Protein AF-A0A9P5ASQ2-F1 (afdb_monomer)

Radius of gyration: 23.58 Å; Cα contacts (8 Å, |Δi|>4): 360; chains: 1; bounding box: 56×50×66 Å

Mean predicted aligned error: 9.87 Å

Solvent-accessible surface area (backbone atoms only — not comparable to full-atom values): 24008 Å² total; per-residue (Å²): 104,48,95,73,42,54,90,45,64,67,60,20,40,54,44,39,50,54,47,54,52,49,51,50,43,37,47,75,74,65,63,62,86,56,70,67,61,46,53,50,51,52,54,45,58,38,45,36,74,67,48,46,74,79,50,90,49,68,67,60,56,50,52,50,48,52,48,49,37,56,74,73,44,66,76,60,54,98,82,66,78,67,81,77,54,98,63,45,82,70,51,76,78,51,78,86,68,76,76,81,77,80,50,70,66,58,40,52,50,48,49,49,52,49,35,51,47,49,53,44,42,74,57,42,84,92,52,78,78,75,76,92,50,73,60,52,62,52,42,38,54,50,37,65,72,61,58,87,44,90,59,41,59,54,52,40,51,53,36,54,51,41,52,52,47,50,49,47,41,62,64,47,55,58,49,57,82,71,45,86,86,72,51,65,70,61,49,52,53,45,46,64,50,51,50,49,55,54,52,58,50,58,75,66,61,79,77,93,52,99,56,34,46,67,49,50,25,56,51,23,48,46,42,26,66,62,22,51,61,45,73,43,71,91,73,56,80,81,80,61,84,85,64,79,76,89,72,81,81,48,79,62,58,53,47,40,51,48,28,41,52,48,19,54,51,19,35,50,49,26,51,53,31,59,70,69,53,52,42,77,50,64,57,65,55,45,31,71,57,56,48,49,50,54,37,36,55,49,52,52,46,50,52,45,39,79,44,32,62,82,81,27,84,79,39,57,65,57,50,49,51,52,42,53,52,47,50,52,52,33,53,51,51,53,50,25,43,58,55,21,65,73,39,89,76,61,39,48,70,52,76,63,60,81,47,42,51,61,55,48,53,52,48,43,49,52,44,60,46,50,26,48,53,46,65,52,56,76,74,53,84,84,72,83,74,75,89,76,65,79,87,63,77,55,62,53,76,66,56,42,37,57,70,55,32,61,66,59,83,74,91,80,137

Nearest PDB structures (foldseek):
  5wbj-assembly1_A  TM=2.849E-01  e=2.370E+00  Arabidopsis thaliana

pLDDT: mean 80.0, std 19.72, range [24.75, 98.0]

Secondary structure (DSSP, 8-state):
-GGG--S-HHHHHHHHHHHHHHHHIIIIIS----HHHHHHHHHHHHTGGGTGGG---HHHHHHHHHHHHHHTTTT--TT---TTSTTHHHHTTS--PPPPPPPHHHHHHHHHHHHHHHHHHHHSTT-PPPPP-HHHHHHHHHHHHH--SHHHHHHHHHHHHHHHHHHHIIIIIHHHTT-TTSHHHHHHHHHHHHHHHHHHHHHHPPPSSTTHHHHHHHHHHHHHHHHGGGG-GGGSPP--TT--SS-PPPHHHHHHHHHHHHHHHHHHHHHHHHHTS-HHHHTT--HHHHHHHHHHHHHHHHHHHHHHHHH-TTSHHHHHHHHHHHHHHHHHHHHHHHHHHTSSS-----GGGGGHHHHHHHHHHHHHHHHHHHHHHTTS--PPPP---GGG-PPPHHHHHHHTTTS------

Foldseek 3Di:
DLLPPFPDLVVNQVVLVVLVVVLCCCCPVVVDQDLVSLVSLLVCLQAVLSHCQVDDCNLVSLVVSVVSCVVVPLQPDQPPPPCPDPPSVVVVPDDDDRDPDDDL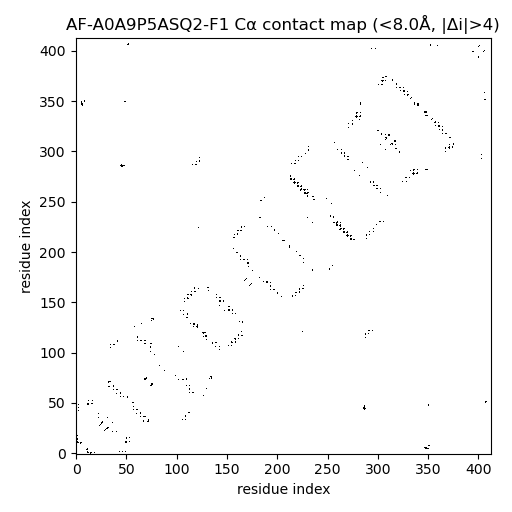SSLLSNLSSQLSQLLCVLQPPPRDHDADDPSNVVSLVCLVVVVPDPCSLVSSLSSLLSVLSNLLCVQAVVVVVPDLDDCQPSNLVSLVVSVVVLVVSVVVDDDDDLCRLVSQLSSLSSQLSSLLCLLQPSQDDDDDPVPPDDDDDDPSNVSSLVSLVSNLVSLVSSLVSVLPHDLVCVLSGTVSSVSSNLRSLVSLLSSLLRPQCSVPVVSVVSLVVSLVSLVSVLVSLVVSQVVQCVDVVRTHRHPLNVCSSVLSVVSSVVSVVSSVVSSVVVVDDDDDDDDDDSVPPPPPPVSVCSSVVSSPDDDDD

Sequence (413 aa):
MVVTCQENIEVQQELAQKYREEIGRRIWTLAEKNLQLLQGIMVFLAWYQTHWVLGHQLSNLMYVAMSLVTELGLDKEPSSGTRTAPGVLTEITKNQEPQPVRTSDERRCYLGVFWLNSLLRICVKDIVPMPPRPSISNSCSVLEVGMESPWDTYLVQLVKIQLVASTISATLYQDLDRNEAQISHTLFMATSHVERQVQDLGATLHQGSRLQAPLTMSFHMLQVYLYKIGIDERLHEPTDPTLINTSDPSPHALRCSYLLVSCLNAVKAVIENFLLLTSPTILSMPYTYWIQMGHCINMFSRLLVTHSTLWDPNLVTGVHDFTSTLERVAVKIEGAMGEGAGMTPPRYLPSMFNQMRQKLIDICKKVGESSKAMAQGYAETPTAPESFDTGNMMMDEQTEALLFGFLGDGNFL

Structure (mmCIF, N/CA/C/O backbone):
data_AF-A0A9P5ASQ2-F1
#
_entry.id   AF-A0A9P5ASQ2-F1
#
loop_
_atom_site.group_PDB
_atom_site.id
_atom_site.type_symbol
_atom_site.label_atom_id
_atom_site.label_alt_id
_atom_site.label_comp_id
_atom_site.label_asym_id
_atom_site.label_entity_id
_atom_site.label_seq_id
_atom_site.pdbx_PDB_ins_code
_atom_site.Cartn_x
_atom_site.Cartn_y
_atom_site.Cartn_z
_atom_site.occupancy
_atom_site.B_iso_or_equiv
_atom_site.auth_seq_id
_atom_site.auth_comp_id
_atom_site.auth_asym_id
_atom_site.auth_atom_id
_atom_site.pdbx_PDB_model_num
ATOM 1 N N . MET A 1 1 ? -7.659 -12.617 18.294 1.00 60.47 1 MET A N 1
ATOM 2 C CA . MET A 1 1 ? -7.694 -14.047 17.918 1.00 60.47 1 MET A CA 1
ATOM 3 C C . MET A 1 1 ? -7.374 -14.270 16.448 1.00 60.47 1 MET A C 1
ATOM 5 O O . MET A 1 1 ? -6.299 -14.796 16.228 1.00 60.47 1 MET A O 1
ATOM 9 N N . VAL A 1 2 ? -8.190 -13.848 15.465 1.00 70.19 2 VAL A N 1
ATOM 10 C CA . VAL A 1 2 ? -7.912 -14.081 14.019 1.00 70.19 2 VAL A CA 1
ATOM 11 C C . VAL A 1 2 ? -6.450 -13.784 13.637 1.00 70.19 2 VAL A C 1
ATOM 13 O O . VAL A 1 2 ? -5.702 -14.681 13.273 1.00 70.19 2 VAL A O 1
ATOM 16 N N . VAL A 1 3 ? -6.021 -12.533 13.832 1.00 74.62 3 VAL A N 1
ATOM 17 C CA . VAL A 1 3 ? -4.671 -12.028 13.509 1.00 74.62 3 VAL A CA 1
ATOM 18 C C . VAL A 1 3 ? -3.541 -12.741 14.270 1.00 74.62 3 VAL A C 1
ATOM 20 O O . VAL A 1 3 ? -2.408 -12.790 13.803 1.00 74.62 3 VAL A O 1
ATOM 23 N N . THR A 1 4 ? -3.838 -13.286 15.451 1.00 76.38 4 THR A N 1
ATOM 24 C CA . THR A 1 4 ? -2.849 -13.860 16.377 1.00 76.38 4 THR A CA 1
ATOM 25 C C . THR A 1 4 ? -2.761 -15.385 16.303 1.00 76.38 4 THR A C 1
ATOM 27 O O . THR A 1 4 ? -1.840 -15.962 16.867 1.00 76.38 4 THR A O 1
ATOM 30 N N . CYS A 1 5 ? -3.706 -16.053 15.639 1.00 80.31 5 CYS A N 1
ATOM 31 C CA . CYS A 1 5 ? -3.673 -17.494 15.415 1.00 80.31 5 CYS A CA 1
ATOM 32 C C . CYS A 1 5 ? -2.851 -17.763 14.149 1.00 80.31 5 CYS A C 1
ATOM 34 O O . CYS A 1 5 ? -3.396 -17.700 13.055 1.00 80.31 5 CYS A O 1
ATOM 36 N N . GLN A 1 6 ? -1.536 -17.962 14.283 1.00 77.94 6 GLN A N 1
ATOM 37 C CA . GLN A 1 6 ? -0.633 -18.207 13.142 1.00 77.94 6 GLN A CA 1
ATOM 38 C C . GLN A 1 6 ? -0.284 -19.693 12.946 1.00 77.94 6 GLN A C 1
ATOM 40 O O . GLN A 1 6 ? 0.027 -20.096 11.833 1.00 77.94 6 GLN A O 1
ATOM 45 N N . GLU A 1 7 ? -0.348 -20.503 14.007 1.00 78.25 7 GLU A N 1
ATOM 46 C CA . GLU A 1 7 ? 0.040 -21.925 13.996 1.00 78.25 7 GLU A CA 1
ATOM 47 C C . GLU A 1 7 ? -0.974 -22.835 13.282 1.00 78.25 7 GLU A C 1
ATOM 49 O O . GLU A 1 7 ? -0.587 -23.830 12.676 1.00 78.25 7 GLU A O 1
ATOM 54 N N . ASN A 1 8 ? -2.270 -22.507 13.341 1.00 85.12 8 ASN A N 1
ATOM 55 C CA . ASN A 1 8 ? -3.334 -23.298 12.725 1.00 85.12 8 ASN A CA 1
ATOM 56 C C . ASN A 1 8 ? -4.115 -22.445 11.712 1.00 85.12 8 ASN A C 1
ATOM 58 O O . ASN A 1 8 ? -4.891 -21.561 12.079 1.00 85.12 8 ASN A O 1
ATOM 62 N N . ILE A 1 9 ? -3.893 -22.731 10.429 1.00 81.38 9 ILE A N 1
ATOM 63 C CA . ILE A 1 9 ? -4.471 -21.995 9.298 1.00 81.38 9 ILE A CA 1
ATOM 64 C C . ILE A 1 9 ? -5.981 -22.247 9.172 1.00 81.38 9 ILE A C 1
ATOM 66 O O . ILE A 1 9 ? -6.722 -21.318 8.863 1.00 81.38 9 ILE A O 1
ATOM 70 N N . GLU A 1 10 ? -6.452 -23.464 9.451 1.00 85.31 10 GLU A N 1
ATOM 71 C CA . GLU A 1 10 ? -7.878 -23.823 9.390 1.00 85.31 10 GLU A CA 1
ATOM 72 C C . GLU A 1 10 ? -8.670 -23.025 10.436 1.00 85.31 10 GLU A C 1
ATOM 74 O O . GLU A 1 10 ? -9.648 -22.355 10.111 1.00 85.31 10 GLU A O 1
ATOM 79 N N . VAL A 1 11 ? -8.171 -22.988 11.676 1.00 89.25 11 VAL A N 1
ATOM 80 C CA . VAL A 1 11 ? -8.742 -22.189 12.770 1.00 89.25 11 VAL A CA 1
ATOM 81 C C . VAL A 1 11 ? -8.605 -20.686 12.495 1.00 89.25 11 VAL A C 1
ATOM 83 O O . VAL A 1 11 ? -9.526 -19.928 12.799 1.00 89.25 11 VAL A O 1
ATOM 86 N N . GLN A 1 12 ? -7.510 -20.221 11.877 1.00 87.81 12 GLN A N 1
ATOM 87 C CA . GLN A 1 12 ? -7.390 -18.823 11.438 1.00 87.81 12 GLN A CA 1
ATOM 88 C C . GLN A 1 12 ? -8.491 -18.453 10.429 1.00 87.81 12 GLN A C 1
ATOM 90 O O . GLN A 1 12 ? -9.113 -17.398 10.573 1.00 87.81 12 GLN A O 1
ATOM 95 N N . GLN A 1 13 ? -8.755 -19.315 9.443 1.00 86.25 13 GLN A N 1
ATOM 96 C CA . GLN A 1 13 ? -9.782 -19.108 8.417 1.00 86.25 13 GLN A CA 1
ATOM 97 C C . GLN A 1 13 ? -11.200 -19.190 8.997 1.00 86.25 13 GLN A C 1
ATOM 99 O O . GLN A 1 13 ? -12.004 -18.294 8.743 1.00 86.25 13 GLN A O 1
ATOM 104 N N . GLU A 1 14 ? -11.494 -20.182 9.841 1.00 90.62 14 GLU A N 1
ATOM 105 C CA . GLU A 1 14 ? -12.784 -20.327 10.529 1.00 90.62 14 GLU A CA 1
ATOM 106 C C . GLU A 1 14 ? -13.094 -19.097 11.403 1.00 90.62 14 GLU A C 1
ATOM 108 O O . GLU A 1 14 ? -14.189 -18.528 11.348 1.00 90.62 14 GLU A O 1
ATOM 113 N N . LEU A 1 15 ? -12.108 -18.629 12.179 1.00 91.88 15 LEU A N 1
ATOM 114 C CA . LEU A 1 15 ? -12.235 -17.414 12.982 1.00 91.88 15 LEU A CA 1
ATOM 115 C C . LEU A 1 15 ? -12.393 -16.163 12.105 1.00 91.88 15 LEU A C 1
ATOM 117 O O . LEU A 1 15 ? -13.137 -15.258 12.482 1.00 91.88 15 LEU A O 1
ATOM 121 N N . ALA A 1 16 ? -11.720 -16.087 10.953 1.00 91.19 16 ALA A N 1
ATOM 122 C CA . ALA A 1 16 ? -11.861 -14.968 10.022 1.00 91.19 16 ALA A CA 1
ATOM 123 C C . ALA A 1 16 ? -13.238 -14.938 9.339 1.00 91.19 16 ALA A C 1
ATOM 125 O O . ALA A 1 16 ? -13.802 -13.855 9.168 1.00 91.19 16 ALA A O 1
ATOM 126 N N . GLN A 1 17 ? -13.804 -16.099 8.996 1.00 92.19 17 GLN A N 1
ATOM 127 C CA . GLN A 1 17 ? -15.167 -16.209 8.480 1.00 92.19 17 GLN A CA 1
ATOM 128 C C . GLN A 1 17 ? -16.174 -15.738 9.533 1.00 92.19 17 GLN A C 1
ATOM 130 O O . GLN A 1 17 ? -16.932 -14.804 9.273 1.00 92.19 17 GLN A O 1
ATOM 135 N N . LYS A 1 18 ? -16.106 -16.286 10.752 1.00 93.81 18 LYS A N 1
ATOM 136 C CA . LYS A 1 18 ? -16.954 -15.866 11.881 1.00 93.81 18 LYS A CA 1
ATOM 137 C C . LYS A 1 18 ? -16.834 -14.368 12.179 1.00 93.81 18 LYS A C 1
ATOM 139 O O . LYS A 1 18 ? -17.812 -13.732 12.564 1.00 93.81 18 LYS A O 1
ATOM 144 N N . TYR A 1 19 ? -15.656 -13.776 11.966 1.00 93.25 19 TYR A N 1
ATOM 145 C CA . TYR A 1 19 ? -15.452 -12.335 12.118 1.00 93.25 19 TYR A CA 1
ATOM 146 C C . TYR A 1 19 ? -16.116 -11.510 11.000 1.00 93.25 19 TYR A C 1
ATOM 148 O O . TYR A 1 19 ? -16.744 -10.496 11.297 1.00 93.25 19 TYR A O 1
ATOM 156 N N . ARG A 1 20 ? -16.053 -11.956 9.734 1.00 91.88 20 ARG A N 1
ATOM 157 C CA . ARG A 1 20 ? -16.803 -11.342 8.615 1.00 91.88 20 ARG A CA 1
ATOM 158 C C . ARG A 1 20 ? -18.316 -11.404 8.852 1.00 91.88 20 ARG A C 1
ATOM 160 O O . ARG A 1 20 ? -19.001 -10.399 8.673 1.00 91.88 20 ARG A O 1
ATOM 167 N N . GLU A 1 21 ? -18.818 -12.559 9.283 1.00 93.81 21 GLU A N 1
ATOM 168 C CA . GLU A 1 21 ? -20.233 -12.780 9.610 1.00 93.81 21 GLU A CA 1
ATOM 169 C C . GLU A 1 21 ? -20.697 -11.855 10.748 1.00 93.81 21 GLU A C 1
ATOM 171 O O . GLU A 1 21 ? -21.724 -11.188 10.624 1.00 93.81 21 GLU A O 1
ATOM 176 N N . GLU A 1 22 ? -19.909 -11.734 11.821 1.00 94.94 22 GLU A N 1
ATOM 177 C CA . GLU A 1 22 ? -20.215 -10.854 12.955 1.00 94.94 22 GLU A CA 1
ATOM 178 C C . GLU A 1 22 ? -20.144 -9.358 12.592 1.00 94.94 22 GLU A C 1
ATOM 180 O O . GLU A 1 22 ? -20.999 -8.596 13.046 1.00 94.94 22 GLU A O 1
ATOM 185 N N . ILE A 1 23 ? -19.206 -8.923 11.734 1.00 94.00 23 ILE A N 1
ATOM 186 C CA . ILE A 1 23 ? -19.211 -7.556 11.171 1.00 94.00 23 ILE A CA 1
ATOM 187 C C . ILE A 1 23 ? -20.521 -7.310 10.411 1.00 94.00 23 ILE A C 1
ATOM 189 O O . ILE A 1 23 ? -21.213 -6.325 10.677 1.00 94.00 23 ILE A O 1
ATOM 193 N N . GLY A 1 24 ? -20.884 -8.213 9.493 1.00 93.88 24 GLY A N 1
ATOM 194 C CA . GLY A 1 24 ? -22.105 -8.094 8.694 1.00 93.88 24 GLY A CA 1
ATOM 195 C C . GLY A 1 24 ? -23.363 -8.026 9.562 1.00 93.88 24 GLY A C 1
ATOM 196 O O . GLY A 1 24 ? -24.208 -7.153 9.362 1.00 93.88 24 GLY A O 1
ATOM 197 N N . ARG A 1 25 ? -23.453 -8.884 10.584 1.00 96.69 25 ARG A N 1
ATOM 198 C CA . ARG A 1 25 ? -24.563 -8.921 11.543 1.00 96.69 25 ARG A CA 1
ATOM 199 C C . ARG A 1 25 ? -24.650 -7.642 12.384 1.00 96.69 25 ARG A C 1
ATOM 201 O O . ARG A 1 25 ? -25.741 -7.099 12.559 1.00 96.69 25 ARG A O 1
ATOM 208 N N . ARG A 1 26 ? -23.524 -7.127 12.892 1.00 96.19 26 ARG A N 1
ATOM 209 C CA . ARG A 1 26 ? -23.496 -5.879 13.678 1.00 96.19 26 ARG A CA 1
ATOM 210 C C . ARG A 1 26 ? -23.939 -4.672 12.863 1.00 96.19 26 ARG A C 1
ATOM 212 O O . ARG A 1 26 ? -24.727 -3.871 13.355 1.00 96.19 26 ARG A O 1
ATOM 219 N N . ILE A 1 27 ? -23.478 -4.564 11.621 1.00 95.12 27 ILE A N 1
ATOM 220 C CA . ILE A 1 27 ? -23.737 -3.391 10.780 1.00 95.12 27 ILE A CA 1
ATOM 221 C C . ILE A 1 27 ? -25.127 -3.447 10.148 1.00 95.12 27 ILE A C 1
ATOM 223 O O . ILE A 1 27 ? -25.884 -2.487 10.268 1.00 95.12 27 ILE A O 1
ATOM 227 N N . TRP A 1 28 ? -25.499 -4.564 9.521 1.00 93.81 28 TRP A N 1
ATOM 228 C CA . TRP A 1 28 ? -26.741 -4.645 8.746 1.00 93.81 28 TRP A CA 1
ATOM 229 C C . TRP A 1 28 ? -27.945 -5.143 9.550 1.00 93.81 28 TRP A C 1
ATOM 231 O O . TRP A 1 28 ? -29.069 -4.765 9.237 1.00 93.81 28 TRP A O 1
ATOM 241 N N . THR A 1 29 ? -27.743 -5.965 10.588 1.00 95.69 29 THR A N 1
ATOM 242 C CA . THR A 1 29 ? -28.847 -6.490 11.419 1.00 95.69 29 THR A CA 1
ATOM 243 C C . THR A 1 29 ? -29.049 -5.698 12.710 1.00 95.69 29 THR A C 1
ATOM 245 O O . THR A 1 29 ? -30.190 -5.505 13.119 1.00 95.69 29 THR A O 1
ATOM 248 N N . LEU A 1 30 ? -27.972 -5.237 13.362 1.00 95.75 30 LEU A N 1
ATOM 249 C CA . LEU A 1 30 ? -28.060 -4.458 14.609 1.00 95.75 30 LEU A CA 1
ATOM 250 C C . LEU A 1 30 ? -27.891 -2.939 14.434 1.00 95.75 30 LEU A C 1
ATOM 252 O O . LEU A 1 30 ? -28.164 -2.204 15.381 1.00 95.75 30 LEU A O 1
ATOM 256 N N . ALA A 1 31 ? -27.441 -2.464 13.266 1.00 93.62 31 ALA A N 1
ATOM 257 C CA . ALA A 1 31 ? -27.090 -1.060 13.024 1.00 93.62 31 ALA A CA 1
ATOM 258 C C . ALA A 1 31 ? -26.101 -0.469 14.059 1.00 93.62 31 ALA A C 1
ATOM 260 O O . ALA A 1 31 ? -26.155 0.723 14.373 1.00 93.62 31 ALA A O 1
ATOM 261 N N . GLU A 1 32 ? -25.190 -1.294 14.593 1.00 94.56 32 GLU A N 1
ATOM 262 C CA . GLU A 1 32 ? -24.178 -0.862 15.561 1.00 94.56 32 GLU A CA 1
ATOM 263 C C . GLU A 1 32 ? -23.239 0.192 14.958 1.00 94.56 32 GLU A C 1
ATOM 265 O O . GLU A 1 32 ? -22.614 -0.017 13.919 1.00 94.56 32 GLU A O 1
ATOM 270 N N . LYS A 1 33 ? -23.099 1.319 15.662 1.00 92.50 33 LYS A N 1
ATOM 271 C CA . LYS A 1 33 ? -22.214 2.436 15.309 1.00 92.50 33 LYS A CA 1
ATOM 272 C C . LYS A 1 33 ? -21.414 2.818 16.551 1.00 92.50 33 LYS A C 1
ATOM 274 O O . LYS A 1 33 ? -21.915 3.513 17.428 1.00 92.50 33 LYS A O 1
ATOM 279 N N . ASN A 1 34 ? -20.194 2.296 16.668 1.00 94.50 34 ASN A N 1
ATOM 280 C CA . ASN A 1 34 ? -19.293 2.554 17.794 1.00 94.50 34 ASN A CA 1
ATOM 281 C C . ASN A 1 34 ? -17.819 2.486 17.355 1.00 94.50 34 ASN A C 1
ATOM 283 O O . ASN A 1 34 ? -17.490 1.902 16.319 1.00 94.50 34 ASN A O 1
ATOM 287 N N . LEU A 1 35 ? -16.930 3.100 18.142 1.00 95.44 35 LEU A N 1
ATOM 288 C CA . LEU A 1 35 ? -15.505 3.207 17.814 1.00 95.44 35 LEU A CA 1
ATOM 289 C C . LEU A 1 35 ? -14.806 1.837 17.808 1.00 95.44 35 LEU A C 1
ATOM 291 O O . LEU A 1 35 ? -13.914 1.606 16.999 1.00 95.44 35 LEU A O 1
ATOM 295 N N . GLN A 1 36 ? -15.240 0.912 18.666 1.00 95.75 36 GLN A N 1
ATOM 296 C CA . GLN A 1 36 ? -14.661 -0.425 18.809 1.00 95.75 36 GLN A CA 1
ATOM 297 C C . GLN A 1 36 ? -14.914 -1.294 17.567 1.00 95.75 36 GLN A C 1
ATOM 299 O O . GLN A 1 36 ? -14.033 -2.041 17.143 1.00 95.75 36 GLN A O 1
ATOM 304 N N . LEU A 1 37 ? -16.086 -1.160 16.939 1.00 96.50 37 LEU A N 1
ATOM 305 C CA . LEU A 1 37 ? -16.416 -1.800 15.665 1.00 96.50 37 LEU A CA 1
ATOM 306 C C . LEU A 1 37 ? -15.553 -1.245 14.524 1.00 96.50 37 LEU A C 1
ATOM 308 O O . LEU A 1 37 ? -15.012 -2.022 13.737 1.00 96.50 37 LEU A O 1
ATOM 312 N N . LEU A 1 38 ? -15.348 0.077 14.477 1.00 97.56 38 LEU A N 1
ATOM 313 C CA . LEU A 1 38 ? -14.438 0.702 13.512 1.00 97.56 38 LEU A CA 1
ATOM 314 C C . LEU A 1 38 ? -12.991 0.214 13.703 1.00 97.56 38 LEU A C 1
ATOM 316 O O . LEU A 1 38 ? -12.368 -0.238 12.745 1.00 97.56 38 LEU A O 1
ATOM 320 N N . GLN A 1 39 ? -12.482 0.223 14.939 1.00 96.19 39 GLN A N 1
ATOM 321 C CA . GLN A 1 39 ? -11.158 -0.307 15.292 1.00 96.19 39 GLN A CA 1
ATOM 322 C C . GLN A 1 39 ? -11.003 -1.781 14.891 1.00 96.19 39 GLN A C 1
ATOM 324 O O . GLN A 1 39 ? -9.977 -2.164 14.329 1.00 96.19 39 GLN A O 1
ATOM 329 N N . GLY A 1 40 ? -12.029 -2.605 15.120 1.00 95.69 40 GLY A N 1
ATOM 330 C CA . GLY A 1 40 ? -12.048 -4.008 14.710 1.00 95.69 40 GLY A CA 1
ATOM 331 C C . GLY A 1 40 ? -11.908 -4.195 13.197 1.00 95.69 40 GLY A C 1
ATOM 332 O O . GLY A 1 40 ? -11.074 -4.977 12.739 1.00 95.69 40 GLY A O 1
ATOM 333 N N . ILE A 1 41 ? -12.657 -3.419 12.410 1.00 95.81 41 ILE A N 1
ATOM 334 C CA . ILE A 1 41 ? -12.604 -3.460 10.940 1.00 95.81 41 ILE A CA 1
ATOM 335 C C . ILE A 1 41 ? -11.268 -2.915 10.417 1.00 95.81 41 ILE A C 1
ATOM 337 O O . ILE A 1 41 ? -10.710 -3.486 9.483 1.00 95.81 41 ILE A O 1
ATOM 341 N N . MET A 1 42 ? -10.695 -1.886 11.049 1.00 96.69 42 MET A N 1
ATOM 342 C CA . MET A 1 42 ? -9.345 -1.399 10.734 1.00 96.69 42 MET A CA 1
ATOM 343 C C . MET A 1 42 ? -8.267 -2.463 10.990 1.00 96.69 42 MET A C 1
ATOM 345 O O . MET A 1 42 ? -7.382 -2.644 10.157 1.00 96.69 42 MET A O 1
ATOM 349 N N . VAL A 1 43 ? -8.347 -3.200 12.104 1.00 94.62 43 VAL A N 1
ATOM 350 C CA . VAL A 1 43 ? -7.439 -4.325 12.403 1.00 94.62 43 VAL A CA 1
ATOM 351 C C . VAL A 1 43 ? -7.625 -5.466 11.398 1.00 94.62 43 VAL A C 1
ATOM 353 O O . VAL A 1 43 ? -6.648 -6.098 11.003 1.00 94.62 43 VAL A O 1
ATOM 356 N N . PHE A 1 44 ? -8.853 -5.712 10.939 1.00 93.81 44 PHE A N 1
ATOM 357 C CA . PHE A 1 44 ? -9.133 -6.714 9.912 1.00 93.81 44 PHE A CA 1
ATOM 358 C C . PHE A 1 44 ? -8.538 -6.308 8.552 1.00 93.81 44 PHE A C 1
ATOM 360 O O . PHE A 1 44 ? -7.753 -7.063 7.985 1.00 93.81 44 PHE A O 1
ATOM 367 N N . LEU A 1 45 ? -8.786 -5.077 8.090 1.00 93.06 45 LEU A N 1
ATOM 368 C CA . LEU A 1 45 ? -8.161 -4.489 6.894 1.00 93.06 45 LEU A CA 1
ATOM 369 C C . LEU A 1 45 ? -6.624 -4.535 6.950 1.00 93.06 45 LEU A C 1
ATOM 371 O O . LEU A 1 45 ? -5.972 -4.914 5.978 1.00 93.06 45 LEU A O 1
ATOM 375 N N . ALA A 1 46 ? -6.034 -4.197 8.099 1.00 92.75 46 ALA A N 1
ATOM 376 C CA . ALA A 1 46 ? -4.586 -4.210 8.293 1.00 92.75 46 ALA A CA 1
ATOM 377 C C . ALA A 1 46 ? -3.963 -5.621 8.242 1.00 92.75 46 ALA A C 1
ATOM 379 O O . ALA A 1 46 ? -2.759 -5.732 8.026 1.00 92.75 46 ALA A O 1
ATOM 380 N N . TRP A 1 47 ? -4.751 -6.693 8.377 1.00 91.62 47 TRP A N 1
ATOM 381 C CA . TRP A 1 47 ? -4.295 -8.086 8.248 1.00 91.62 47 TRP A CA 1
ATOM 382 C C . TRP A 1 47 ? -5.035 -8.872 7.155 1.00 91.62 47 TRP A C 1
ATOM 384 O O . TRP A 1 47 ? -5.177 -10.091 7.244 1.00 91.62 47 TRP A O 1
ATOM 394 N N . TYR A 1 48 ? -5.480 -8.189 6.097 1.00 88.06 48 TYR A N 1
ATOM 395 C CA . TYR A 1 48 ? -6.225 -8.781 4.979 1.00 88.06 48 TYR A CA 1
ATOM 396 C C . TYR A 1 48 ? -5.558 -10.025 4.349 1.00 88.06 48 TYR A C 1
ATOM 398 O O . TYR A 1 48 ? -6.249 -10.960 3.932 1.00 88.06 48 TYR A O 1
ATOM 406 N N . GLN A 1 49 ? -4.220 -10.107 4.372 1.00 83.94 49 GLN A N 1
ATOM 407 C CA . GLN A 1 49 ? -3.467 -11.258 3.861 1.00 83.94 49 GLN A CA 1
ATOM 408 C C . GLN A 1 49 ? -3.776 -12.587 4.572 1.00 83.94 49 GLN A C 1
ATOM 410 O O . GLN A 1 49 ? -3.536 -13.647 4.002 1.00 83.94 49 GLN A O 1
ATOM 415 N N . THR A 1 50 ? -4.326 -12.568 5.792 1.00 83.06 50 THR A N 1
ATOM 416 C CA . THR A 1 50 ? -4.685 -13.803 6.514 1.00 83.06 50 THR A CA 1
ATOM 417 C C . THR A 1 50 ? -5.997 -14.431 6.034 1.00 83.06 50 THR A C 1
ATOM 419 O O . THR A 1 50 ? -6.254 -15.593 6.331 1.00 83.06 50 THR A O 1
ATOM 422 N N . HIS A 1 51 ? -6.845 -13.690 5.306 1.00 80.00 51 HIS A N 1
ATOM 423 C CA . HIS A 1 51 ? -8.245 -14.089 5.094 1.00 80.00 51 HIS A CA 1
ATOM 424 C C . HIS A 1 51 ? -8.899 -13.618 3.782 1.00 80.00 51 HIS A C 1
ATOM 426 O O . HIS A 1 51 ? -10.100 -13.818 3.592 1.00 80.00 51 HIS A O 1
ATOM 432 N N . TRP A 1 52 ? -8.155 -13.019 2.853 1.00 75.38 52 TRP A N 1
ATOM 433 C CA . TRP A 1 52 ? -8.590 -12.803 1.461 1.00 75.38 52 TRP A CA 1
ATOM 434 C C . TRP A 1 52 ? -9.013 -14.084 0.711 1.00 75.38 52 TRP A C 1
ATOM 436 O O . TRP A 1 52 ? -9.839 -13.993 -0.191 1.00 75.38 52 TRP A O 1
ATOM 446 N N . VAL A 1 53 ? -8.544 -15.271 1.136 1.00 69.94 53 VAL A N 1
ATOM 447 C CA . VAL A 1 53 ? -8.972 -16.591 0.616 1.00 69.94 53 VAL A CA 1
ATOM 448 C C . VAL A 1 53 ? -10.480 -16.833 0.770 1.00 69.94 53 VAL A C 1
ATOM 450 O O . VAL A 1 53 ? -11.078 -17.558 -0.013 1.00 69.94 53 VAL A O 1
ATOM 453 N N . LEU A 1 54 ? -11.131 -16.146 1.716 1.00 71.12 54 LEU A N 1
ATOM 454 C CA . LEU A 1 54 ? -12.589 -16.125 1.882 1.00 71.12 54 LEU A CA 1
ATOM 455 C C . LEU A 1 54 ? -13.283 -15.198 0.851 1.00 71.12 54 LEU A C 1
ATOM 457 O O . LEU A 1 54 ? -14.315 -14.593 1.141 1.00 71.12 54 LEU A O 1
ATOM 461 N N . GLY A 1 55 ? -12.685 -15.004 -0.326 1.00 70.50 55 GLY A N 1
ATOM 462 C CA . GLY A 1 55 ? -13.145 -14.099 -1.379 1.00 70.50 55 GLY A CA 1
ATOM 463 C C . GLY A 1 55 ? -12.752 -12.628 -1.180 1.00 70.50 55 GLY A C 1
ATOM 464 O O . GLY A 1 55 ? -12.601 -12.135 -0.051 1.00 70.50 55 GLY A O 1
ATOM 465 N N . HIS A 1 56 ? -12.623 -11.918 -2.307 1.00 75.06 56 HIS A N 1
ATOM 466 C CA . HIS A 1 56 ? -12.191 -10.523 -2.361 1.00 75.06 56 HIS A CA 1
ATOM 467 C C . HIS A 1 56 ? -13.254 -9.580 -1.769 1.00 75.06 56 HIS A C 1
ATOM 469 O O . HIS A 1 56 ? -14.358 -9.476 -2.293 1.00 75.06 56 HIS A O 1
ATOM 475 N N . GLN A 1 57 ? -12.925 -8.892 -0.671 1.00 84.81 57 GLN A N 1
ATOM 476 C CA . GLN A 1 57 ? -13.820 -7.969 0.052 1.00 84.81 57 GLN A CA 1
ATOM 477 C C . GLN A 1 57 ? -13.108 -6.692 0.544 1.00 84.81 57 GLN A C 1
ATOM 479 O O . GLN A 1 57 ? -13.666 -5.943 1.346 1.00 84.81 57 GLN A O 1
ATOM 484 N N . LEU A 1 58 ? -11.883 -6.429 0.074 1.00 85.69 58 LEU A N 1
ATOM 485 C CA . LEU A 1 58 ? -11.031 -5.317 0.515 1.00 85.69 58 LEU A CA 1
ATOM 486 C C . LEU A 1 58 ? -11.733 -3.954 0.406 1.00 85.69 58 LEU A C 1
ATOM 488 O O . LEU A 1 58 ? -11.857 -3.241 1.402 1.00 85.69 58 LEU A O 1
ATOM 492 N N . SER A 1 59 ? -12.243 -3.627 -0.783 1.00 88.19 59 SER A N 1
ATOM 493 C CA . SER A 1 59 ? -12.943 -2.366 -1.054 1.00 88.19 59 SER A CA 1
ATOM 494 C C . SER A 1 59 ? -14.210 -2.228 -0.208 1.00 88.19 59 SER A C 1
ATOM 496 O O . SER A 1 59 ? -14.440 -1.181 0.385 1.00 88.19 59 SER A O 1
ATOM 498 N N . ASN A 1 60 ? -14.986 -3.307 -0.054 1.00 90.69 60 ASN A N 1
ATOM 499 C CA . ASN A 1 60 ? -16.212 -3.308 0.750 1.00 90.69 60 ASN A CA 1
ATOM 500 C C . ASN A 1 60 ? -15.923 -3.044 2.236 1.00 90.69 60 ASN A C 1
ATOM 502 O O . ASN A 1 60 ? -16.583 -2.209 2.850 1.00 90.69 60 ASN A O 1
ATOM 506 N N . LEU A 1 61 ? -14.902 -3.693 2.807 1.00 92.94 61 LEU A N 1
ATOM 507 C CA . LEU A 1 61 ? -14.451 -3.439 4.180 1.00 92.94 61 LEU A CA 1
ATOM 508 C C . LEU A 1 61 ? -13.943 -1.994 4.356 1.00 92.94 61 LEU A C 1
ATOM 510 O O . LEU A 1 61 ? -14.213 -1.368 5.382 1.00 92.94 61 LEU A O 1
ATOM 514 N N . MET A 1 62 ? -13.261 -1.441 3.346 1.00 95.25 62 MET A N 1
ATOM 515 C CA . MET A 1 62 ? -12.788 -0.053 3.343 1.00 95.25 62 MET A CA 1
ATOM 516 C C . MET A 1 62 ? -13.954 0.950 3.302 1.00 95.25 62 MET A C 1
ATOM 518 O O . MET A 1 62 ? -14.005 1.860 4.129 1.00 95.25 62 MET A O 1
ATOM 522 N N . TYR A 1 63 ? -14.929 0.760 2.407 1.00 95.50 63 TYR A N 1
ATOM 523 C CA . TYR A 1 63 ? -16.130 1.601 2.315 1.00 95.50 63 TYR A CA 1
ATOM 524 C C . TYR A 1 63 ? -16.989 1.517 3.582 1.00 95.50 63 TYR A C 1
ATOM 526 O O . TYR A 1 63 ? -17.510 2.531 4.044 1.00 95.50 63 TYR A O 1
ATOM 534 N N . VAL A 1 64 ? -17.076 0.339 4.203 1.00 95.94 64 VAL A N 1
ATOM 535 C CA . VAL A 1 64 ? -17.721 0.167 5.508 1.00 95.94 64 VAL A CA 1
ATOM 536 C C . VAL A 1 64 ? -17.009 0.988 6.591 1.00 95.94 64 VAL A C 1
ATOM 538 O O . VAL A 1 64 ? -17.672 1.740 7.308 1.00 95.94 64 VAL A O 1
ATOM 541 N N . ALA A 1 65 ? -15.676 0.935 6.685 1.00 97.31 65 ALA A N 1
ATOM 542 C CA . ALA A 1 65 ? -14.924 1.753 7.640 1.00 97.31 65 ALA A CA 1
ATOM 543 C C . ALA A 1 65 ? -15.082 3.269 7.382 1.00 97.31 65 ALA A C 1
ATOM 545 O O . ALA A 1 65 ? -15.211 4.045 8.331 1.00 97.31 65 ALA A O 1
ATOM 546 N N . MET A 1 66 ? -15.154 3.694 6.115 1.00 96.81 66 MET A N 1
ATOM 547 C CA . MET A 1 66 ? -15.467 5.081 5.737 1.00 96.81 66 MET A CA 1
ATOM 548 C C . MET A 1 66 ? -16.890 5.485 6.155 1.00 96.81 66 MET A C 1
ATOM 550 O O . MET A 1 66 ? -17.078 6.571 6.701 1.00 96.81 66 MET A O 1
ATOM 554 N N . SER A 1 67 ? -17.885 4.608 5.973 1.00 95.50 67 SER A N 1
ATOM 555 C CA . SER A 1 67 ? -19.260 4.880 6.411 1.00 95.50 67 SER A CA 1
ATOM 556 C C . SER A 1 67 ? -19.350 5.047 7.931 1.00 95.50 67 SER A C 1
ATOM 558 O O . SER A 1 67 ? -19.966 5.998 8.403 1.00 95.50 67 SER A O 1
ATOM 560 N N . LEU A 1 68 ? -18.645 4.209 8.705 1.00 96.31 68 LEU A N 1
ATOM 561 C CA . LEU A 1 68 ? -18.564 4.336 10.161 1.00 96.31 68 LEU A CA 1
ATOM 562 C C . LEU A 1 68 ? -17.878 5.639 10.596 1.00 96.31 68 LEU A C 1
ATOM 564 O O . LEU A 1 68 ? -18.316 6.239 11.572 1.00 96.31 68 LEU A O 1
ATOM 568 N N . VAL A 1 69 ? -16.865 6.123 9.866 1.00 95.56 69 VAL A N 1
ATOM 569 C CA . VAL A 1 69 ? -16.258 7.447 10.105 1.00 95.56 69 VAL A CA 1
ATOM 570 C C . VAL A 1 69 ? -17.284 8.578 9.969 1.00 95.56 69 VAL A C 1
ATOM 572 O O . VAL A 1 69 ? -17.345 9.436 10.849 1.00 95.56 69 VAL A O 1
ATOM 575 N N . THR A 1 70 ? -18.116 8.579 8.924 1.00 92.50 70 THR A N 1
ATOM 576 C CA . THR A 1 70 ? -19.137 9.626 8.712 1.00 92.50 70 THR A CA 1
ATOM 577 C C . THR A 1 70 ? -20.339 9.484 9.656 1.00 92.50 70 THR A C 1
ATOM 579 O O . THR A 1 70 ? -20.839 10.488 10.169 1.00 92.50 70 THR A O 1
ATOM 582 N N . GLU A 1 71 ? -20.771 8.257 9.957 1.00 91.81 71 GLU A N 1
ATOM 583 C CA . GLU A 1 71 ? -21.864 7.956 10.897 1.00 91.81 71 GLU A CA 1
ATOM 584 C C . GLU A 1 71 ? -21.515 8.328 12.346 1.00 91.81 71 GLU A C 1
ATOM 586 O O . GLU A 1 71 ? -22.312 8.966 13.032 1.00 91.81 71 GLU A O 1
ATOM 591 N N . LEU A 1 72 ? -20.289 8.027 12.790 1.00 91.94 72 LEU A N 1
ATOM 592 C CA . LEU A 1 72 ? -19.732 8.530 14.054 1.00 91.94 72 LEU A CA 1
ATOM 593 C C . LEU A 1 72 ? -19.400 10.034 13.992 1.00 91.94 72 LEU A C 1
ATOM 595 O O . LEU A 1 72 ? -19.057 10.642 15.002 1.00 91.94 72 LEU A O 1
ATOM 599 N N . GLY A 1 73 ? -19.489 10.656 12.812 1.00 89.38 73 GLY A N 1
ATOM 600 C CA . GLY A 1 73 ? -19.204 12.070 12.601 1.00 89.38 73 GLY A CA 1
ATOM 601 C C . GLY A 1 73 ? -17.743 12.452 12.821 1.00 89.38 73 GLY A C 1
ATOM 602 O O . GLY A 1 73 ? -17.472 13.608 13.142 1.00 89.38 73 GLY A O 1
ATOM 603 N N . LEU A 1 74 ? -16.797 11.522 12.660 1.00 90.12 74 LEU A N 1
ATOM 604 C CA . LEU A 1 74 ? -15.365 11.758 12.876 1.00 90.12 74 LEU A CA 1
ATOM 605 C C . LEU A 1 74 ? -14.743 12.692 11.822 1.00 90.12 74 LEU A C 1
ATOM 607 O O . LEU A 1 74 ? -13.693 13.275 12.075 1.00 90.12 74 LEU A O 1
ATOM 611 N N . ASP A 1 75 ? -15.421 12.899 10.692 1.00 86.56 75 ASP A N 1
ATOM 612 C CA . ASP A 1 75 ? -14.995 13.771 9.593 1.00 86.56 75 ASP A CA 1
ATOM 613 C C . ASP A 1 75 ? -15.597 15.192 9.618 1.00 86.56 75 ASP A C 1
ATOM 615 O O . ASP A 1 75 ? -15.229 16.039 8.804 1.00 86.56 75 ASP A O 1
ATOM 619 N N . LYS A 1 76 ? -16.515 15.477 10.551 1.00 81.62 76 LYS A N 1
ATOM 620 C CA . LYS A 1 76 ? -17.202 16.777 10.672 1.00 81.62 76 LYS A CA 1
ATOM 621 C C . LYS A 1 76 ? -16.260 17.856 11.225 1.00 81.62 76 LYS A C 1
ATOM 623 O O . LYS A 1 76 ? -15.531 17.603 12.186 1.00 81.62 76 LYS A O 1
ATOM 628 N N . GLU A 1 77 ? -16.287 19.080 10.702 1.00 69.94 77 GLU A N 1
ATOM 629 C CA . GLU A 1 77 ? -15.541 20.181 11.334 1.00 69.94 77 GLU A CA 1
ATOM 630 C C . GLU A 1 77 ? -16.339 20.749 12.523 1.00 69.94 77 GLU A C 1
ATOM 632 O O . GLU A 1 77 ? -17.545 20.968 12.351 1.00 69.94 77 GLU A O 1
ATOM 637 N N . PRO A 1 78 ? -15.713 21.064 13.680 1.00 58.12 78 PRO A N 1
ATOM 638 C CA . PRO A 1 78 ? -16.411 21.576 14.872 1.00 58.12 78 PRO A CA 1
ATOM 639 C C . PRO A 1 78 ? -17.233 22.860 14.662 1.00 58.12 78 PRO A C 1
ATOM 641 O O . PRO A 1 78 ? -18.087 23.196 15.477 1.00 58.12 78 PRO A O 1
ATOM 644 N N . SER A 1 79 ? -16.971 23.587 13.573 1.00 53.84 79 SER A N 1
ATOM 645 C CA . SER A 1 79 ? -17.668 24.811 13.163 1.00 53.84 79 SER A CA 1
ATOM 646 C C . SER A 1 79 ? -18.668 24.614 12.011 1.00 53.84 79 SER A C 1
ATOM 648 O O . SER A 1 79 ? -19.452 25.520 11.732 1.00 53.84 79 SER A O 1
ATOM 650 N N . SER A 1 80 ? -18.688 23.453 11.343 1.00 48.38 80 SER A N 1
ATOM 651 C CA . SER A 1 80 ? -19.515 23.194 10.146 1.00 48.38 80 SER A CA 1
ATOM 652 C C . SER A 1 80 ? -20.959 22.777 10.470 1.00 48.38 80 SER A C 1
ATOM 654 O O . SER A 1 80 ? -21.483 21.795 9.948 1.00 48.38 80 SER A O 1
ATOM 656 N N . GLY A 1 81 ? -21.627 23.547 11.334 1.00 47.94 81 GLY A N 1
ATOM 657 C CA . GLY A 1 81 ? -23.054 23.403 11.648 1.00 47.94 81 GLY A CA 1
ATOM 658 C C . GLY A 1 81 ? -23.962 23.854 10.498 1.00 47.94 81 GLY A C 1
ATOM 659 O O . GLY A 1 81 ? -24.732 24.804 10.645 1.00 47.94 81 GLY A O 1
ATOM 660 N N . THR A 1 82 ? -23.844 23.221 9.330 1.00 45.12 82 THR A N 1
ATOM 661 C CA . THR A 1 82 ? -24.556 23.616 8.109 1.00 45.12 82 THR A CA 1
ATOM 662 C C . THR A 1 82 ? -26.044 23.280 8.218 1.00 45.12 82 THR A C 1
ATOM 664 O O . THR A 1 82 ? -26.471 22.148 8.000 1.00 45.12 82 THR A O 1
ATOM 667 N N . ARG A 1 83 ? -26.846 24.303 8.537 1.00 48.91 83 ARG A N 1
ATOM 668 C CA . ARG A 1 83 ? -28.291 24.258 8.850 1.00 48.91 83 ARG A CA 1
ATOM 669 C C . ARG A 1 83 ? -29.235 23.815 7.708 1.00 48.91 83 ARG A C 1
ATOM 671 O O . ARG A 1 83 ? -30.418 24.140 7.744 1.00 48.91 83 ARG A O 1
ATOM 678 N N . THR A 1 84 ? -28.752 23.103 6.693 1.00 49.47 84 THR A N 1
ATOM 679 C CA . THR A 1 84 ? -29.512 22.751 5.476 1.00 49.47 84 THR A CA 1
ATOM 680 C C . THR A 1 84 ? -29.817 21.257 5.322 1.00 49.47 84 THR A C 1
ATOM 682 O O . THR A 1 84 ? -30.510 20.879 4.380 1.00 49.47 84 THR A O 1
ATOM 685 N N . ALA A 1 85 ? -29.347 20.398 6.233 1.00 51.44 85 ALA A N 1
ATOM 686 C CA . ALA A 1 85 ? -29.668 18.971 6.208 1.00 51.44 85 ALA A CA 1
ATOM 687 C C . ALA A 1 85 ? -31.149 18.701 6.584 1.00 51.44 85 ALA A C 1
ATOM 689 O O . ALA A 1 85 ? -31.649 19.297 7.549 1.00 51.44 85 ALA A O 1
ATOM 690 N N . PRO A 1 86 ? -31.856 17.775 5.900 1.00 42.19 86 PRO A N 1
ATOM 691 C CA . PRO A 1 86 ? -33.196 17.336 6.297 1.00 42.19 86 PRO A CA 1
ATOM 692 C C . PRO A 1 86 ? -33.167 16.658 7.679 1.00 42.19 86 PRO A C 1
ATOM 694 O O . PRO A 1 86 ? -32.791 15.498 7.810 1.00 42.19 86 PRO A O 1
ATOM 697 N N . GLY A 1 87 ? -33.523 17.411 8.723 1.00 50.03 87 GLY A N 1
ATOM 698 C CA . GLY A 1 87 ? -33.417 16.989 10.130 1.00 50.03 87 GLY A CA 1
ATOM 699 C C . GLY A 1 87 ? -33.046 18.119 11.102 1.00 50.03 87 GLY A C 1
ATOM 700 O O . GLY A 1 87 ? -33.330 18.023 12.295 1.00 50.03 87 GLY A O 1
ATOM 701 N N . VAL A 1 88 ? -32.506 19.238 10.600 1.00 50.03 88 VAL A N 1
ATOM 702 C CA . VAL A 1 88 ? -32.091 20.402 11.418 1.00 50.03 88 VAL A CA 1
ATOM 703 C C . VAL A 1 88 ? -33.241 21.000 12.250 1.00 50.03 88 VAL A C 1
ATOM 705 O O . VAL A 1 88 ? -32.994 21.553 13.319 1.00 50.03 88 VAL A O 1
ATOM 708 N N . LEU A 1 89 ? -34.505 20.829 11.836 1.00 48.22 89 LEU A N 1
ATOM 709 C CA . LEU A 1 89 ? -35.685 21.252 12.611 1.00 48.22 89 LEU A CA 1
ATOM 710 C C . LEU A 1 89 ? -35.709 20.686 14.044 1.00 48.22 89 LEU A C 1
ATOM 712 O O . LEU A 1 89 ? -36.166 21.372 14.952 1.00 48.22 89 LEU A O 1
ATOM 716 N N . THR A 1 90 ? -35.178 19.479 14.263 1.00 48.50 90 THR A N 1
ATOM 717 C CA . THR A 1 90 ? -35.062 18.862 15.598 1.00 48.50 90 THR A CA 1
ATOM 718 C C . THR A 1 90 ? -33.825 19.298 16.391 1.00 48.50 90 THR A C 1
ATOM 720 O O . THR A 1 90 ? -33.810 19.149 17.614 1.00 48.50 90 THR A O 1
ATOM 723 N N . GLU A 1 91 ? -32.804 19.871 15.744 1.00 46.22 91 GLU A N 1
ATOM 724 C CA . GLU A 1 91 ? -31.602 20.382 16.424 1.00 46.22 91 GLU A CA 1
ATOM 725 C C . GLU A 1 91 ? -31.789 21.805 16.966 1.00 46.22 91 GLU A C 1
ATOM 727 O O . GLU A 1 91 ? -31.200 22.141 17.988 1.00 46.22 91 GLU A O 1
ATOM 732 N N . ILE A 1 92 ? -32.662 22.619 16.356 1.00 50.06 92 ILE A N 1
ATOM 733 C CA . ILE A 1 92 ? -32.970 23.996 16.804 1.00 50.06 92 ILE A CA 1
ATOM 734 C C . ILE A 1 92 ? -33.468 24.038 18.265 1.00 50.06 92 ILE A C 1
ATOM 736 O O . ILE A 1 92 ? -33.265 25.032 18.958 1.00 50.06 92 ILE A O 1
ATOM 740 N N . THR A 1 93 ? -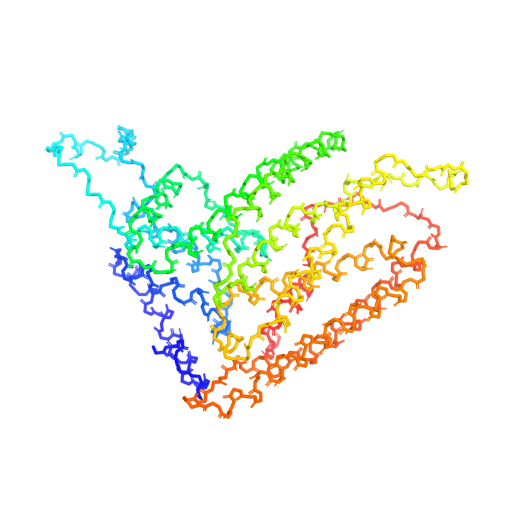34.093 22.959 18.746 1.00 48.03 93 THR A N 1
ATOM 741 C CA . THR A 1 93 ? -34.601 22.809 20.122 1.00 48.03 93 THR A CA 1
ATOM 742 C C . THR A 1 93 ? -33.598 22.255 21.136 1.00 48.03 93 THR A C 1
ATOM 744 O O . THR A 1 93 ? -33.919 22.220 22.324 1.00 48.03 93 THR A O 1
ATOM 747 N N . LYS A 1 94 ? -32.401 21.816 20.72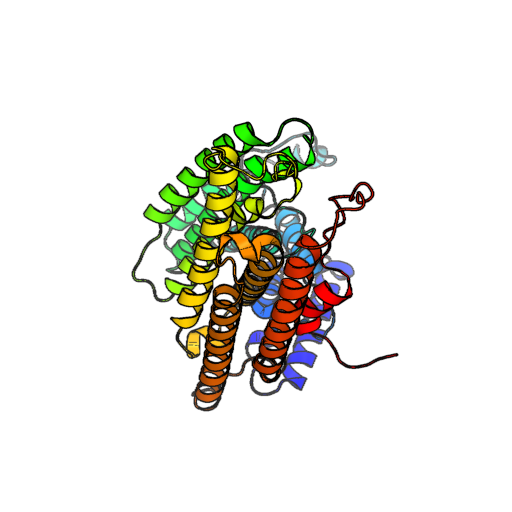4 1.00 47.28 94 LYS A N 1
ATOM 748 C CA . LYS A 1 94 ? -31.344 21.445 21.674 1.00 47.28 94 LYS A CA 1
ATOM 749 C C . LYS A 1 94 ? -30.471 22.662 21.963 1.00 47.28 94 LYS A C 1
ATOM 751 O O . LYS A 1 94 ? -29.937 23.285 21.049 1.00 47.28 94 LYS A O 1
ATOM 756 N N . ASN A 1 95 ? -30.303 22.975 23.248 1.00 43.69 95 ASN A N 1
ATOM 757 C CA . ASN A 1 95 ? -29.305 23.947 23.688 1.00 43.69 95 ASN A CA 1
ATOM 758 C C . ASN A 1 95 ? -27.923 23.551 23.149 1.00 43.69 95 ASN A C 1
ATOM 760 O O . ASN A 1 95 ? -27.614 22.364 23.043 1.00 43.69 95 ASN A O 1
ATOM 764 N N . GLN A 1 96 ? -27.097 24.548 22.829 1.00 48.19 96 GLN A N 1
ATOM 765 C CA . GLN A 1 96 ? -25.749 24.335 22.306 1.00 48.19 96 GLN A CA 1
ATOM 766 C C . GLN A 1 96 ? -24.807 23.827 23.407 1.00 48.19 96 GLN A C 1
ATOM 768 O O . GLN A 1 96 ? -23.998 24.577 23.950 1.00 48.19 96 GLN A O 1
ATOM 773 N N . GLU A 1 97 ? -24.903 22.536 23.724 1.00 45.84 97 GLU A N 1
ATOM 774 C CA . GLU A 1 97 ? -23.795 21.816 24.344 1.00 45.84 97 GLU A CA 1
ATOM 775 C C . GLU A 1 97 ? -22.566 21.965 23.425 1.00 45.84 97 GLU A C 1
ATOM 777 O O . GLU A 1 97 ? -22.694 21.814 22.203 1.00 45.84 97 GLU A O 1
ATOM 782 N N . PRO A 1 98 ? -21.380 22.310 23.960 1.00 52.19 98 PRO A N 1
ATOM 783 C CA . PRO A 1 98 ? -20.175 22.382 23.146 1.00 52.19 98 PRO A CA 1
ATOM 784 C C . PRO A 1 98 ? -19.917 20.999 22.544 1.00 52.19 98 PRO A C 1
ATOM 786 O O . PRO A 1 98 ? -19.931 20.007 23.274 1.00 52.19 98 PRO A O 1
ATOM 789 N N . GLN A 1 99 ? -19.696 20.924 21.224 1.00 55.62 99 GLN A N 1
ATOM 790 C CA . GLN A 1 99 ? -19.448 19.637 20.568 1.00 55.62 99 GLN A CA 1
ATOM 791 C C . GLN A 1 99 ? -18.313 18.899 21.295 1.00 55.62 99 GLN A C 1
ATOM 793 O O . GLN A 1 99 ? -17.271 19.517 21.545 1.00 55.62 99 GLN A O 1
ATOM 798 N N . PRO A 1 100 ? -18.491 17.609 21.644 1.00 60.22 100 PRO A N 1
ATOM 799 C CA . PRO A 1 100 ? -17.492 16.872 22.400 1.00 60.22 100 PRO A CA 1
ATOM 800 C C . PRO A 1 100 ? -16.165 16.887 21.642 1.00 60.22 100 PRO A C 1
ATOM 802 O O . PRO A 1 100 ? -16.087 16.525 20.465 1.00 60.22 100 PRO A O 1
ATOM 805 N N . VAL A 1 101 ? -15.115 17.361 22.312 1.00 73.88 101 VAL A N 1
ATOM 806 C CA . VAL A 1 101 ? -13.781 17.455 21.717 1.00 73.88 101 VAL A CA 1
ATOM 807 C C . VAL A 1 101 ? -13.298 16.040 21.426 1.00 73.88 101 VAL A C 1
ATOM 809 O O . VAL A 1 101 ? -13.118 15.263 22.360 1.00 73.88 101 VAL A O 1
ATOM 812 N N . ARG A 1 102 ? -13.069 15.726 20.141 1.00 83.88 102 ARG A N 1
ATOM 813 C CA . ARG A 1 102 ? -12.596 14.402 19.707 1.00 83.88 102 ARG A CA 1
ATOM 814 C C . ARG A 1 102 ? -11.445 13.916 20.571 1.00 83.88 102 ARG A C 1
ATOM 816 O O . ARG A 1 102 ? -10.399 14.579 20.632 1.00 83.88 102 ARG A O 1
ATOM 823 N N . THR A 1 103 ? -11.647 12.744 21.153 1.00 90.88 103 THR A N 1
ATOM 824 C CA . THR A 1 103 ? -10.633 11.973 21.861 1.00 90.88 103 THR A CA 1
ATOM 825 C C . THR A 1 103 ? -9.488 11.608 20.921 1.00 90.88 103 THR A C 1
ATOM 827 O O . THR A 1 103 ? -9.629 11.568 19.693 1.00 90.88 103 THR A O 1
ATOM 830 N N . SER A 1 104 ? -8.328 11.319 21.495 1.00 92.06 104 SER A N 1
ATOM 831 C CA . SER A 1 104 ? -7.150 10.925 20.728 1.00 92.06 104 SER A CA 1
ATOM 832 C C . SER A 1 104 ? -7.347 9.582 20.012 1.00 92.06 104 SER A C 1
ATOM 834 O O . SER A 1 104 ? -6.851 9.415 18.901 1.00 92.06 104 SER A O 1
ATOM 836 N N . ASP A 1 105 ? -8.168 8.673 20.548 1.00 93.38 105 ASP A N 1
ATOM 837 C CA . ASP A 1 105 ? -8.516 7.412 19.879 1.00 93.38 105 ASP A CA 1
ATOM 838 C C . ASP A 1 105 ? -9.442 7.609 18.672 1.00 93.38 105 ASP A C 1
ATOM 840 O O . ASP A 1 105 ? -9.213 7.003 17.625 1.00 93.38 105 ASP A O 1
ATOM 844 N N . GLU A 1 106 ? -10.429 8.505 18.751 1.00 94.44 106 GLU A N 1
ATOM 845 C CA . GLU A 1 106 ? -11.232 8.901 17.584 1.00 94.44 106 GLU A CA 1
ATOM 846 C C . GLU A 1 106 ? -10.359 9.519 16.485 1.00 94.44 106 GLU A C 1
ATOM 848 O O . GLU A 1 106 ? -10.538 9.213 15.304 1.00 94.44 106 GLU A O 1
ATOM 853 N N . ARG A 1 107 ? -9.368 10.339 16.866 1.00 94.62 107 ARG A N 1
ATOM 854 C CA . ARG A 1 107 ? -8.388 10.921 15.934 1.00 94.62 107 ARG A CA 1
ATOM 855 C C . ARG A 1 107 ? -7.512 9.845 15.301 1.00 94.62 107 ARG A C 1
ATOM 857 O O . ARG A 1 107 ? -7.398 9.827 14.080 1.00 94.62 107 ARG A O 1
ATOM 864 N N . ARG A 1 108 ? -6.956 8.918 16.089 1.00 96.38 108 ARG A N 1
ATOM 865 C CA . ARG A 1 108 ? -6.180 7.764 15.592 1.00 96.38 108 ARG A CA 1
ATOM 866 C C . ARG A 1 108 ? -6.980 6.941 14.581 1.00 96.38 108 ARG A C 1
ATOM 868 O O . ARG A 1 108 ? -6.453 6.599 13.525 1.00 96.38 108 ARG A O 1
ATOM 875 N N . CYS A 1 109 ? -8.256 6.675 14.864 1.00 96.94 109 CYS A N 1
ATOM 876 C CA . CYS A 1 109 ? -9.127 5.923 13.959 1.00 96.94 109 CYS A CA 1
ATOM 877 C C . CYS A 1 109 ? -9.417 6.701 12.668 1.00 96.94 109 CYS A C 1
ATOM 879 O O . CYS A 1 109 ? -9.210 6.172 11.580 1.00 96.94 109 CYS A O 1
ATOM 881 N N . TYR A 1 110 ? -9.817 7.971 12.767 1.00 96.94 110 TYR A N 1
ATOM 882 C CA . TYR A 1 110 ? -10.081 8.835 11.609 1.00 96.94 110 TYR A CA 1
ATOM 883 C C . TYR A 1 110 ? -8.864 8.963 10.679 1.00 96.94 110 TYR A C 1
ATOM 885 O O . TYR A 1 110 ? -8.966 8.741 9.471 1.00 96.94 110 TYR A O 1
ATOM 893 N N . LEU A 1 111 ? -7.694 9.248 11.256 1.00 97.56 111 LEU A N 1
ATOM 894 C CA . LEU A 1 111 ? -6.426 9.352 10.538 1.00 97.56 111 LEU A CA 1
ATOM 895 C C . LEU A 1 111 ? -5.992 8.017 9.919 1.00 97.56 111 LEU A C 1
ATOM 897 O O . LEU A 1 111 ? -5.526 7.994 8.780 1.00 97.56 111 LEU A O 1
ATOM 901 N N . GLY A 1 112 ? -6.176 6.903 10.633 1.00 97.44 112 GLY A N 1
ATOM 902 C CA . GLY A 1 112 ? -5.867 5.568 10.125 1.00 97.44 112 GLY A CA 1
ATOM 903 C C . GLY A 1 112 ? -6.781 5.132 8.974 1.00 97.44 112 GLY A C 1
ATOM 904 O O . GLY A 1 112 ? -6.293 4.533 8.022 1.00 97.44 112 GLY A O 1
ATOM 905 N N . VAL A 1 113 ? -8.076 5.473 9.004 1.00 98.00 113 VAL A N 1
ATOM 906 C CA . VAL A 1 113 ? -9.016 5.210 7.894 1.00 98.00 113 VAL A CA 1
ATOM 907 C C . VAL A 1 113 ? -8.645 6.023 6.655 1.00 98.00 113 VAL A C 1
ATOM 909 O O . VAL A 1 113 ? -8.614 5.464 5.559 1.00 98.00 113 VAL A O 1
ATOM 912 N N . PHE A 1 114 ? -8.298 7.305 6.819 1.00 97.81 114 PHE A N 1
ATOM 913 C CA . PHE A 1 114 ? -7.796 8.136 5.720 1.00 97.81 114 PHE A CA 1
ATOM 914 C C . PHE A 1 114 ? -6.497 7.574 5.123 1.00 97.81 114 PHE A C 1
ATOM 916 O O . PHE A 1 114 ? -6.391 7.427 3.905 1.00 97.81 114 PHE A O 1
ATOM 923 N N . TRP A 1 115 ? -5.530 7.205 5.972 1.00 97.75 115 TRP A N 1
ATOM 924 C CA . TRP A 1 115 ? -4.272 6.598 5.533 1.00 97.75 115 TRP A CA 1
ATOM 925 C C . TRP A 1 115 ? -4.497 5.287 4.765 1.00 97.75 115 TRP A C 1
ATOM 927 O O . TRP A 1 115 ? -3.937 5.124 3.681 1.00 97.75 115 TRP A O 1
ATOM 937 N N . LEU A 1 116 ? -5.347 4.389 5.283 1.00 96.69 116 LEU A N 1
ATOM 938 C CA . LEU A 1 116 ? -5.703 3.130 4.622 1.00 96.69 116 LEU A CA 1
ATOM 939 C C . LEU A 1 116 ? -6.360 3.372 3.257 1.00 96.69 116 LEU A C 1
ATOM 941 O O . LEU A 1 116 ? -5.914 2.796 2.269 1.00 96.69 116 LEU A O 1
ATOM 945 N N . ASN A 1 117 ? -7.374 4.242 3.177 1.00 96.19 117 ASN A N 1
ATOM 946 C CA . ASN A 1 117 ? -8.065 4.533 1.919 1.00 96.19 117 ASN A CA 1
ATOM 947 C C . ASN A 1 117 ? -7.115 5.130 0.868 1.00 96.19 117 ASN A C 1
ATOM 949 O O . ASN A 1 117 ? -7.063 4.638 -0.259 1.00 96.19 117 ASN A O 1
ATOM 953 N N . SER A 1 118 ? -6.340 6.151 1.244 1.00 95.19 118 SER A N 1
ATOM 954 C CA . SER A 1 118 ? -5.419 6.823 0.325 1.00 95.19 118 SER A CA 1
ATOM 955 C C . SER A 1 118 ? -4.312 5.880 -0.157 1.00 95.19 118 SER A C 1
ATOM 957 O O . SER A 1 118 ? -4.010 5.849 -1.349 1.00 95.19 118 SER A O 1
ATOM 959 N N . LEU A 1 119 ? -3.761 5.037 0.727 1.00 93.50 119 LEU A N 1
ATOM 960 C CA . LEU A 1 119 ? -2.761 4.043 0.338 1.00 93.50 119 LEU A CA 1
ATOM 961 C C . LEU A 1 119 ? -3.347 2.955 -0.575 1.00 93.50 119 LEU A C 1
ATOM 963 O O . LEU A 1 119 ? -2.718 2.595 -1.568 1.00 93.50 119 LEU A O 1
ATOM 967 N N . LEU A 1 120 ? -4.551 2.452 -0.285 1.00 89.94 120 LEU A N 1
ATOM 968 C CA . LEU A 1 120 ? -5.215 1.495 -1.172 1.00 89.94 120 LEU A CA 1
ATOM 969 C C . LEU A 1 120 ? -5.478 2.107 -2.552 1.00 89.94 120 LEU A C 1
ATOM 971 O O . LEU A 1 120 ? -5.223 1.442 -3.547 1.00 89.94 120 LEU A O 1
ATOM 975 N N . ARG A 1 121 ? -5.866 3.385 -2.631 1.00 87.44 121 ARG A N 1
ATOM 976 C CA . ARG A 1 121 ? -6.059 4.111 -3.898 1.00 87.44 121 ARG A CA 1
ATOM 977 C C . ARG A 1 121 ? -4.770 4.343 -4.703 1.00 87.44 121 ARG A C 1
ATOM 979 O O . ARG A 1 121 ? -4.834 4.495 -5.919 1.00 87.44 121 ARG A O 1
ATOM 986 N N . ILE A 1 122 ? -3.596 4.358 -4.067 1.00 87.25 122 ILE A N 1
ATOM 987 C CA . ILE A 1 122 ? -2.308 4.377 -4.785 1.00 87.25 122 ILE A CA 1
ATOM 988 C C . ILE A 1 122 ? -2.067 3.040 -5.503 1.00 87.25 122 ILE A C 1
ATOM 990 O O . ILE A 1 122 ? -1.588 3.036 -6.644 1.00 87.25 122 ILE A O 1
ATOM 994 N N . CYS A 1 123 ? -2.373 1.930 -4.820 1.00 84.94 123 CYS A N 1
ATOM 995 C CA . CYS A 1 123 ? -1.929 0.585 -5.189 1.00 84.94 123 CYS A CA 1
ATOM 996 C C . CYS A 1 123 ? -2.979 -0.288 -5.905 1.00 84.94 123 CYS A C 1
ATOM 998 O O . CYS A 1 123 ? -2.587 -1.234 -6.587 1.00 84.94 123 CYS A O 1
ATOM 1000 N N . VAL A 1 124 ? -4.273 0.000 -5.736 1.00 80.12 124 VAL A N 1
ATOM 1001 C CA . VAL A 1 124 ? -5.432 -0.777 -6.215 1.00 80.12 124 VAL A CA 1
ATOM 1002 C C . VAL A 1 124 ? -6.344 0.136 -7.040 1.00 80.12 124 VAL A C 1
ATOM 1004 O O . VAL A 1 124 ? -6.548 1.297 -6.675 1.00 80.12 124 VAL A O 1
ATOM 1007 N N . LYS A 1 125 ? -6.892 -0.375 -8.149 1.00 71.44 125 LYS A N 1
ATOM 1008 C CA . LYS A 1 125 ? -7.785 0.388 -9.032 1.00 71.44 125 LYS A CA 1
ATOM 1009 C C . LYS A 1 125 ? -9.118 0.729 -8.339 1.00 71.44 125 LYS A C 1
ATOM 1011 O O . LYS A 1 125 ? -9.542 0.051 -7.406 1.00 71.44 125 LYS A O 1
ATOM 1016 N N . ASP A 1 126 ? -9.752 1.811 -8.788 1.00 74.31 126 ASP A N 1
ATOM 1017 C CA . ASP A 1 126 ? -11.154 2.186 -8.530 1.00 74.31 126 ASP A CA 1
ATOM 1018 C C . ASP A 1 126 ? -11.602 2.319 -7.055 1.00 74.31 126 ASP A C 1
ATOM 1020 O O . ASP A 1 126 ? -12.794 2.405 -6.751 1.00 74.31 126 ASP A O 1
ATOM 1024 N N . ILE A 1 127 ? -10.653 2.444 -6.118 1.00 82.88 127 ILE A N 1
ATOM 1025 C CA . ILE A 1 127 ? -10.931 2.833 -4.728 1.00 82.88 127 ILE A CA 1
ATOM 1026 C C . ILE A 1 127 ? -11.380 4.301 -4.679 1.00 82.88 127 ILE A C 1
ATOM 1028 O O . ILE A 1 127 ? -10.596 5.222 -4.934 1.00 82.88 127 ILE A O 1
ATOM 1032 N N . VAL A 1 128 ? -12.638 4.524 -4.289 1.00 88.69 128 VAL A N 1
ATOM 1033 C CA . VAL A 1 128 ? -13.212 5.867 -4.096 1.00 88.69 128 VAL A CA 1
ATOM 1034 C C . VAL A 1 128 ? -12.391 6.660 -3.060 1.00 88.69 128 VAL A C 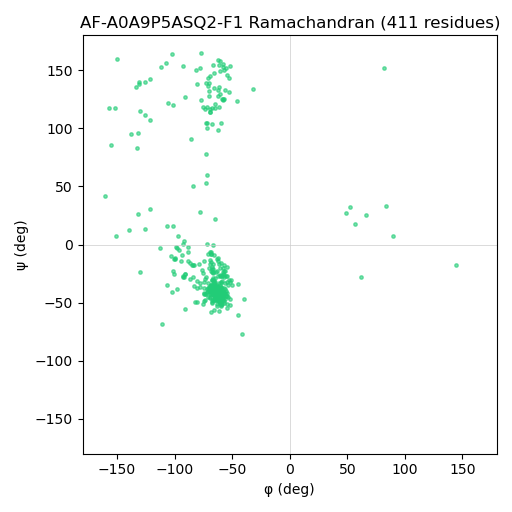1
ATOM 1036 O O . VAL A 1 128 ? -12.225 6.182 -1.933 1.00 88.69 128 VAL A O 1
ATOM 1039 N N . PRO A 1 129 ? -11.886 7.868 -3.387 1.00 89.25 129 PRO A N 1
ATOM 1040 C CA . PRO A 1 129 ? -11.079 8.660 -2.464 1.00 89.25 129 PRO A CA 1
ATOM 1041 C C . PRO A 1 129 ? -11.890 9.217 -1.293 1.00 89.25 129 PRO A C 1
ATOM 1043 O O . PRO A 1 129 ? -12.904 9.891 -1.475 1.00 89.25 129 PRO A O 1
ATOM 1046 N N . MET A 1 130 ? -11.359 9.046 -0.087 1.00 92.88 130 MET A N 1
ATOM 1047 C CA . MET A 1 130 ? -11.687 9.878 1.062 1.00 92.88 130 MET A CA 1
ATOM 1048 C C . MET A 1 130 ? -11.010 11.250 0.874 1.00 92.88 130 MET A C 1
ATOM 1050 O O . MET A 1 130 ? -9.781 11.309 0.806 1.00 92.88 130 MET A O 1
ATOM 1054 N N . PRO A 1 131 ? -11.759 12.362 0.751 1.00 89.19 131 PRO A N 1
ATOM 1055 C CA . PRO A 1 131 ? -11.168 13.658 0.434 1.00 89.19 131 PRO A CA 1
ATOM 1056 C C . PRO A 1 131 ? -10.352 14.209 1.617 1.00 89.19 131 PRO A C 1
ATOM 1058 O O . PRO A 1 131 ? -10.787 14.080 2.766 1.00 89.19 131 PRO A O 1
ATOM 1061 N N . PRO A 1 132 ? -9.212 14.884 1.374 1.00 90.69 132 PRO A N 1
ATOM 1062 C CA . PRO A 1 132 ? -8.468 15.547 2.437 1.00 90.69 132 PRO A CA 1
ATOM 1063 C C . PRO A 1 132 ? -9.298 16.693 3.044 1.00 90.69 132 PRO A C 1
ATOM 1065 O O . PRO A 1 132 ? -9.692 17.627 2.345 1.00 90.69 132 PRO A O 1
ATOM 1068 N N . ARG A 1 133 ? -9.565 16.632 4.355 1.00 90.94 133 ARG A N 1
ATOM 1069 C CA . ARG A 1 133 ? -10.303 17.659 5.118 1.00 90.94 133 ARG A CA 1
ATOM 1070 C C . ARG A 1 133 ? -9.390 18.390 6.121 1.00 90.94 133 ARG A C 1
ATOM 1072 O O . ARG A 1 133 ? -8.463 17.764 6.638 1.00 90.94 133 ARG A O 1
ATOM 1079 N N . PRO A 1 134 ? -9.666 19.659 6.492 1.00 89.69 134 PRO A N 1
ATOM 1080 C CA . PRO A 1 134 ? -8.908 20.386 7.524 1.00 89.69 134 PRO A CA 1
ATOM 1081 C C . PRO A 1 134 ? -8.807 19.650 8.873 1.00 89.69 134 PRO A C 1
ATOM 1083 O O . PRO A 1 134 ? -7.762 19.687 9.525 1.00 89.69 134 PRO A O 1
ATOM 1086 N N . SER A 1 135 ? -9.855 18.920 9.259 1.00 89.44 135 SER A N 1
ATOM 1087 C CA . SER A 1 135 ? -9.911 18.024 10.424 1.00 89.44 135 SER A CA 1
ATOM 1088 C C . SER A 1 135 ? -8.806 16.967 10.462 1.00 89.44 135 SER A C 1
ATOM 1090 O O . SER A 1 135 ? -8.441 16.543 11.560 1.00 89.44 135 SER A O 1
ATOM 1092 N N . ILE A 1 136 ? -8.258 16.549 9.316 1.00 94.25 136 ILE A N 1
ATOM 1093 C CA . ILE A 1 136 ? -7.124 15.616 9.239 1.00 94.25 136 ILE A CA 1
ATOM 1094 C C . ILE A 1 136 ? -5.873 16.319 9.768 1.00 94.25 136 ILE A C 1
ATOM 1096 O O . ILE A 1 136 ? -5.322 15.900 10.782 1.00 94.25 136 ILE A O 1
ATOM 1100 N N . SER A 1 137 ? -5.486 17.447 9.165 1.00 92.69 137 SER A N 1
ATOM 1101 C CA . SER A 1 137 ? -4.328 18.245 9.595 1.00 92.69 137 SER A CA 1
ATOM 1102 C C . SER A 1 137 ? -4.449 18.711 11.050 1.00 92.69 137 SER A C 1
ATOM 1104 O O . SER A 1 137 ? -3.494 18.597 11.811 1.00 92.69 137 SER A O 1
ATOM 1106 N N . ASN A 1 138 ? -5.640 19.149 11.471 1.00 91.81 138 ASN A N 1
ATOM 1107 C CA . ASN A 1 138 ? -5.943 19.493 12.864 1.00 91.81 138 ASN A CA 1
ATOM 1108 C C . ASN A 1 138 ? -5.740 18.290 13.809 1.00 91.81 138 ASN A C 1
ATOM 1110 O O . ASN A 1 138 ? -5.119 18.413 14.862 1.00 91.81 138 ASN A O 1
ATOM 1114 N N . SER A 1 139 ? -6.210 17.099 13.425 1.00 93.31 139 SER A N 1
ATOM 1115 C CA . SER A 1 139 ? -6.018 15.884 14.227 1.00 93.31 139 SER A CA 1
ATOM 1116 C C . SER A 1 139 ? -4.558 15.441 14.284 1.00 93.31 139 SER A C 1
ATOM 1118 O O . SER A 1 139 ? -4.120 15.004 15.344 1.00 93.31 139 SER A O 1
ATOM 1120 N N . CYS A 1 140 ? -3.791 15.627 13.205 1.00 94.12 140 CYS A N 1
ATOM 1121 C CA . CYS A 1 140 ? -2.342 15.449 13.219 1.00 94.12 140 CYS A CA 1
ATOM 1122 C C . CYS A 1 140 ? -1.672 16.388 14.228 1.00 94.12 140 CYS A C 1
ATOM 1124 O O . CYS A 1 140 ? -0.961 15.911 15.104 1.00 94.12 140 CYS A O 1
ATOM 1126 N N . SER A 1 141 ? -1.947 17.696 14.173 1.00 92.88 141 SER A N 1
ATOM 1127 C CA . SER A 1 141 ? -1.354 18.668 15.103 1.00 92.88 141 SER A CA 1
ATOM 1128 C C . SER A 1 141 ? -1.721 18.401 16.567 1.00 92.88 141 SER A C 1
ATOM 1130 O O . SER A 1 141 ? -0.869 18.547 17.438 1.00 92.88 141 SER A O 1
ATOM 1132 N N . VAL A 1 142 ? -2.955 17.968 16.856 1.00 92.44 142 VAL A N 1
ATOM 1133 C CA . VAL A 1 142 ? -3.357 17.591 18.224 1.00 92.44 142 VAL A CA 1
ATOM 1134 C C . VAL A 1 142 ? -2.591 16.361 18.721 1.00 92.44 142 VAL A C 1
ATOM 1136 O O . VAL A 1 142 ? -2.144 16.363 19.865 1.00 92.44 142 VAL A O 1
ATOM 1139 N N . LEU A 1 143 ? -2.383 15.339 17.883 1.00 93.19 143 LEU A N 1
ATOM 1140 C CA . LEU A 1 143 ? -1.594 14.162 18.266 1.00 93.19 143 LEU A CA 1
ATOM 1141 C C . LEU A 1 143 ? -0.087 14.468 18.384 1.00 93.19 143 LEU A C 1
ATOM 1143 O O . LEU A 1 143 ? 0.558 13.969 19.304 1.00 93.19 143 LEU A O 1
ATOM 1147 N N . GLU A 1 144 ? 0.468 15.324 17.518 1.00 90.19 144 GLU A N 1
ATOM 1148 C CA . GLU A 1 144 ? 1.874 15.763 17.593 1.00 90.19 144 GLU A CA 1
ATOM 1149 C C . GLU A 1 144 ? 2.173 16.600 18.845 1.00 90.19 144 GLU A C 1
ATOM 1151 O O . GLU A 1 144 ? 3.277 16.515 19.373 1.00 90.19 144 GLU A O 1
ATOM 1156 N N . VAL A 1 145 ? 1.202 17.373 19.348 1.00 90.06 145 VAL A N 1
ATOM 1157 C CA . VAL A 1 145 ? 1.329 18.116 20.615 1.00 90.06 145 VAL A CA 1
ATOM 1158 C C . VAL A 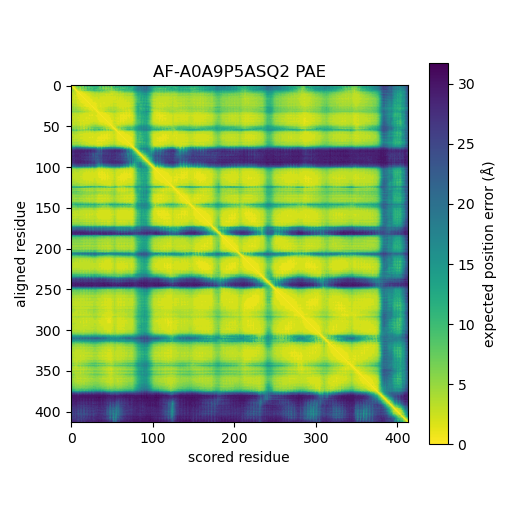1 145 ? 1.022 17.235 21.832 1.00 90.06 145 VAL A C 1
ATOM 1160 O O . VAL A 1 145 ? 1.655 17.396 22.872 1.00 90.06 145 VAL A O 1
ATOM 1163 N N . GLY A 1 146 ? 0.062 16.311 21.723 1.00 88.38 146 GLY A N 1
ATOM 1164 C CA . GLY A 1 146 ? -0.353 15.446 22.831 1.00 88.38 146 GLY A CA 1
ATOM 1165 C C . GLY A 1 146 ? 0.670 14.367 23.196 1.00 88.38 146 GLY A C 1
ATOM 1166 O O . GLY A 1 146 ? 0.851 14.087 24.378 1.00 88.38 146 GLY A O 1
ATOM 1167 N N . MET A 1 147 ? 1.337 13.771 22.198 1.00 81.50 147 MET A N 1
ATOM 1168 C CA . MET A 1 147 ? 2.380 12.738 22.355 1.00 81.50 147 MET A CA 1
ATOM 1169 C C . MET A 1 147 ? 2.026 11.565 23.298 1.00 81.50 147 MET A C 1
ATOM 1171 O O . MET A 1 147 ? 2.910 10.931 23.874 1.00 81.50 147 MET A O 1
ATOM 1175 N N . GLU A 1 148 ? 0.737 11.246 23.447 1.00 87.50 148 GLU A N 1
ATOM 1176 C CA . GLU A 1 148 ? 0.241 10.181 24.334 1.00 87.50 148 GLU A CA 1
ATOM 1177 C C . GLU A 1 148 ? 0.816 8.796 23.991 1.00 87.50 148 GLU A C 1
ATOM 1179 O O . GLU A 1 148 ? 0.976 7.950 24.873 1.00 87.50 148 GLU A O 1
ATOM 1184 N N . SER A 1 149 ? 1.108 8.543 22.711 1.00 85.62 149 SER A N 1
ATOM 1185 C CA . SER A 1 149 ? 1.691 7.293 22.233 1.00 85.62 149 SER A CA 1
ATOM 1186 C C . SER A 1 149 ? 2.900 7.547 21.324 1.00 85.62 149 SER A C 1
ATOM 1188 O O . SER A 1 149 ? 2.812 8.369 20.412 1.00 85.62 1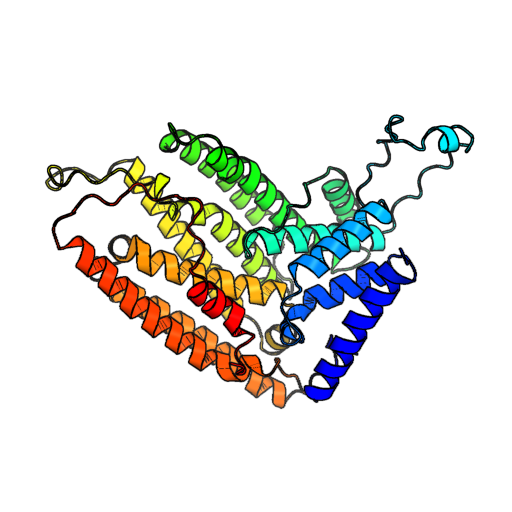49 SER A O 1
ATOM 1190 N N . PRO A 1 150 ? 4.004 6.778 21.438 1.00 79.75 150 PRO A N 1
ATOM 1191 C CA . PRO A 1 150 ? 5.122 6.858 20.486 1.00 79.75 150 PRO A CA 1
ATOM 1192 C C . PRO A 1 150 ? 4.725 6.450 19.054 1.00 79.75 150 PRO A C 1
ATOM 1194 O O . PRO A 1 150 ? 5.484 6.663 18.110 1.00 79.75 150 PRO A O 1
ATOM 1197 N N . TRP A 1 151 ? 3.543 5.853 18.880 1.00 88.06 151 TRP A N 1
ATOM 1198 C CA . TRP A 1 151 ? 2.965 5.535 17.578 1.00 88.06 151 TRP A CA 1
ATOM 1199 C C . TRP A 1 151 ? 2.237 6.718 16.924 1.00 88.06 151 TRP A C 1
ATOM 1201 O O . TRP A 1 151 ? 2.030 6.688 15.712 1.00 88.06 151 TRP A O 1
ATOM 1211 N N . ASP A 1 152 ? 1.885 7.763 17.678 1.00 92.25 152 ASP A N 1
ATOM 1212 C CA . ASP A 1 152 ? 1.160 8.923 17.150 1.00 92.25 152 ASP A CA 1
ATOM 1213 C C . ASP A 1 15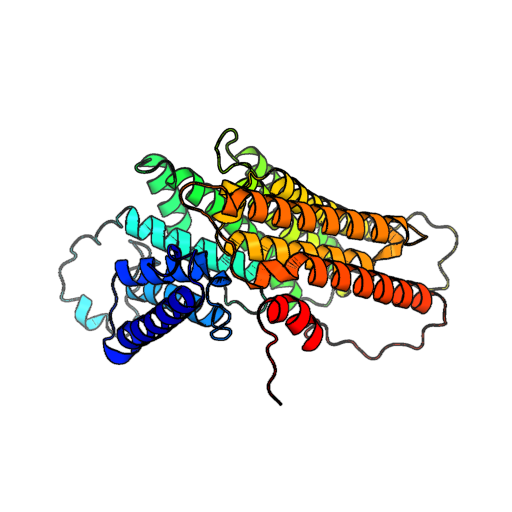2 ? 2.014 9.685 16.130 1.00 92.25 152 ASP A C 1
ATOM 1215 O O . ASP A 1 152 ? 1.568 9.947 15.014 1.00 92.25 152 ASP A O 1
ATOM 1219 N N . THR A 1 153 ? 3.289 9.929 16.451 1.00 90.62 153 THR A N 1
ATOM 1220 C CA . THR A 1 153 ? 4.274 10.512 15.524 1.00 90.62 153 THR A CA 1
ATOM 1221 C C . THR A 1 153 ? 4.396 9.699 14.230 1.00 90.62 153 THR A C 1
ATOM 1223 O O . THR A 1 153 ? 4.467 10.264 13.140 1.00 90.62 153 THR A O 1
ATOM 1226 N N . TYR A 1 154 ? 4.372 8.366 14.334 1.00 92.12 154 TYR A N 1
ATOM 1227 C CA . TYR A 1 154 ? 4.474 7.469 13.183 1.00 92.12 154 TYR A CA 1
ATOM 1228 C C . TYR A 1 154 ? 3.227 7.529 12.287 1.00 92.12 154 TYR A C 1
ATOM 1230 O O . TYR A 1 154 ? 3.339 7.669 11.068 1.00 92.12 154 TYR A O 1
ATOM 1238 N N . LEU A 1 155 ? 2.034 7.492 12.893 1.00 94.81 155 LEU A N 1
ATOM 1239 C CA . LEU A 1 155 ? 0.764 7.656 12.186 1.00 94.81 155 LEU A CA 1
ATOM 1240 C C . LEU A 1 155 ? 0.693 9.016 11.480 1.00 94.81 155 LEU A C 1
ATOM 1242 O O . LEU A 1 155 ? 0.301 9.081 10.317 1.00 94.81 155 LEU A O 1
ATOM 1246 N N . VAL A 1 156 ? 1.112 10.097 12.140 1.00 95.25 156 VAL A N 1
ATOM 1247 C CA . VAL A 1 156 ? 1.072 11.438 11.544 1.00 95.25 156 VAL A CA 1
ATOM 1248 C C . VAL A 1 156 ? 2.039 11.574 10.363 1.00 95.25 156 VAL A C 1
ATOM 1250 O O . VAL A 1 156 ? 1.678 12.193 9.362 1.00 95.25 156 VAL A O 1
ATOM 1253 N N . GLN A 1 157 ? 3.217 10.948 10.399 1.00 94.94 157 GLN A N 1
ATOM 1254 C CA . GLN A 1 157 ? 4.115 10.907 9.236 1.00 94.94 157 GLN A CA 1
ATOM 1255 C C . GLN A 1 157 ? 3.506 10.131 8.060 1.00 94.94 157 GLN A C 1
ATOM 1257 O O . GLN A 1 157 ? 3.531 10.614 6.926 1.00 94.94 157 GLN A O 1
ATOM 1262 N N . LEU A 1 158 ? 2.887 8.976 8.324 1.00 95.81 158 LEU A N 1
ATOM 1263 C CA . LEU A 1 158 ? 2.154 8.212 7.312 1.00 95.81 158 LEU A CA 1
ATOM 1264 C C . LEU A 1 158 ? 0.977 9.002 6.711 1.00 95.81 158 LEU A C 1
ATOM 1266 O O . LEU A 1 158 ? 0.753 8.942 5.502 1.00 95.81 158 LEU A O 1
ATOM 1270 N N . VAL A 1 159 ? 0.262 9.798 7.512 1.00 97.44 159 VAL A N 1
ATOM 1271 C CA . VAL A 1 159 ? -0.787 10.707 7.019 1.00 97.44 159 VAL A CA 1
ATOM 1272 C C . VAL A 1 159 ? -0.202 11.853 6.194 1.00 97.44 159 VAL A C 1
ATOM 1274 O O . VAL A 1 159 ? -0.747 12.161 5.138 1.00 97.44 159 VAL A O 1
ATOM 1277 N N . LYS A 1 160 ? 0.913 12.467 6.612 1.00 96.81 160 LYS A N 1
ATOM 1278 C CA . LYS A 1 160 ? 1.583 13.542 5.852 1.00 96.81 160 LYS A CA 1
ATOM 1279 C C . LYS A 1 160 ? 2.028 13.064 4.461 1.00 96.81 160 LYS A C 1
ATOM 1281 O O . LYS A 1 160 ? 1.823 13.783 3.486 1.00 96.81 160 LYS A O 1
ATOM 1286 N N . ILE A 1 161 ? 2.500 11.818 4.344 1.00 97.50 161 ILE A N 1
ATOM 1287 C CA . ILE A 1 161 ? 2.755 11.142 3.057 1.00 97.50 161 ILE A CA 1
ATOM 1288 C C . ILE A 1 161 ? 1.474 11.057 2.200 1.00 97.50 161 ILE A C 1
ATOM 1290 O O . ILE A 1 161 ? 1.493 11.419 1.024 1.00 97.50 161 ILE A O 1
ATOM 1294 N N . GLN A 1 162 ? 0.342 10.641 2.775 1.00 97.00 162 GLN A N 1
ATOM 1295 C CA . GLN A 1 162 ? -0.925 10.502 2.038 1.00 97.00 162 GLN A CA 1
ATOM 1296 C C . GLN A 1 162 ? -1.627 11.839 1.717 1.00 97.00 162 GLN A C 1
ATOM 1298 O O . GLN A 1 162 ? -2.349 11.942 0.723 1.00 97.00 162 GLN A O 1
ATOM 1303 N N . LEU A 1 163 ? -1.371 12.899 2.487 1.00 96.94 163 LEU A N 1
ATOM 1304 C CA . LEU A 1 163 ? -1.798 14.257 2.138 1.00 96.94 163 LEU A CA 1
ATOM 1305 C C . LEU A 1 163 ? -1.079 14.751 0.872 1.00 96.94 163 LEU A C 1
ATOM 1307 O O . LEU A 1 163 ? -1.737 15.264 -0.029 1.00 96.94 163 LEU A O 1
ATOM 1311 N N . VAL A 1 164 ? 0.232 14.511 0.734 1.00 96.88 164 VAL A N 1
ATOM 1312 C CA . VAL A 1 164 ? 0.956 14.833 -0.513 1.00 96.88 164 VAL A CA 1
ATOM 1313 C C . VAL A 1 164 ? 0.510 13.929 -1.672 1.00 96.88 164 VAL A C 1
ATOM 1315 O O . VAL A 1 164 ? 0.354 14.421 -2.789 1.00 96.88 164 VAL A O 1
ATOM 1318 N N . ALA A 1 165 ? 0.185 12.651 -1.429 1.00 95.50 165 ALA A N 1
ATOM 1319 C CA . ALA A 1 165 ? -0.443 11.791 -2.445 1.00 95.50 165 ALA A CA 1
ATOM 1320 C C . ALA A 1 165 ? -1.792 12.350 -2.936 1.00 95.50 165 ALA A C 1
ATOM 1322 O O . ALA A 1 165 ? -2.105 12.284 -4.128 1.00 95.50 165 ALA A O 1
ATOM 1323 N N . SER A 1 166 ? -2.572 12.954 -2.035 1.00 93.94 166 SER A N 1
ATOM 1324 C CA . SER A 1 166 ? -3.823 13.634 -2.381 1.00 93.94 166 SER A CA 1
ATOM 1325 C C . SER A 1 166 ? -3.570 14.867 -3.260 1.00 93.94 166 SER A C 1
ATOM 1327 O O . SER A 1 166 ? -4.268 15.040 -4.258 1.00 93.94 166 SER A O 1
ATOM 1329 N N . THR A 1 167 ? -2.533 15.666 -2.972 1.00 93.75 167 THR A N 1
ATOM 1330 C CA . THR A 1 167 ? -2.109 16.778 -3.845 1.00 93.75 167 THR A CA 1
ATOM 1331 C C . THR A 1 167 ? -1.685 16.283 -5.228 1.00 93.75 167 THR A C 1
ATOM 1333 O O . THR A 1 167 ? -2.184 16.788 -6.227 1.00 93.75 167 THR A O 1
ATOM 1336 N N . ILE A 1 168 ? -0.841 15.246 -5.313 1.00 92.94 168 ILE A N 1
ATOM 1337 C CA . ILE A 1 168 ? -0.441 14.622 -6.591 1.00 92.94 168 ILE A CA 1
ATOM 1338 C C . ILE A 1 168 ? -1.678 14.146 -7.370 1.00 92.94 168 ILE A C 1
ATOM 1340 O O . ILE A 1 168 ? -1.779 14.370 -8.575 1.00 92.94 168 ILE A O 1
ATOM 1344 N N . SER A 1 169 ? -2.658 13.541 -6.687 1.00 89.94 169 SER A N 1
ATOM 1345 C CA . SER A 1 169 ? -3.914 13.130 -7.319 1.00 89.94 169 SER A CA 1
ATOM 1346 C C . SER A 1 169 ? -4.716 14.289 -7.897 1.00 89.94 169 SER A C 1
ATOM 1348 O O . SER A 1 169 ? -5.337 14.095 -8.938 1.00 89.94 169 SER A O 1
ATOM 1350 N N . ALA A 1 170 ? -4.771 15.430 -7.212 1.00 88.69 170 ALA A N 1
ATOM 1351 C CA . ALA A 1 170 ? -5.528 16.590 -7.666 1.00 88.69 170 ALA A CA 1
ATOM 1352 C C . ALA A 1 170 ? -4.793 17.369 -8.769 1.00 88.69 170 ALA A C 1
ATOM 1354 O O . ALA A 1 170 ? -5.435 17.929 -9.643 1.00 88.69 170 ALA A O 1
ATOM 1355 N N . THR A 1 171 ? -3.457 17.404 -8.724 1.00 88.50 171 THR A N 1
ATOM 1356 C CA . THR A 1 171 ? -2.608 18.221 -9.609 1.00 88.50 171 THR A CA 1
ATOM 1357 C C . THR A 1 171 ? -2.166 17.510 -10.892 1.00 88.50 171 THR A C 1
ATOM 1359 O O . THR A 1 171 ? -1.847 18.187 -11.863 1.00 88.50 171 THR A O 1
ATOM 1362 N N . LEU A 1 172 ? -2.108 16.172 -10.907 1.00 85.69 172 LEU A N 1
ATOM 1363 C CA . LEU A 1 172 ? -1.759 15.397 -12.106 1.00 85.69 172 LEU A CA 1
ATOM 1364 C C . LEU A 1 172 ? -2.980 14.619 -12.614 1.00 85.69 172 LEU A C 1
ATOM 1366 O O . LEU A 1 172 ? -3.544 14.945 -13.654 1.00 85.69 172 LEU A O 1
ATOM 1370 N N . TYR A 1 173 ? -3.424 13.613 -11.859 1.00 80.50 173 TYR A N 1
ATOM 1371 C CA . TYR A 1 173 ? -4.373 12.616 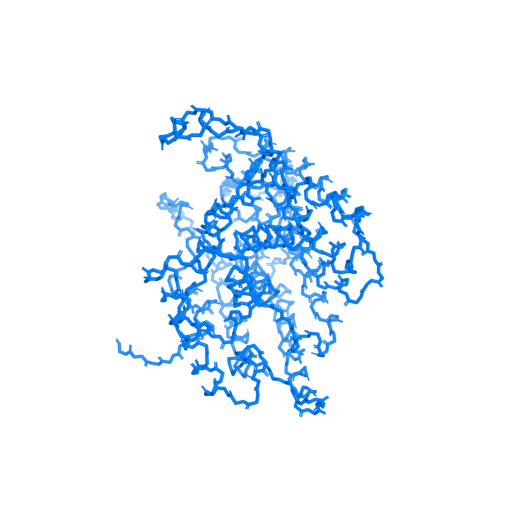-12.365 1.00 80.50 173 TYR A CA 1
ATOM 1372 C C . TYR A 1 173 ? -5.791 13.174 -12.622 1.00 80.50 173 TYR A C 1
ATOM 1374 O O . TYR A 1 173 ? -6.365 12.892 -13.666 1.00 80.50 173 TYR A O 1
ATOM 1382 N N . GLN A 1 174 ? -6.334 14.036 -11.750 1.00 73.62 174 GLN A N 1
ATOM 1383 C CA . GLN A 1 174 ? -7.687 14.600 -11.938 1.00 73.62 174 GLN A CA 1
ATOM 1384 C C . GLN A 1 174 ? -7.832 15.573 -13.122 1.00 73.62 174 GLN A C 1
ATOM 1386 O O . GLN A 1 174 ? -8.951 15.753 -13.606 1.00 73.62 174 GLN A O 1
ATOM 1391 N N . ASP A 1 175 ? -6.744 16.198 -13.582 1.00 62.81 175 ASP A N 1
ATOM 1392 C CA . ASP A 1 175 ? -6.767 17.092 -14.748 1.00 62.81 175 ASP A CA 1
ATOM 1393 C C . ASP A 1 175 ? -6.472 16.346 -16.063 1.00 62.81 175 ASP A C 1
ATOM 1395 O O . ASP A 1 175 ? -6.954 16.765 -17.120 1.00 62.81 175 ASP A O 1
ATOM 1399 N N . LEU A 1 176 ? -5.757 15.214 -15.998 1.00 62.47 176 LEU A N 1
ATOM 1400 C CA . LEU A 1 176 ? -5.556 14.284 -17.119 1.00 62.47 176 LEU A CA 1
ATOM 1401 C C . LEU A 1 176 ? -6.859 13.598 -17.546 1.00 62.47 176 LEU A C 1
ATOM 1403 O O . LEU A 1 176 ? -7.113 13.477 -18.740 1.00 62.47 176 LEU A O 1
ATOM 1407 N N . ASP A 1 177 ? -7.727 13.251 -16.592 1.00 60.19 177 ASP A N 1
ATOM 1408 C CA . ASP A 1 177 ? -9.077 12.718 -16.850 1.00 60.19 177 ASP A CA 1
ATOM 1409 C C . ASP A 1 177 ? -10.030 13.746 -17.511 1.00 60.19 177 ASP A C 1
ATOM 1411 O O . ASP A 1 177 ? -11.207 13.459 -17.733 1.00 60.19 177 ASP A O 1
ATOM 1415 N N . ARG A 1 178 ? -9.561 14.978 -17.774 1.00 58.09 178 ARG A N 1
ATOM 1416 C CA . ARG A 1 178 ? -10.380 16.111 -18.244 1.00 58.09 178 ARG A CA 1
ATOM 1417 C C . ARG A 1 178 ? -9.838 16.845 -19.469 1.00 58.09 178 ARG A C 1
ATOM 1419 O O . ARG A 1 178 ? -10.621 17.515 -20.137 1.00 58.09 178 ARG A O 1
ATOM 1426 N N . ASN A 1 179 ? -8.534 16.780 -19.744 1.00 53.94 179 ASN A N 1
ATOM 1427 C CA . ASN A 1 179 ? -7.878 17.605 -20.764 1.00 53.94 179 ASN A CA 1
ATOM 1428 C C . ASN A 1 179 ? -6.959 16.779 -21.676 1.00 53.94 179 ASN A C 1
ATOM 1430 O O . ASN A 1 179 ? -5.741 16.779 -21.513 1.00 53.94 179 ASN A O 1
ATOM 1434 N N . GLU A 1 180 ? -7.529 16.142 -22.696 1.00 54.19 180 GLU A N 1
ATOM 1435 C CA . GLU A 1 180 ? -6.773 15.355 -23.687 1.00 54.19 180 GLU A CA 1
ATOM 1436 C C . GLU A 1 180 ? -5.837 16.214 -24.569 1.00 54.19 180 GLU A C 1
ATOM 1438 O O . GLU A 1 180 ? -4.862 15.721 -25.127 1.00 54.19 180 GLU A O 1
ATOM 1443 N N . ALA A 1 181 ? -6.125 17.512 -24.719 1.00 47.84 181 ALA A N 1
ATOM 1444 C CA . ALA A 1 181 ? -5.711 18.275 -25.900 1.00 47.84 181 ALA A CA 1
ATOM 1445 C C . ALA A 1 181 ? -4.315 18.942 -25.871 1.00 47.84 181 ALA A C 1
ATOM 1447 O O . ALA A 1 181 ? -3.875 19.419 -26.918 1.00 47.84 181 ALA A O 1
ATOM 1448 N N . GLN A 1 182 ? -3.630 19.068 -24.721 1.00 53.88 182 GLN A N 1
ATOM 1449 C CA . GLN A 1 182 ? -2.376 19.859 -24.650 1.00 53.88 182 GLN A CA 1
ATOM 1450 C C . GLN A 1 182 ? -1.455 19.543 -23.446 1.00 53.88 182 GLN A C 1
ATOM 1452 O O . GLN A 1 182 ? -0.895 20.432 -22.805 1.00 53.88 182 GLN A O 1
ATOM 1457 N N . ILE A 1 183 ? -1.299 18.258 -23.122 1.00 57.97 183 ILE A N 1
ATOM 1458 C CA . ILE A 1 183 ? -0.830 17.781 -21.806 1.00 57.97 183 ILE A CA 1
ATOM 1459 C C . ILE A 1 183 ? 0.628 18.178 -21.446 1.00 57.97 183 ILE A C 1
ATOM 1461 O O . ILE A 1 183 ? 0.876 18.652 -20.336 1.00 57.97 183 ILE A O 1
ATOM 1465 N N . SER A 1 184 ? 1.585 18.009 -22.371 1.00 66.88 184 SER A N 1
ATOM 1466 C CA . SER A 1 184 ? 3.052 18.006 -22.137 1.00 66.88 184 SER A CA 1
ATOM 1467 C C . SER A 1 184 ? 3.601 19.071 -21.157 1.00 66.88 184 SER A C 1
ATOM 1469 O O . SER A 1 184 ? 3.939 18.757 -20.012 1.00 66.88 184 SER A O 1
ATOM 1471 N N . HIS A 1 185 ? 3.724 20.339 -21.573 1.00 73.50 185 HIS A N 1
ATOM 1472 C CA . HIS A 1 185 ? 4.484 21.333 -20.800 1.00 73.50 185 HIS A CA 1
ATOM 1473 C C . HIS A 1 185 ? 3.830 21.710 -19.465 1.00 73.50 185 HIS A C 1
ATOM 1475 O O . HIS A 1 185 ? 4.534 21.873 -18.464 1.00 73.50 185 HIS A O 1
ATOM 1481 N N . THR A 1 186 ? 2.500 21.823 -19.432 1.00 80.12 186 THR A N 1
ATOM 1482 C CA . THR A 1 186 ? 1.758 22.140 -18.205 1.00 80.12 186 THR A CA 1
ATOM 1483 C C . THR A 1 186 ? 1.894 21.006 -17.193 1.00 80.12 186 THR A C 1
ATOM 1485 O O . THR A 1 186 ? 2.186 21.277 -16.027 1.00 80.12 186 THR A O 1
ATOM 1488 N N . LEU A 1 187 ? 1.802 19.743 -17.633 1.00 83.25 187 LEU A N 1
ATOM 1489 C CA . LEU A 1 187 ? 2.006 18.589 -16.759 1.00 83.25 187 LEU A CA 1
ATOM 1490 C C . LEU A 1 187 ? 3.437 18.530 -16.211 1.00 83.25 187 LEU A C 1
ATOM 1492 O O . LEU A 1 187 ? 3.611 18.269 -15.024 1.00 83.25 187 LEU A O 1
ATOM 1496 N N . PHE A 1 188 ? 4.473 18.821 -17.006 1.00 87.31 188 PHE A N 1
ATOM 1497 C CA . PHE A 1 188 ? 5.848 18.856 -16.486 1.00 87.31 188 PHE A CA 1
ATOM 1498 C C . PHE A 1 188 ? 6.054 19.956 -15.433 1.00 87.31 188 PHE A C 1
ATOM 1500 O O . PHE A 1 188 ? 6.746 19.727 -14.440 1.00 87.31 188 PHE A O 1
ATOM 1507 N N . MET A 1 189 ? 5.436 21.131 -15.600 1.00 87.94 189 MET A N 1
ATOM 1508 C CA . MET A 1 189 ? 5.467 22.191 -14.581 1.00 87.94 189 MET A CA 1
ATOM 1509 C C . MET A 1 189 ? 4.694 21.794 -13.316 1.00 87.94 189 MET A C 1
ATOM 1511 O O . MET A 1 189 ? 5.190 22.005 -12.209 1.00 87.94 189 MET A O 1
ATOM 1515 N N . ALA A 1 190 ? 3.524 21.171 -13.470 1.00 89.69 190 ALA A N 1
ATOM 1516 C CA . ALA A 1 190 ? 2.721 20.640 -12.372 1.00 89.69 190 ALA A CA 1
ATOM 1517 C C . ALA A 1 190 ? 3.469 19.533 -11.603 1.00 89.69 190 ALA A C 1
ATOM 1519 O O . ALA A 1 190 ? 3.515 19.551 -10.372 1.00 89.69 190 ALA A O 1
ATOM 1520 N N . THR A 1 191 ? 4.146 18.637 -12.326 1.00 92.00 191 THR A N 1
ATOM 1521 C CA . THR A 1 191 ? 4.977 17.559 -11.772 1.00 92.00 191 THR A CA 1
ATOM 1522 C C . THR A 1 191 ? 6.150 18.136 -10.987 1.00 92.00 191 THR A C 1
ATOM 1524 O O . THR A 1 191 ? 6.281 17.837 -9.806 1.00 92.00 191 THR A O 1
ATOM 1527 N N . SER A 1 192 ? 6.932 19.058 -11.567 1.00 93.19 192 SER A N 1
ATOM 1528 C CA . SER A 1 192 ? 8.026 19.731 -10.847 1.00 93.19 192 SER A CA 1
ATOM 1529 C C . SER A 1 192 ? 7.564 20.688 -9.731 1.00 93.19 192 SER A C 1
ATOM 1531 O O . SER A 1 192 ? 8.388 21.163 -8.949 1.00 93.19 192 SER A O 1
ATOM 1533 N N . HIS A 1 193 ? 6.263 20.974 -9.607 1.00 92.81 193 HIS A N 1
ATOM 1534 C CA . HIS A 1 193 ? 5.688 21.639 -8.436 1.00 92.81 193 HIS A CA 1
ATOM 1535 C C . HIS A 1 193 ? 5.413 20.648 -7.291 1.00 92.81 193 HIS A C 1
ATOM 1537 O O . HIS A 1 193 ? 5.857 20.897 -6.170 1.00 92.81 193 HIS A O 1
ATOM 1543 N N . VAL A 1 194 ? 4.747 19.516 -7.550 1.00 94.94 194 VAL A N 1
ATOM 1544 C CA . VAL A 1 194 ? 4.487 18.500 -6.506 1.00 94.94 194 VAL A CA 1
ATOM 1545 C C . VAL A 1 194 ? 5.746 17.715 -6.111 1.00 94.94 194 VAL A C 1
ATOM 1547 O O . VAL A 1 194 ? 5.885 17.321 -4.959 1.00 94.94 194 VAL A O 1
ATOM 1550 N N . GLU A 1 195 ? 6.712 17.576 -7.020 1.00 96.56 195 GLU A N 1
ATOM 1551 C CA . GLU A 1 195 ? 8.055 17.028 -6.780 1.00 96.56 195 GLU A CA 1
ATOM 1552 C C . GLU A 1 195 ? 8.785 17.765 -5.646 1.00 96.56 195 GLU A C 1
ATOM 1554 O O . GLU A 1 195 ? 9.356 17.118 -4.768 1.00 96.56 195 GLU A O 1
ATOM 1559 N N . ARG A 1 196 ? 8.690 19.104 -5.591 1.00 96.00 196 ARG A N 1
ATOM 1560 C CA . ARG A 1 196 ? 9.234 19.894 -4.470 1.00 96.00 196 ARG A CA 1
ATOM 1561 C C . ARG A 1 196 ? 8.543 19.549 -3.156 1.00 96.00 196 ARG A C 1
ATOM 1563 O O . ARG A 1 196 ? 9.229 19.286 -2.182 1.00 96.00 196 ARG A O 1
ATOM 1570 N N . GLN A 1 197 ? 7.214 19.428 -3.143 1.00 96.00 197 GLN A N 1
ATOM 1571 C CA . GLN A 1 197 ? 6.474 19.044 -1.931 1.00 96.00 197 GLN A CA 1
ATOM 1572 C C . GLN A 1 197 ? 6.867 17.644 -1.423 1.00 96.00 197 GLN A C 1
ATOM 1574 O O . GLN A 1 197 ? 6.895 17.414 -0.215 1.00 96.00 197 GLN A O 1
ATOM 1579 N N . VAL A 1 198 ? 7.210 16.711 -2.321 1.00 97.25 198 VAL A N 1
ATOM 1580 C CA . VAL A 1 198 ? 7.751 15.392 -1.949 1.00 97.25 198 VAL A CA 1
ATOM 1581 C C . VAL A 1 198 ? 9.176 15.508 -1.388 1.00 97.25 198 VAL A C 1
ATOM 1583 O O . VAL A 1 198 ? 9.493 14.833 -0.409 1.00 97.25 198 VAL A O 1
ATOM 1586 N N . GLN A 1 199 ? 10.028 16.371 -1.950 1.00 96.00 199 GLN A N 1
ATOM 1587 C CA . GLN A 1 199 ? 11.379 16.638 -1.431 1.00 96.00 199 GLN A CA 1
ATOM 1588 C C . GLN A 1 199 ? 11.337 17.312 -0.046 1.00 96.00 199 GLN A C 1
ATOM 1590 O O . GLN A 1 199 ? 11.981 16.829 0.887 1.00 96.00 199 GLN A O 1
ATOM 1595 N N . ASP A 1 200 ? 10.519 18.357 0.109 1.00 95.50 200 ASP A N 1
ATOM 1596 C CA . ASP A 1 200 ? 10.287 19.080 1.364 1.00 95.50 200 ASP A CA 1
ATOM 1597 C C . ASP A 1 200 ? 9.747 18.138 2.452 1.00 95.50 200 ASP A C 1
ATOM 1599 O O . ASP A 1 200 ? 10.268 18.104 3.568 1.00 95.50 200 ASP A O 1
ATOM 1603 N N . LEU A 1 201 ? 8.752 17.301 2.122 1.00 95.50 201 LEU A N 1
ATOM 1604 C CA . LEU A 1 201 ? 8.253 16.264 3.028 1.00 95.50 201 LEU A CA 1
ATOM 1605 C C . LEU A 1 201 ? 9.373 15.302 3.443 1.00 95.50 201 LEU A C 1
ATOM 1607 O O . LEU A 1 201 ? 9.518 15.027 4.635 1.00 95.50 201 LEU A O 1
ATOM 1611 N N . GLY A 1 202 ? 10.173 14.818 2.488 1.00 93.38 202 GLY A N 1
ATOM 1612 C CA . GLY A 1 202 ? 11.288 13.902 2.740 1.00 93.38 202 GLY A CA 1
ATOM 1613 C C . GLY A 1 202 ? 12.297 14.452 3.752 1.00 93.38 202 GLY A C 1
ATOM 1614 O O . GLY A 1 202 ? 12.743 13.713 4.629 1.00 93.38 202 GLY A O 1
ATOM 1615 N N . ALA A 1 203 ? 12.580 15.758 3.708 1.00 91.44 203 ALA A N 1
ATOM 1616 C CA . ALA A 1 203 ? 13.445 16.435 4.676 1.00 91.44 203 ALA A CA 1
ATOM 1617 C C . ALA A 1 203 ? 12.861 16.501 6.106 1.00 91.44 203 ALA A C 1
ATOM 1619 O O . ALA A 1 203 ? 13.613 16.677 7.064 1.00 91.44 203 ALA A O 1
ATOM 1620 N N . THR A 1 204 ? 11.543 16.334 6.276 1.00 89.56 204 THR A N 1
ATOM 1621 C CA . THR A 1 204 ? 10.869 16.338 7.593 1.00 89.56 204 THR A CA 1
ATOM 1622 C C . THR A 1 204 ? 10.682 14.951 8.222 1.00 89.56 204 THR A C 1
ATOM 1624 O O . THR A 1 204 ? 10.285 14.859 9.387 1.00 89.56 204 THR A O 1
ATOM 1627 N N . LEU A 1 205 ? 10.961 13.859 7.498 1.00 87.56 205 LEU A N 1
ATOM 1628 C CA . LEU A 1 205 ? 10.770 12.501 8.016 1.00 87.56 205 LEU A CA 1
ATOM 162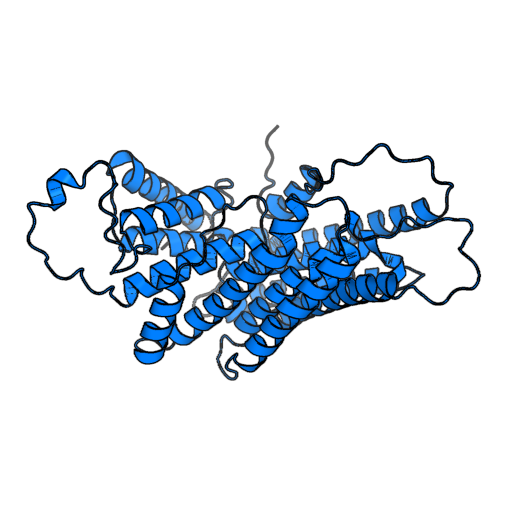9 C C . LEU A 1 205 ? 11.820 12.160 9.088 1.00 87.56 205 LEU A C 1
ATOM 1631 O O . LEU A 1 205 ? 13.022 12.118 8.825 1.00 87.56 205 LEU A O 1
ATOM 1635 N N . HIS A 1 206 ? 11.359 11.891 10.313 1.00 77.25 206 HIS A N 1
ATOM 1636 C CA . HIS A 1 206 ? 12.236 11.543 11.433 1.00 77.25 206 HIS A CA 1
ATOM 1637 C C . HIS A 1 206 ? 12.950 10.205 11.200 1.00 77.25 206 HIS A C 1
ATOM 1639 O O . HIS A 1 206 ? 12.340 9.197 10.842 1.00 77.25 206 HIS A O 1
ATOM 1645 N N . GLN A 1 207 ? 14.247 10.197 11.489 1.00 75.12 207 GLN A N 1
ATOM 1646 C CA . GLN A 1 207 ? 15.125 9.034 11.383 1.00 75.12 207 GLN A CA 1
ATOM 1647 C C . GLN A 1 207 ? 15.376 8.424 12.776 1.00 75.12 207 GLN A C 1
ATOM 1649 O O . GLN A 1 207 ? 15.119 9.060 13.797 1.00 75.12 207 GLN A O 1
ATOM 1654 N N . GLY A 1 208 ? 15.875 7.188 12.833 1.00 69.19 208 GLY A N 1
ATOM 1655 C CA . GLY A 1 208 ? 16.272 6.513 14.076 1.00 69.19 208 GLY A CA 1
ATOM 1656 C C . GLY A 1 208 ? 15.181 5.697 14.783 1.00 69.19 208 GLY A C 1
ATOM 1657 O O . GLY A 1 208 ? 15.421 5.200 15.881 1.00 69.19 208 GLY A O 1
ATOM 1658 N N . SER A 1 209 ? 13.995 5.517 14.187 1.00 76.88 209 SER A N 1
ATOM 1659 C CA . SER A 1 209 ? 12.948 4.648 14.753 1.00 76.88 209 SER A CA 1
ATOM 1660 C C . SER A 1 209 ? 13.028 3.214 14.211 1.00 76.88 209 SER A C 1
ATOM 1662 O O . SER A 1 209 ? 13.428 2.982 13.071 1.00 76.88 209 SER A O 1
ATOM 1664 N N . ARG A 1 210 ? 12.544 2.229 14.984 1.00 79.12 210 ARG A N 1
ATOM 1665 C CA . ARG A 1 210 ? 12.432 0.828 14.520 1.00 79.12 210 ARG A CA 1
ATOM 1666 C C . ARG A 1 210 ? 11.483 0.623 13.329 1.00 79.12 210 ARG A C 1
ATOM 1668 O O . ARG A 1 210 ? 11.475 -0.458 12.755 1.00 79.12 210 ARG A O 1
ATOM 1675 N N . LEU A 1 211 ? 10.676 1.630 12.980 1.00 84.81 211 LEU A N 1
ATOM 1676 C CA . LEU A 1 211 ? 9.805 1.629 11.802 1.00 84.81 211 LEU A CA 1
ATOM 1677 C C . LEU A 1 211 ? 10.322 2.552 10.683 1.00 84.81 211 LEU A C 1
ATOM 1679 O O . LEU A 1 211 ? 9.573 2.847 9.753 1.00 84.81 211 LEU A O 1
ATOM 1683 N N . GLN A 1 212 ? 11.590 2.983 10.734 1.00 89.38 212 GLN A N 1
ATOM 1684 C CA . GLN A 1 212 ? 12.192 3.819 9.693 1.00 89.38 212 GLN A CA 1
ATOM 1685 C C . GLN A 1 212 ? 12.118 3.153 8.312 1.00 89.38 212 GLN A C 1
ATOM 1687 O O . GLN A 1 212 ? 11.602 3.774 7.395 1.00 89.38 212 GLN A O 1
ATOM 1692 N N . ALA A 1 213 ? 12.537 1.892 8.151 1.00 91.88 213 ALA A N 1
ATOM 1693 C CA . ALA A 1 213 ? 12.469 1.226 6.844 1.00 91.88 213 ALA A CA 1
ATOM 1694 C C . ALA A 1 213 ? 11.021 1.117 6.290 1.00 91.88 213 ALA A C 1
ATOM 1696 O O . ALA A 1 213 ? 10.806 1.557 5.162 1.00 91.88 213 ALA A O 1
ATOM 1697 N N . PRO A 1 214 ? 9.994 0.678 7.054 1.00 92.81 214 PRO A N 1
ATOM 1698 C CA . PRO A 1 214 ? 8.591 0.750 6.614 1.00 92.81 214 PRO A CA 1
ATOM 1699 C C . PRO A 1 214 ? 8.062 2.168 6.308 1.00 92.81 214 PRO A C 1
ATOM 1701 O O . PRO A 1 214 ? 7.228 2.336 5.413 1.00 92.81 214 PRO A O 1
ATOM 1704 N N . LEU A 1 215 ? 8.539 3.206 7.012 1.00 94.19 215 LEU A N 1
ATOM 1705 C CA . LEU A 1 215 ? 8.217 4.602 6.682 1.00 94.19 215 LEU A CA 1
ATOM 1706 C C . LEU A 1 215 ? 8.835 5.007 5.341 1.00 94.19 215 LEU A C 1
ATOM 1708 O O . LEU A 1 215 ? 8.148 5.549 4.479 1.00 94.19 215 LEU A O 1
ATOM 1712 N N . THR A 1 216 ? 10.116 4.699 5.155 1.00 95.38 216 THR A N 1
ATOM 1713 C CA . THR A 1 216 ? 10.881 4.990 3.943 1.00 95.38 216 THR A CA 1
ATOM 1714 C C . THR A 1 216 ? 10.329 4.223 2.735 1.00 95.38 216 THR A C 1
ATOM 1716 O O . THR A 1 216 ? 10.209 4.809 1.664 1.00 95.38 216 THR A O 1
ATOM 1719 N N . MET A 1 217 ? 9.859 2.977 2.899 1.00 96.00 217 MET A N 1
ATOM 1720 C CA . MET A 1 217 ? 9.058 2.269 1.881 1.00 96.00 217 MET A CA 1
ATOM 1721 C C . MET A 1 217 ? 7.807 3.067 1.492 1.00 96.00 217 MET A C 1
ATOM 1723 O O . MET A 1 217 ? 7.544 3.266 0.310 1.00 96.00 217 MET A O 1
ATOM 1727 N N . SER A 1 218 ? 7.056 3.577 2.473 1.00 96.19 218 SER A N 1
ATOM 1728 C CA . SER A 1 218 ? 5.837 4.359 2.214 1.00 96.19 218 SER A CA 1
ATOM 1729 C C . SER A 1 218 ? 6.130 5.716 1.554 1.00 96.19 218 SER A C 1
ATOM 1731 O O . SER A 1 218 ? 5.330 6.192 0.750 1.00 96.19 218 SER A O 1
ATOM 1733 N N . PHE A 1 219 ? 7.286 6.323 1.836 1.00 97.62 219 PHE A N 1
ATOM 1734 C CA . PHE A 1 219 ? 7.759 7.536 1.163 1.00 97.62 219 PHE A CA 1
ATOM 1735 C C . PHE A 1 219 ? 8.238 7.265 -0.272 1.00 97.62 219 PHE A C 1
ATOM 1737 O O . PHE A 1 219 ? 7.882 7.999 -1.191 1.00 97.62 219 PHE A O 1
ATOM 1744 N N . HIS A 1 220 ? 8.977 6.183 -0.513 1.00 98.00 220 HIS A N 1
ATOM 1745 C CA . HIS A 1 220 ? 9.340 5.797 -1.875 1.00 98.00 220 HIS A CA 1
ATOM 1746 C C . HIS A 1 220 ? 8.112 5.347 -2.685 1.00 98.00 220 HIS A C 1
ATOM 1748 O O . HIS A 1 220 ? 8.041 5.641 -3.871 1.00 98.00 220 HIS A O 1
ATOM 1754 N N . MET A 1 221 ? 7.078 4.768 -2.063 1.00 97.56 221 MET A N 1
ATOM 1755 C CA . MET A 1 221 ? 5.784 4.527 -2.719 1.00 97.56 221 MET A CA 1
ATOM 1756 C C . MET A 1 221 ? 5.092 5.832 -3.156 1.00 97.56 221 MET A C 1
ATOM 1758 O O . MET A 1 221 ? 4.512 5.882 -4.237 1.00 97.56 221 MET A O 1
ATOM 1762 N N . LEU A 1 222 ? 5.191 6.915 -2.375 1.00 97.81 222 LEU A N 1
ATOM 1763 C CA . LEU A 1 222 ? 4.731 8.245 -2.801 1.00 97.81 222 LEU A CA 1
ATOM 1764 C C . LEU A 1 222 ? 5.509 8.747 -4.031 1.00 97.81 222 LEU A C 1
ATOM 1766 O O . LEU A 1 222 ? 4.913 9.337 -4.928 1.00 97.81 222 LEU A O 1
ATOM 1770 N N . GLN A 1 223 ? 6.813 8.464 -4.116 1.00 98.00 223 GLN A N 1
ATOM 1771 C CA . GLN A 1 223 ? 7.620 8.757 -5.307 1.00 98.00 223 GLN A CA 1
ATOM 1772 C C . GLN A 1 223 ? 7.237 7.874 -6.508 1.00 98.00 223 GLN A C 1
ATOM 1774 O O . GLN A 1 223 ? 7.153 8.383 -7.621 1.00 98.00 223 GLN A O 1
ATOM 1779 N N . VAL A 1 224 ? 6.920 6.589 -6.311 1.00 96.62 224 VAL A N 1
ATOM 1780 C CA . VAL A 1 224 ? 6.352 5.735 -7.374 1.00 96.62 224 VAL A CA 1
ATOM 1781 C C . VAL A 1 224 ? 5.016 6.306 -7.858 1.00 96.62 224 VAL A C 1
ATOM 1783 O O . VAL A 1 224 ? 4.806 6.435 -9.059 1.00 96.62 224 VAL A O 1
ATOM 1786 N N . TYR A 1 225 ? 4.134 6.730 -6.949 1.00 95.19 225 TYR A N 1
ATOM 1787 C CA . TYR A 1 225 ? 2.853 7.348 -7.304 1.00 95.19 225 TYR A CA 1
ATOM 1788 C C . TYR A 1 225 ? 3.001 8.697 -8.029 1.00 95.19 225 TYR A C 1
ATOM 1790 O O . TYR A 1 225 ? 2.187 9.008 -8.899 1.00 95.19 225 TYR A O 1
ATOM 1798 N N . LEU A 1 226 ? 4.042 9.473 -7.709 1.00 95.44 226 LEU A N 1
ATOM 1799 C CA . LEU A 1 226 ? 4.418 10.676 -8.450 1.00 95.44 226 LEU A CA 1
ATOM 1800 C C . LEU A 1 226 ? 4.882 10.332 -9.871 1.00 95.44 226 LEU A C 1
ATOM 1802 O O . LEU A 1 226 ? 4.335 10.856 -10.834 1.00 95.44 226 LEU A O 1
ATOM 1806 N N . TYR A 1 227 ? 5.889 9.468 -10.004 1.00 94.88 227 TYR A N 1
ATOM 1807 C CA . TYR A 1 227 ? 6.607 9.284 -11.265 1.00 94.88 227 TYR A CA 1
ATOM 1808 C C . TYR A 1 227 ? 5.972 8.262 -12.222 1.00 94.88 227 TYR A C 1
ATOM 1810 O O . TYR A 1 227 ? 6.279 8.307 -13.414 1.00 94.88 227 TYR A O 1
ATOM 1818 N N . LYS A 1 228 ? 5.055 7.390 -11.765 1.00 90.12 228 LYS A N 1
ATOM 1819 C CA . LYS A 1 228 ? 4.367 6.409 -12.636 1.00 90.12 228 LYS A CA 1
ATOM 1820 C C . LYS A 1 228 ? 3.558 7.046 -13.770 1.00 90.12 228 LYS A C 1
ATOM 1822 O O . LYS A 1 228 ? 3.241 6.358 -14.734 1.00 90.12 228 LYS A O 1
ATOM 1827 N N . ILE A 1 229 ? 3.270 8.348 -13.685 1.00 87.38 229 ILE A N 1
ATOM 1828 C CA . ILE A 1 229 ? 2.685 9.125 -14.781 1.00 87.38 229 ILE A CA 1
ATOM 1829 C C . ILE A 1 229 ? 3.554 9.109 -16.050 1.00 87.38 229 ILE A C 1
ATOM 1831 O O . ILE A 1 229 ? 3.020 9.172 -17.147 1.00 87.38 229 ILE A O 1
ATOM 1835 N N . GLY A 1 230 ? 4.876 8.928 -15.934 1.00 86.00 230 GLY A N 1
ATOM 1836 C CA . GLY A 1 230 ? 5.761 8.767 -17.095 1.00 86.00 230 GLY A CA 1
ATOM 1837 C C . GLY A 1 230 ? 5.468 7.527 -17.953 1.00 86.00 230 GLY A C 1
ATOM 1838 O O . GLY A 1 230 ? 5.952 7.465 -19.074 1.00 86.00 230 GLY A O 1
ATOM 1839 N N . ILE A 1 231 ? 4.680 6.567 -17.447 1.00 84.81 231 ILE A N 1
ATOM 1840 C CA . ILE A 1 231 ? 4.247 5.345 -18.155 1.00 84.81 231 ILE A CA 1
ATOM 1841 C C . ILE A 1 231 ? 2.943 5.594 -18.953 1.00 84.81 231 ILE A C 1
ATOM 1843 O O . ILE A 1 231 ? 2.424 4.686 -19.594 1.00 84.81 231 ILE A O 1
ATOM 1847 N N . ASP A 1 232 ? 2.354 6.794 -18.893 1.00 82.06 232 ASP A N 1
ATOM 1848 C CA . ASP A 1 232 ? 1.157 7.129 -19.674 1.00 82.06 232 ASP A CA 1
ATOM 1849 C C . ASP A 1 232 ? 1.529 7.364 -21.151 1.00 82.06 232 ASP A C 1
ATOM 1851 O O . ASP A 1 232 ? 2.305 8.260 -21.499 1.00 82.06 232 ASP A O 1
ATOM 1855 N N . GLU A 1 233 ? 0.967 6.544 -22.038 1.00 76.44 233 GLU A N 1
ATOM 1856 C CA . GLU A 1 233 ? 1.195 6.595 -23.486 1.00 76.44 233 GLU A CA 1
ATOM 1857 C C . GLU A 1 233 ? 0.771 7.946 -24.088 1.00 76.44 233 GLU A C 1
ATOM 1859 O O . GLU A 1 233 ? 1.401 8.414 -25.034 1.00 76.44 233 GLU A O 1
ATOM 1864 N N . ARG A 1 234 ? -0.190 8.653 -23.470 1.00 74.50 234 ARG A N 1
ATOM 1865 C CA . ARG A 1 234 ? -0.609 10.018 -23.854 1.00 74.50 234 ARG A CA 1
ATOM 1866 C C . ARG A 1 234 ? 0.515 11.058 -23.740 1.00 74.50 234 ARG A C 1
ATOM 1868 O O . ARG A 1 234 ? 0.385 12.157 -24.278 1.00 74.50 234 ARG A O 1
ATOM 1875 N N . LEU A 1 235 ? 1.599 10.747 -23.023 1.00 74.19 235 LEU A N 1
ATOM 1876 C CA . LEU A 1 235 ? 2.774 11.613 -22.884 1.00 74.19 235 LEU A CA 1
ATOM 1877 C C . LEU A 1 235 ? 3.865 11.357 -23.919 1.00 74.19 235 LEU A C 1
ATOM 1879 O O . LEU A 1 235 ? 4.920 11.970 -23.809 1.00 74.19 235 LEU A O 1
ATOM 1883 N N . HIS A 1 236 ? 3.666 10.457 -24.878 1.00 70.69 236 HIS A N 1
ATOM 1884 C CA . HIS A 1 236 ? 4.711 10.086 -25.823 1.00 70.69 236 HIS A CA 1
ATOM 1885 C C . HIS A 1 236 ? 4.492 10.779 -27.174 1.00 70.69 236 HIS A C 1
ATOM 1887 O O . HIS A 1 236 ? 3.459 10.607 -27.819 1.00 70.69 236 HIS A O 1
ATOM 1893 N N . GLU A 1 237 ? 5.473 11.581 -27.606 1.00 66.06 237 GLU A N 1
ATOM 1894 C CA . GLU A 1 237 ? 5.492 12.177 -28.949 1.00 66.06 237 GLU A CA 1
ATOM 1895 C C . GLU A 1 237 ? 5.419 11.058 -30.016 1.00 66.06 237 GLU A C 1
ATOM 1897 O O . GLU A 1 237 ? 6.246 10.138 -29.986 1.00 66.06 237 GLU A O 1
ATOM 1902 N N . PRO A 1 238 ? 4.455 11.095 -30.964 1.00 58.72 238 PRO A N 1
ATOM 1903 C CA . PRO A 1 238 ? 4.349 10.074 -32.001 1.00 58.72 238 PRO A CA 1
ATOM 1904 C C . PRO A 1 238 ? 5.621 10.087 -32.850 1.00 58.72 238 PRO A C 1
ATOM 1906 O O . PRO A 1 238 ? 5.968 11.095 -33.465 1.00 58.72 238 PRO A O 1
ATOM 1909 N N . THR A 1 239 ? 6.340 8.966 -32.850 1.00 55.94 239 THR A N 1
ATOM 1910 C CA . THR A 1 239 ? 7.656 8.870 -33.487 1.00 55.94 239 THR A CA 1
ATOM 1911 C C . THR A 1 239 ? 7.506 8.884 -35.006 1.00 55.94 239 THR A C 1
ATOM 1913 O O . THR A 1 239 ? 7.111 7.881 -35.596 1.00 55.94 239 THR A O 1
ATOM 1916 N N . ASP A 1 240 ? 7.833 10.008 -35.647 1.00 53.25 240 ASP A N 1
ATOM 1917 C CA . ASP A 1 240 ? 7.913 10.083 -37.107 1.00 53.25 240 ASP A CA 1
ATOM 1918 C C . ASP A 1 240 ? 9.121 9.254 -37.596 1.00 53.25 240 ASP A C 1
ATOM 1920 O O . ASP A 1 240 ? 10.271 9.617 -37.313 1.00 53.25 240 ASP A O 1
ATOM 1924 N N . PRO A 1 241 ? 8.908 8.148 -38.339 1.00 52.38 241 PRO A N 1
ATOM 1925 C CA . PRO A 1 241 ? 9.992 7.263 -38.759 1.00 52.38 241 PRO A CA 1
ATOM 1926 C C . PRO A 1 241 ? 10.931 7.900 -39.798 1.00 52.38 241 PRO A C 1
ATOM 1928 O O . PRO A 1 241 ? 11.961 7.314 -40.131 1.00 52.38 241 PRO A O 1
ATOM 1931 N N . THR A 1 242 ? 10.618 9.092 -40.316 1.00 53.69 242 THR A N 1
ATOM 1932 C CA . THR A 1 242 ? 11.486 9.830 -41.248 1.00 53.69 242 THR A CA 1
ATOM 1933 C C . THR A 1 242 ? 12.556 10.677 -40.549 1.00 53.69 242 THR A C 1
ATOM 1935 O O . THR A 1 242 ? 13.556 11.023 -41.179 1.00 53.69 242 THR A O 1
ATOM 1938 N N . LEU A 1 243 ? 12.404 10.959 -39.247 1.00 55.56 243 LEU A N 1
ATOM 1939 C CA . LEU A 1 243 ? 13.292 11.843 -38.471 1.00 55.56 243 LEU A CA 1
ATOM 1940 C C . LEU A 1 243 ? 14.380 11.113 -37.659 1.00 55.56 243 LEU A C 1
ATOM 1942 O O . LEU A 1 243 ? 15.115 11.746 -36.907 1.00 55.56 243 LEU A O 1
ATOM 1946 N N . ILE A 1 244 ? 14.527 9.794 -37.826 1.00 53.91 244 ILE A N 1
ATOM 1947 C CA . ILE A 1 244 ? 15.398 8.923 -37.005 1.00 53.91 244 ILE A CA 1
ATOM 1948 C C . ILE A 1 244 ? 16.891 9.340 -37.010 1.00 53.91 244 ILE A C 1
ATOM 1950 O O . ILE A 1 244 ? 17.635 8.989 -36.095 1.00 53.91 244 ILE A O 1
ATOM 1954 N N . ASN A 1 245 ? 17.349 10.109 -38.004 1.00 52.16 245 ASN A N 1
ATOM 1955 C CA . ASN A 1 245 ? 18.754 10.492 -38.151 1.00 52.16 245 ASN A CA 1
ATOM 1956 C C . ASN A 1 245 ? 19.038 11.966 -37.781 1.00 52.16 245 ASN A C 1
ATOM 1958 O O . ASN A 1 245 ? 18.613 12.884 -38.478 1.00 52.16 245 ASN A O 1
ATOM 1962 N N . THR A 1 246 ? 19.938 12.161 -36.805 1.00 53.28 246 THR A N 1
ATOM 1963 C CA . THR A 1 246 ? 20.758 13.377 -36.541 1.00 53.28 246 THR A CA 1
ATOM 1964 C C . THR A 1 246 ? 20.183 14.558 -35.731 1.00 53.28 246 THR A C 1
ATOM 1966 O O . THR A 1 246 ? 20.624 15.690 -35.921 1.00 53.28 246 THR A O 1
ATOM 1969 N N . SER A 1 247 ? 19.312 14.322 -34.744 1.00 60.69 247 SER A N 1
ATOM 1970 C CA . SER A 1 247 ? 18.965 15.333 -33.720 1.00 60.69 247 SER A CA 1
ATOM 1971 C C . SER A 1 247 ? 19.253 14.877 -32.284 1.00 60.69 247 SER A C 1
ATOM 1973 O O . SER A 1 247 ? 18.995 13.724 -31.940 1.00 60.69 247 SER A O 1
ATOM 1975 N N . ASP A 1 248 ? 19.715 15.801 -31.433 1.00 64.75 248 ASP A N 1
ATOM 1976 C CA . ASP A 1 248 ? 19.734 15.627 -29.972 1.00 64.75 248 ASP A CA 1
ATOM 1977 C C . ASP A 1 248 ? 18.315 15.343 -29.424 1.00 64.75 248 ASP A C 1
ATOM 1979 O O . ASP A 1 248 ? 17.330 15.826 -29.995 1.00 64.75 248 ASP A O 1
ATOM 1983 N N . PRO A 1 249 ? 18.169 14.587 -28.316 1.00 71.00 249 PRO A N 1
ATOM 1984 C CA . PRO A 1 249 ? 16.861 14.240 -27.759 1.00 71.00 249 PRO A CA 1
ATOM 1985 C C . PRO A 1 249 ? 16.071 15.483 -27.320 1.00 71.00 249 PRO A C 1
ATOM 1987 O O . PRO A 1 249 ? 16.607 16.378 -26.659 1.00 71.00 249 PRO A O 1
ATOM 1990 N N . SER A 1 250 ? 14.775 15.525 -27.658 1.00 80.50 250 SER A N 1
ATOM 1991 C CA . SER A 1 250 ? 13.922 16.688 -27.380 1.00 80.50 250 SER A CA 1
ATOM 1992 C C . SER A 1 250 ? 13.841 16.981 -25.867 1.00 80.50 250 SER A C 1
ATOM 1994 O O . SER A 1 250 ? 13.873 16.055 -25.048 1.00 80.50 250 SER A O 1
ATOM 1996 N N . PRO A 1 251 ? 13.678 18.252 -25.440 1.00 82.44 251 PRO A N 1
ATOM 1997 C CA . PRO A 1 251 ? 13.474 18.580 -24.025 1.00 82.44 251 PRO A CA 1
ATOM 1998 C C . PRO A 1 251 ? 12.256 17.880 -23.401 1.00 82.44 251 PRO A C 1
ATOM 2000 O O . PRO A 1 251 ? 12.208 17.705 -22.183 1.00 82.44 251 PRO A O 1
ATOM 2003 N N . HIS A 1 252 ? 11.287 17.469 -24.226 1.00 83.31 252 HIS A N 1
ATOM 2004 C CA . HIS A 1 252 ? 10.162 16.630 -23.832 1.00 83.31 252 HIS A CA 1
ATOM 2005 C C . HIS A 1 252 ? 10.591 15.163 -23.635 1.00 83.31 252 HIS A C 1
ATOM 2007 O O . HIS A 1 252 ? 10.390 14.624 -22.548 1.00 83.31 252 HIS A O 1
ATOM 2013 N N . ALA A 1 253 ? 11.276 14.544 -24.603 1.00 81.56 253 ALA A N 1
ATOM 2014 C CA . ALA A 1 253 ? 11.774 13.169 -24.498 1.00 81.56 253 ALA A CA 1
ATOM 2015 C C . ALA A 1 253 ? 12.741 12.976 -23.311 1.00 81.56 253 ALA A C 1
ATOM 2017 O O . ALA A 1 253 ? 12.671 11.969 -22.599 1.00 81.56 253 ALA A O 1
ATOM 2018 N N . LEU A 1 254 ? 13.585 13.977 -23.027 1.00 84.56 254 LEU A N 1
ATOM 2019 C CA . LEU A 1 254 ? 14.434 14.023 -21.830 1.00 84.56 254 LEU A CA 1
ATOM 2020 C C . LEU A 1 254 ? 13.613 14.081 -20.530 1.00 84.56 254 LEU A C 1
ATOM 2022 O O . LEU A 1 254 ? 14.010 13.488 -19.526 1.00 84.56 254 LEU A O 1
ATOM 2026 N N . ARG A 1 255 ? 12.458 14.761 -20.529 1.00 86.94 255 ARG A N 1
ATOM 2027 C CA . ARG A 1 255 ? 11.554 14.820 -19.369 1.00 86.94 255 ARG A CA 1
ATOM 2028 C C . ARG A 1 255 ? 10.778 13.522 -19.167 1.00 86.94 255 ARG A C 1
ATOM 2030 O O . ARG A 1 255 ? 10.730 13.063 -18.029 1.00 86.94 255 ARG A O 1
ATOM 2037 N N . CYS A 1 256 ? 10.262 12.890 -20.219 1.00 86.50 256 CYS A N 1
ATOM 2038 C CA . CYS A 1 256 ? 9.635 11.567 -20.111 1.00 86.50 256 CYS A CA 1
ATOM 2039 C C . CYS A 1 256 ? 10.647 10.523 -19.608 1.00 86.50 256 CYS A C 1
ATOM 2041 O O . CYS A 1 256 ? 10.385 9.847 -18.613 1.00 86.50 256 CYS A O 1
ATOM 2043 N N . SER A 1 257 ? 11.859 10.504 -20.177 1.00 86.88 257 SER A N 1
ATOM 2044 C CA . SER A 1 257 ? 12.977 9.671 -19.699 1.00 86.88 257 SER A CA 1
ATOM 2045 C C . SER A 1 257 ? 13.311 9.919 -18.220 1.00 86.88 257 SER A C 1
ATOM 2047 O O . SER A 1 257 ? 13.497 8.970 -17.462 1.00 86.88 257 SER A O 1
ATOM 2049 N N . TYR A 1 258 ? 13.339 11.181 -17.773 1.00 90.31 258 TYR A N 1
ATOM 2050 C CA . TYR A 1 258 ? 13.576 11.525 -16.366 1.00 90.31 258 TYR A CA 1
ATOM 2051 C C . TYR A 1 258 ? 12.490 10.982 -15.424 1.00 90.31 258 TYR A C 1
ATOM 2053 O O . TYR A 1 258 ? 12.825 10.430 -14.374 1.00 90.31 258 TYR A O 1
ATOM 2061 N N . LEU A 1 259 ? 11.206 11.108 -15.782 1.00 91.88 259 LEU A N 1
ATOM 2062 C CA . LEU A 1 259 ? 10.100 10.564 -14.981 1.00 91.88 259 LEU A CA 1
ATOM 2063 C C . LEU A 1 259 ? 10.193 9.039 -14.899 1.00 91.88 259 LEU A C 1
ATOM 2065 O O . LEU A 1 259 ? 10.120 8.469 -13.814 1.00 91.88 259 LEU A O 1
ATOM 2069 N N . LEU A 1 260 ? 10.438 8.389 -16.034 1.00 91.75 260 LEU A N 1
ATOM 2070 C CA . LEU A 1 260 ? 10.571 6.942 -16.145 1.00 91.75 260 LEU A CA 1
ATOM 2071 C C . LEU A 1 260 ? 11.746 6.404 -15.303 1.00 91.75 260 LEU A C 1
ATOM 2073 O O . LEU A 1 260 ? 11.550 5.500 -14.484 1.00 91.75 260 LEU A O 1
ATOM 2077 N N . VAL A 1 261 ? 12.934 7.014 -15.391 1.00 91.50 261 VAL A N 1
ATOM 2078 C CA . VAL A 1 261 ? 14.100 6.666 -14.550 1.00 91.50 261 VAL A CA 1
ATOM 2079 C C . VAL A 1 261 ? 13.832 6.941 -13.068 1.00 91.50 261 VAL A C 1
ATOM 2081 O O . VAL A 1 261 ? 14.199 6.135 -12.211 1.00 91.50 261 VAL A O 1
ATOM 2084 N N . SER A 1 262 ? 13.151 8.039 -12.738 1.00 95.19 262 SER A N 1
ATOM 2085 C CA . SER A 1 262 ? 12.805 8.369 -11.349 1.00 95.19 262 SER A CA 1
ATOM 2086 C C . SER A 1 262 ? 11.780 7.394 -10.761 1.00 95.19 262 SER A C 1
ATOM 2088 O O . SER A 1 262 ? 11.895 7.020 -9.592 1.00 95.19 262 SER A O 1
ATOM 2090 N N . CYS A 1 263 ? 10.840 6.894 -11.571 1.00 95.88 263 CYS A N 1
ATOM 2091 C CA . CYS A 1 263 ? 9.918 5.832 -11.179 1.00 95.88 263 CYS A CA 1
ATOM 2092 C C . CYS A 1 263 ? 10.662 4.518 -10.909 1.00 95.88 263 CYS A C 1
ATOM 2094 O O . CYS A 1 263 ? 10.451 3.905 -9.862 1.00 95.88 263 CYS A O 1
ATOM 2096 N N . LEU A 1 264 ? 11.575 4.112 -11.800 1.00 94.19 264 LEU A N 1
ATOM 2097 C CA . LEU A 1 264 ? 12.395 2.909 -11.619 1.00 94.19 264 LEU A CA 1
ATOM 2098 C C . LEU A 1 264 ? 13.249 2.991 -10.342 1.00 94.19 264 LEU A C 1
ATOM 2100 O O . LEU A 1 264 ? 13.279 2.048 -9.551 1.00 94.19 264 LEU A O 1
ATOM 2104 N N . ASN A 1 265 ? 13.885 4.138 -10.095 1.00 95.31 265 ASN A N 1
ATOM 2105 C CA . ASN A 1 265 ? 14.674 4.374 -8.885 1.00 95.31 265 ASN A CA 1
ATOM 2106 C C . ASN A 1 265 ? 13.813 4.345 -7.611 1.00 95.31 265 ASN A C 1
ATOM 2108 O O . ASN A 1 265 ? 14.221 3.744 -6.619 1.00 95.31 265 ASN A O 1
ATOM 2112 N N . ALA A 1 266 ? 12.609 4.926 -7.635 1.00 97.88 266 ALA A N 1
ATOM 2113 C CA . ALA A 1 266 ? 11.674 4.868 -6.511 1.00 97.88 266 ALA A CA 1
ATOM 2114 C C . ALA A 1 266 ? 11.189 3.432 -6.230 1.00 97.88 266 ALA A C 1
ATOM 2116 O O . ALA A 1 266 ? 11.170 3.003 -5.076 1.00 97.88 266 ALA A O 1
ATOM 2117 N N . VAL A 1 267 ? 10.874 2.656 -7.275 1.00 96.69 267 VAL A N 1
ATOM 2118 C CA . VAL A 1 267 ? 10.507 1.234 -7.158 1.00 96.69 267 VAL A CA 1
ATOM 2119 C C . VAL A 1 267 ? 11.643 0.423 -6.528 1.00 96.69 267 VAL A C 1
ATOM 2121 O O . VAL A 1 267 ? 11.410 -0.303 -5.558 1.00 96.69 267 VAL A O 1
ATOM 2124 N N . LYS A 1 268 ? 12.882 0.590 -7.010 1.00 95.81 268 LYS A N 1
ATOM 2125 C CA . LYS A 1 268 ? 14.069 -0.041 -6.412 1.00 95.81 268 LYS A CA 1
ATOM 2126 C C . LYS A 1 268 ? 14.255 0.364 -4.952 1.00 95.81 268 LYS A C 1
ATOM 2128 O O . LYS A 1 268 ? 14.514 -0.494 -4.115 1.00 95.81 268 LYS A O 1
ATOM 2133 N N . ALA A 1 269 ? 14.056 1.636 -4.616 1.00 97.62 269 ALA A N 1
ATOM 2134 C CA . ALA A 1 269 ? 14.206 2.126 -3.250 1.00 97.62 269 ALA A CA 1
ATOM 2135 C C . ALA A 1 269 ? 13.162 1.544 -2.272 1.00 97.62 269 ALA A C 1
ATOM 2137 O O . ALA A 1 269 ? 13.506 1.279 -1.118 1.00 97.62 269 ALA A O 1
ATOM 2138 N N . VAL A 1 270 ? 11.924 1.260 -2.709 1.00 97.81 270 VAL A N 1
ATOM 2139 C CA . VAL A 1 270 ? 10.965 0.467 -1.907 1.00 97.81 270 VAL A CA 1
ATOM 2140 C C . VAL A 1 270 ? 11.503 -0.947 -1.668 1.00 97.81 270 VAL A C 1
ATOM 2142 O O . VAL A 1 270 ? 11.496 -1.412 -0.527 1.00 97.81 270 VAL A O 1
ATOM 2145 N N . ILE A 1 271 ? 12.002 -1.614 -2.716 1.00 97.38 271 ILE A N 1
ATOM 2146 C CA . ILE A 1 271 ? 12.501 -2.996 -2.630 1.00 97.38 271 ILE A CA 1
ATOM 2147 C C . ILE A 1 271 ? 13.715 -3.091 -1.698 1.00 97.38 271 ILE A C 1
ATOM 2149 O O . ILE A 1 271 ? 13.727 -3.930 -0.802 1.00 97.38 271 ILE A O 1
ATOM 2153 N N . GLU A 1 272 ? 14.707 -2.209 -1.832 1.00 96.88 272 GLU A N 1
ATOM 2154 C CA . GLU A 1 272 ? 15.877 -2.211 -0.945 1.00 96.88 272 GLU A CA 1
ATOM 2155 C C . GLU A 1 272 ? 15.484 -1.969 0.521 1.00 96.88 272 GLU A C 1
ATOM 2157 O O . GLU A 1 272 ? 15.967 -2.670 1.410 1.00 96.88 272 GLU A O 1
ATOM 2162 N N . ASN A 1 273 ? 14.537 -1.063 0.801 1.00 96.31 273 ASN A N 1
ATOM 2163 C CA . ASN A 1 273 ? 14.045 -0.871 2.170 1.00 96.31 273 ASN A CA 1
ATOM 2164 C C . ASN A 1 273 ? 13.276 -2.094 2.709 1.00 96.31 273 ASN A C 1
ATOM 2166 O O . ASN A 1 273 ? 13.367 -2.368 3.905 1.00 96.31 273 ASN A O 1
ATOM 2170 N N . PHE A 1 274 ? 12.589 -2.869 1.859 1.00 96.88 274 PHE A N 1
ATOM 2171 C CA . PHE A 1 274 ? 12.027 -4.171 2.246 1.00 96.88 274 PHE A CA 1
ATOM 2172 C C . PHE A 1 274 ? 13.130 -5.203 2.555 1.00 96.88 274 PHE A C 1
ATOM 2174 O O . PHE A 1 274 ? 13.061 -5.923 3.553 1.00 96.88 274 PHE A O 1
ATOM 2181 N N . LEU A 1 275 ? 14.194 -5.249 1.749 1.00 96.56 275 LEU A N 1
ATOM 2182 C CA . LEU A 1 275 ? 15.328 -6.157 1.956 1.00 96.56 275 LEU A CA 1
ATOM 2183 C C . LEU A 1 275 ? 16.145 -5.819 3.221 1.00 96.56 275 LEU A C 1
ATOM 2185 O O . LEU A 1 275 ? 16.745 -6.723 3.811 1.00 96.56 275 LEU A O 1
ATOM 2189 N N . LEU A 1 276 ? 16.105 -4.571 3.700 1.00 94.62 276 LEU A N 1
ATOM 2190 C CA . LEU A 1 276 ? 16.668 -4.147 4.992 1.00 94.62 276 LEU A CA 1
ATOM 2191 C C . LEU A 1 276 ? 15.849 -4.590 6.223 1.00 94.62 276 LEU A C 1
ATOM 2193 O O . LEU A 1 276 ? 16.362 -4.529 7.341 1.00 94.62 276 LEU A O 1
ATOM 2197 N N . LEU A 1 277 ? 14.599 -5.045 6.067 1.00 94.94 277 LEU A N 1
ATOM 2198 C CA . LEU A 1 277 ? 13.751 -5.438 7.203 1.00 94.94 277 LEU A CA 1
ATOM 2199 C C . LEU A 1 277 ? 14.299 -6.670 7.939 1.00 94.94 277 LEU A C 1
ATOM 2201 O O . LEU A 1 277 ? 14.855 -7.587 7.336 1.00 94.94 277 LEU A O 1
ATOM 2205 N N . THR A 1 278 ? 14.084 -6.742 9.252 1.00 94.38 278 THR A N 1
ATOM 2206 C CA . THR A 1 278 ? 14.371 -7.955 10.034 1.00 94.38 278 THR A CA 1
ATOM 2207 C C . THR A 1 278 ? 13.230 -8.964 9.910 1.00 94.38 278 THR A C 1
ATOM 2209 O O . THR A 1 278 ? 12.064 -8.579 9.786 1.00 94.38 278 THR A O 1
ATOM 2212 N N . SER A 1 279 ? 13.530 -10.259 10.009 1.00 94.75 279 SER A N 1
ATOM 2213 C CA . SER A 1 279 ? 12.538 -11.337 9.901 1.00 94.75 279 SER A CA 1
ATOM 2214 C C . SER A 1 279 ? 11.342 -11.178 10.855 1.00 94.75 279 SER A C 1
ATOM 2216 O O . SER A 1 279 ? 10.212 -11.238 10.373 1.00 94.75 279 SER A O 1
ATOM 2218 N N . PRO A 1 280 ? 11.504 -10.833 12.156 1.00 92.50 280 PRO A N 1
ATOM 2219 C CA . PRO A 1 280 ? 10.361 -10.562 13.038 1.00 92.50 280 PRO A CA 1
ATOM 2220 C C . PRO A 1 280 ? 9.457 -9.413 12.561 1.00 92.50 280 PRO A C 1
ATOM 2222 O O . PRO A 1 280 ? 8.263 -9.409 12.873 1.00 92.50 280 PRO A O 1
ATOM 2225 N N . THR A 1 281 ? 10.010 -8.451 11.812 1.00 92.75 281 THR A N 1
ATOM 2226 C CA . THR A 1 281 ? 9.262 -7.336 11.212 1.00 92.75 281 THR A CA 1
ATOM 2227 C C . THR A 1 281 ? 8.451 -7.818 10.013 1.00 92.75 281 THR A C 1
ATOM 2229 O O . THR A 1 281 ? 7.250 -7.575 9.976 1.00 92.75 281 THR A O 1
ATOM 2232 N N . ILE A 1 282 ? 9.067 -8.567 9.088 1.00 94.12 282 ILE A N 1
ATOM 2233 C CA . ILE A 1 282 ? 8.397 -9.158 7.912 1.00 94.12 282 ILE A CA 1
ATOM 2234 C C . ILE A 1 282 ? 7.242 -10.075 8.353 1.00 94.12 282 ILE A C 1
ATOM 2236 O O . ILE A 1 282 ? 6.109 -9.917 7.905 1.00 94.12 282 ILE A O 1
ATOM 2240 N N . LEU A 1 283 ? 7.496 -10.966 9.316 1.00 92.50 283 LEU A N 1
ATOM 2241 C CA . LEU A 1 283 ? 6.518 -11.915 9.876 1.00 92.50 283 LEU A CA 1
ATOM 2242 C C . LEU A 1 283 ? 5.358 -11.260 10.650 1.00 92.50 283 LEU A C 1
ATOM 2244 O O . LEU A 1 283 ? 4.408 -11.938 11.039 1.00 92.50 283 LEU A O 1
ATOM 2248 N N . SER A 1 284 ? 5.437 -9.953 10.909 1.00 89.81 284 SER A N 1
ATOM 2249 C CA . SER A 1 284 ? 4.415 -9.190 11.641 1.00 89.81 284 SER A CA 1
ATOM 2250 C C . SER A 1 284 ? 3.929 -7.968 10.854 1.00 89.81 284 SER A C 1
ATOM 2252 O O . SER A 1 284 ? 3.287 -7.083 11.417 1.00 89.81 284 SER A O 1
ATOM 2254 N N . MET A 1 285 ? 4.253 -7.910 9.560 1.00 90.06 285 MET A N 1
ATOM 2255 C CA . MET A 1 285 ? 3.990 -6.780 8.680 1.00 90.06 285 MET A CA 1
ATOM 2256 C C . MET A 1 285 ? 2.510 -6.743 8.244 1.00 90.06 285 MET A C 1
ATOM 2258 O O . MET A 1 285 ? 2.024 -7.729 7.679 1.00 90.06 285 MET A O 1
ATOM 2262 N N . PRO A 1 286 ? 1.787 -5.626 8.472 1.00 92.06 286 PRO A N 1
ATOM 2263 C CA . PRO A 1 286 ? 0.425 -5.427 7.974 1.00 92.06 286 PRO A CA 1
ATOM 2264 C C . PRO A 1 286 ? 0.311 -5.521 6.445 1.00 92.06 286 PRO A C 1
ATOM 2266 O O . PRO A 1 286 ? 1.266 -5.228 5.720 1.00 92.06 286 PRO A O 1
ATOM 2269 N N . TYR A 1 287 ? -0.886 -5.852 5.949 1.00 90.06 287 TYR A N 1
ATOM 2270 C CA . TYR A 1 287 ? -1.209 -5.945 4.518 1.00 90.06 287 TYR A CA 1
ATOM 2271 C C . TYR A 1 287 ? -0.773 -4.712 3.719 1.00 90.06 287 TYR A C 1
ATOM 2273 O O . TYR A 1 287 ? -0.324 -4.834 2.584 1.00 90.06 287 TYR A O 1
ATOM 2281 N N . THR A 1 288 ? -0.845 -3.531 4.334 1.00 91.00 288 THR A N 1
ATOM 2282 C CA . THR A 1 288 ? -0.514 -2.231 3.735 1.00 91.00 288 THR A CA 1
ATOM 2283 C C . THR A 1 288 ? 0.871 -2.169 3.096 1.00 91.00 288 THR A C 1
ATOM 2285 O O . THR A 1 288 ? 1.040 -1.466 2.109 1.00 91.00 288 THR A O 1
ATOM 2288 N N . TYR A 1 289 ? 1.851 -2.917 3.606 1.00 93.38 289 TYR A N 1
ATOM 2289 C CA . TYR A 1 289 ? 3.198 -2.970 3.026 1.00 93.38 289 TYR A CA 1
ATOM 2290 C C . TYR A 1 289 ? 3.353 -4.118 2.016 1.00 93.38 289 TYR A C 1
ATOM 2292 O O . TYR A 1 289 ? 4.123 -4.008 1.066 1.00 93.38 289 TYR A O 1
ATOM 2300 N N . TRP A 1 290 ? 2.574 -5.194 2.160 1.00 90.81 290 TRP A N 1
ATOM 2301 C CA . TRP A 1 290 ? 2.507 -6.270 1.168 1.00 90.81 290 TRP A CA 1
ATOM 2302 C C . TRP A 1 290 ? 1.858 -5.796 -0.141 1.00 90.81 290 TRP A C 1
ATOM 2304 O O . TRP A 1 290 ? 2.371 -6.105 -1.213 1.00 90.81 290 TRP A O 1
ATOM 2314 N N . ILE A 1 291 ? 0.800 -4.977 -0.073 1.00 87.69 291 ILE A N 1
ATOM 2315 C CA . ILE A 1 291 ? 0.190 -4.364 -1.265 1.00 87.69 291 ILE A CA 1
ATOM 2316 C C . ILE A 1 291 ? 1.083 -3.276 -1.887 1.00 87.69 291 ILE A C 1
ATOM 2318 O O . ILE A 1 291 ? 1.156 -3.188 -3.111 1.00 87.69 291 ILE A O 1
ATOM 2322 N N . GLN A 1 292 ? 1.854 -2.529 -1.080 1.00 92.12 292 GLN A N 1
ATOM 2323 C CA . GLN A 1 292 ? 2.942 -1.684 -1.598 1.00 92.12 292 GLN A CA 1
ATOM 2324 C C . GLN A 1 292 ? 3.964 -2.519 -2.384 1.00 92.12 292 GLN A C 1
ATOM 2326 O O . GLN A 1 292 ? 4.364 -2.128 -3.480 1.00 92.12 292 GLN A O 1
ATOM 2331 N N . MET A 1 293 ? 4.361 -3.682 -1.855 1.00 92.69 293 MET A N 1
ATOM 2332 C CA . MET A 1 293 ? 5.339 -4.546 -2.511 1.00 92.69 293 MET A CA 1
ATOM 2333 C C . MET A 1 293 ? 4.800 -5.125 -3.831 1.00 92.69 293 MET A C 1
ATOM 2335 O O . MET A 1 293 ? 5.482 -5.067 -4.854 1.00 92.69 293 MET A O 1
ATOM 2339 N N . GLY A 1 294 ? 3.547 -5.595 -3.845 1.00 86.31 294 GLY A N 1
ATOM 2340 C CA . GLY A 1 294 ? 2.867 -6.031 -5.070 1.00 86.31 294 GLY A CA 1
ATOM 2341 C C . GLY A 1 294 ? 2.795 -4.926 -6.130 1.00 86.31 294 GLY A C 1
ATOM 2342 O O . GLY A 1 294 ? 3.149 -5.156 -7.287 1.00 86.31 294 GLY A O 1
ATOM 2343 N N . HIS A 1 295 ? 2.440 -3.698 -5.729 1.00 86.88 295 HIS A N 1
ATOM 2344 C CA . HIS A 1 295 ? 2.401 -2.549 -6.637 1.00 86.88 295 HIS A CA 1
ATOM 2345 C C . HIS A 1 295 ? 3.789 -2.196 -7.198 1.00 86.88 295 HIS A C 1
ATOM 2347 O O . HIS A 1 295 ? 3.919 -1.948 -8.393 1.00 86.88 295 HIS A O 1
ATOM 2353 N N . CYS A 1 296 ? 4.849 -2.232 -6.384 1.00 91.50 296 CYS A N 1
ATOM 2354 C CA . CYS A 1 296 ? 6.213 -1.995 -6.867 1.00 91.50 296 CYS A CA 1
ATOM 2355 C C . CYS A 1 296 ? 6.695 -3.060 -7.860 1.00 91.50 296 CYS A C 1
ATOM 2357 O O . CYS A 1 296 ? 7.301 -2.703 -8.868 1.00 91.50 296 CYS A O 1
ATOM 2359 N N . ILE A 1 297 ? 6.400 -4.342 -7.625 1.00 88.31 297 ILE A N 1
ATOM 2360 C CA . ILE A 1 297 ? 6.740 -5.422 -8.568 1.00 88.31 297 ILE A CA 1
ATOM 2361 C C . ILE A 1 297 ? 5.985 -5.234 -9.894 1.00 88.31 297 ILE A C 1
ATOM 2363 O O . ILE A 1 297 ? 6.577 -5.372 -10.966 1.00 88.31 297 ILE A O 1
ATOM 2367 N N . ASN A 1 298 ? 4.709 -4.837 -9.839 1.00 84.94 298 ASN A N 1
ATOM 2368 C CA . ASN A 1 298 ? 3.926 -4.498 -11.027 1.00 84.94 298 ASN A CA 1
ATOM 2369 C C . ASN A 1 298 ? 4.473 -3.271 -11.781 1.00 84.94 298 ASN A C 1
ATOM 2371 O O . ASN A 1 298 ? 4.607 -3.323 -13.001 1.00 84.94 298 ASN A O 1
ATOM 2375 N N . MET A 1 299 ? 4.843 -2.190 -11.087 1.00 87.69 299 MET A N 1
ATOM 2376 C CA . MET A 1 299 ? 5.434 -1.013 -11.736 1.00 87.69 299 MET A CA 1
ATOM 2377 C C . MET A 1 299 ? 6.791 -1.334 -12.379 1.00 87.69 299 MET A C 1
ATOM 2379 O O . MET A 1 299 ? 7.024 -0.905 -13.504 1.00 87.69 299 MET A O 1
ATOM 2383 N N . PHE A 1 300 ? 7.652 -2.138 -11.741 1.00 91.00 300 PHE A N 1
ATOM 2384 C CA . PHE A 1 300 ? 8.910 -2.599 -12.354 1.00 91.00 300 PHE A CA 1
ATOM 2385 C C . PHE A 1 300 ? 8.636 -3.418 -13.629 1.00 91.00 300 PHE A C 1
ATOM 2387 O O . PHE A 1 300 ? 9.226 -3.153 -14.674 1.00 91.00 300 PHE A O 1
ATOM 2394 N N . SER A 1 301 ? 7.682 -4.355 -13.564 1.00 87.38 301 SER A N 1
ATOM 2395 C CA . SER A 1 301 ? 7.220 -5.141 -14.715 1.00 87.38 301 SER A CA 1
ATOM 2396 C C . SER A 1 301 ? 6.768 -4.247 -15.882 1.00 87.38 301 SER A C 1
ATOM 2398 O O . SER A 1 301 ? 7.285 -4.389 -16.990 1.00 87.38 301 SER A O 1
ATOM 2400 N N . ARG A 1 302 ? 5.891 -3.259 -15.636 1.00 85.62 302 ARG A N 1
ATOM 2401 C CA . ARG A 1 302 ? 5.422 -2.322 -16.677 1.00 85.62 302 ARG A CA 1
ATOM 2402 C C . ARG A 1 302 ? 6.561 -1.481 -17.263 1.00 85.62 302 ARG A C 1
ATOM 2404 O O . ARG A 1 302 ? 6.685 -1.405 -18.478 1.00 85.62 302 ARG A O 1
ATOM 2411 N N . LEU A 1 303 ? 7.430 -0.910 -16.423 1.00 86.12 303 LEU A N 1
ATOM 2412 C CA . LEU A 1 303 ? 8.594 -0.123 -16.863 1.00 86.12 303 LEU A CA 1
ATOM 2413 C C . LEU A 1 303 ? 9.529 -0.923 -17.790 1.00 86.12 303 LEU A C 1
ATOM 2415 O O . LEU A 1 303 ? 10.074 -0.374 -18.749 1.00 86.12 303 LEU A O 1
ATOM 2419 N N . LEU A 1 304 ? 9.704 -2.219 -17.525 1.00 85.00 304 LEU A N 1
ATOM 2420 C CA . LEU A 1 304 ? 10.554 -3.099 -18.324 1.00 85.00 304 LEU A CA 1
ATOM 2421 C C . LEU A 1 304 ? 9.892 -3.539 -19.644 1.00 85.00 304 LEU A C 1
ATOM 2423 O O . LEU A 1 304 ? 10.583 -3.605 -20.659 1.00 85.00 304 LEU A O 1
ATOM 2427 N N . VAL A 1 305 ? 8.575 -3.778 -19.652 1.00 81.50 305 VAL A N 1
ATOM 2428 C CA . VAL A 1 305 ? 7.825 -4.155 -20.867 1.00 81.50 305 VAL A CA 1
ATOM 2429 C C . VAL A 1 305 ? 7.633 -2.966 -21.815 1.00 81.50 305 VAL A C 1
ATOM 2431 O O . VAL A 1 305 ? 7.894 -3.105 -23.007 1.00 81.50 305 VAL A O 1
ATOM 2434 N N . THR A 1 306 ? 7.205 -1.804 -21.310 1.00 78.19 306 THR A N 1
ATOM 2435 C CA . THR A 1 306 ? 6.833 -0.648 -22.150 1.00 78.19 306 THR A CA 1
ATOM 2436 C C . THR A 1 306 ? 8.044 0.158 -22.638 1.00 78.19 306 THR A C 1
ATOM 2438 O O . THR A 1 306 ? 8.000 0.717 -23.729 1.00 78.19 306 THR A O 1
ATOM 2441 N N . HIS A 1 307 ? 9.139 0.220 -21.866 1.00 75.81 307 HIS A N 1
ATOM 2442 C CA . HIS A 1 307 ? 10.240 1.169 -22.119 1.00 75.81 307 HIS A CA 1
ATOM 2443 C C . HIS A 1 307 ? 11.645 0.547 -22.092 1.00 75.81 307 HIS A C 1
ATOM 2445 O O . HIS A 1 307 ? 12.622 1.238 -21.809 1.00 75.81 307 HIS A O 1
ATOM 2451 N N . SER A 1 308 ? 11.763 -0.752 -22.383 1.00 63.91 308 SER A N 1
ATOM 2452 C CA . SER A 1 308 ? 13.021 -1.523 -22.373 1.00 63.91 308 SER A CA 1
ATOM 2453 C C . SER A 1 308 ? 14.246 -0.784 -22.941 1.00 63.91 308 SER A C 1
ATOM 2455 O O . SER A 1 308 ? 15.306 -0.759 -22.310 1.00 63.91 308 SER A O 1
ATOM 2457 N N . THR A 1 309 ? 14.076 -0.143 -24.098 1.00 66.94 309 THR A N 1
ATOM 2458 C CA . THR A 1 309 ? 15.108 0.576 -24.859 1.00 66.94 309 THR A CA 1
ATOM 2459 C C . THR A 1 309 ? 15.657 1.827 -24.170 1.00 66.94 309 THR A C 1
ATOM 2461 O O . THR A 1 309 ? 16.770 2.239 -24.494 1.00 66.94 309 THR A O 1
ATOM 2464 N N . LEU A 1 310 ? 14.933 2.421 -23.211 1.00 66.94 310 LEU A N 1
ATOM 2465 C CA . LEU A 1 310 ? 15.391 3.604 -22.468 1.00 66.94 310 LEU A CA 1
ATOM 2466 C C . LEU A 1 310 ? 16.446 3.270 -21.400 1.00 66.94 310 LEU A C 1
ATOM 2468 O O . LEU A 1 310 ? 17.189 4.155 -20.977 1.00 66.94 310 LEU A O 1
ATOM 2472 N N . TRP A 1 311 ? 16.505 2.012 -20.947 1.00 69.06 311 TRP A N 1
ATOM 2473 C CA . TRP A 1 311 ? 17.427 1.559 -19.895 1.00 69.06 311 TRP A CA 1
ATOM 2474 C C . TRP A 1 311 ? 18.633 0.799 -20.457 1.00 69.06 311 TRP A C 1
ATOM 2476 O O . TRP A 1 311 ? 19.752 0.963 -19.975 1.00 69.06 311 TRP A O 1
ATOM 2486 N N . ASP A 1 312 ? 18.394 -0.058 -21.451 1.00 68.69 312 ASP A N 1
ATOM 2487 C CA . ASP A 1 312 ? 19.407 -0.842 -22.160 1.00 68.69 312 ASP A CA 1
ATOM 2488 C C . ASP A 1 312 ? 18.901 -1.120 -23.586 1.00 68.69 312 ASP A C 1
ATOM 2490 O O . ASP A 1 312 ? 17.909 -1.839 -23.735 1.00 68.69 312 ASP A O 1
ATOM 2494 N N . PRO A 1 313 ? 19.582 -0.634 -24.642 1.00 69.50 313 PRO A N 1
ATOM 2495 C CA . PRO A 1 313 ? 19.237 -0.943 -26.033 1.00 69.50 313 PRO A CA 1
ATOM 2496 C C . PRO A 1 313 ? 19.154 -2.445 -26.356 1.00 69.50 313 PRO A C 1
ATOM 2498 O O . PRO A 1 313 ? 18.540 -2.822 -27.349 1.00 69.50 313 PRO A O 1
ATOM 2501 N N . ASN A 1 314 ? 19.759 -3.307 -25.532 1.00 70.62 314 ASN A N 1
ATOM 2502 C CA . ASN A 1 314 ? 19.761 -4.760 -25.690 1.00 70.62 314 ASN A CA 1
ATOM 2503 C C . ASN A 1 314 ? 18.720 -5.476 -24.811 1.00 70.62 314 ASN A C 1
ATOM 2505 O O . ASN A 1 314 ? 18.658 -6.704 -24.867 1.00 70.62 314 ASN A O 1
ATOM 2509 N N . LEU A 1 315 ? 17.948 -4.767 -23.969 1.00 78.81 315 LEU A N 1
ATOM 2510 C CA . LEU A 1 315 ? 16.998 -5.296 -22.964 1.00 78.81 315 LEU A CA 1
ATOM 2511 C C . LEU A 1 315 ? 17.617 -6.167 -21.835 1.00 78.81 315 LEU A C 1
ATOM 2513 O O . LEU A 1 315 ? 17.076 -6.207 -20.725 1.00 78.81 315 LEU A O 1
ATOM 2517 N N . VAL A 1 316 ? 18.739 -6.855 -22.080 1.00 80.81 316 VAL A N 1
ATOM 2518 C CA . VAL A 1 316 ? 19.356 -7.865 -21.195 1.00 80.81 316 VAL A CA 1
ATOM 2519 C C . VAL A 1 316 ? 19.571 -7.354 -19.771 1.00 80.81 316 VAL A C 1
ATOM 2521 O O . VAL A 1 316 ? 19.219 -8.052 -18.818 1.00 80.81 316 VAL A O 1
ATOM 2524 N N . THR A 1 317 ? 20.119 -6.149 -19.609 1.00 85.06 317 THR A N 1
ATOM 2525 C CA . THR A 1 317 ? 20.472 -5.598 -18.292 1.00 85.06 317 THR A CA 1
ATOM 2526 C C . THR A 1 317 ? 19.227 -5.374 -17.438 1.00 85.06 317 THR A C 1
ATOM 2528 O O . THR A 1 317 ? 19.218 -5.755 -16.269 1.00 85.06 317 THR A O 1
ATOM 2531 N N . GLY A 1 318 ? 18.149 -4.843 -18.027 1.00 84.12 318 GLY A N 1
ATOM 2532 C CA . GLY A 1 318 ? 16.875 -4.621 -17.336 1.00 84.12 318 GLY A CA 1
ATOM 2533 C C . GLY A 1 318 ? 16.202 -5.924 -16.896 1.00 84.12 318 GLY A C 1
ATOM 2534 O O . GLY A 1 318 ? 15.763 -6.035 -15.753 1.00 84.12 318 GLY A O 1
ATOM 2535 N N . VAL A 1 319 ? 16.185 -6.947 -17.761 1.00 86.56 319 VAL A N 1
ATOM 2536 C CA . VAL A 1 319 ? 15.622 -8.271 -17.421 1.00 86.56 319 VAL A CA 1
ATOM 2537 C C . VAL A 1 319 ? 16.449 -8.973 -16.346 1.00 86.56 319 VAL A C 1
ATOM 2539 O O . VAL A 1 319 ? 15.882 -9.584 -15.436 1.00 86.56 319 VAL A O 1
ATOM 2542 N N . HIS A 1 320 ? 17.778 -8.877 -16.413 1.00 90.31 320 HIS A N 1
ATOM 2543 C CA . HIS A 1 320 ? 18.664 -9.460 -15.409 1.00 90.31 320 HIS A CA 1
ATOM 2544 C C . HIS A 1 320 ? 18.493 -8.789 -14.037 1.00 90.31 320 HIS A C 1
ATOM 2546 O O . HIS A 1 320 ? 18.335 -9.480 -13.032 1.00 90.31 320 HIS A O 1
ATOM 2552 N N . ASP A 1 321 ? 18.465 -7.458 -13.998 1.00 90.56 321 ASP A N 1
ATOM 2553 C CA . ASP A 1 321 ? 18.275 -6.648 -12.791 1.00 90.56 321 ASP A CA 1
ATOM 2554 C C . ASP A 1 321 ? 16.893 -6.867 -12.146 1.00 90.56 321 ASP A C 1
ATOM 2556 O O . ASP A 1 321 ? 16.812 -7.076 -10.933 1.00 90.56 321 ASP A O 1
ATOM 2560 N N . PHE A 1 322 ? 15.823 -6.945 -12.948 1.00 90.94 322 PHE A N 1
ATOM 2561 C CA . PHE A 1 322 ? 14.485 -7.337 -12.487 1.00 90.94 322 PHE A CA 1
ATOM 2562 C C . PHE A 1 322 ? 14.489 -8.745 -11.875 1.00 90.94 322 PHE A C 1
ATOM 2564 O O . PHE A 1 322 ? 14.065 -8.928 -10.734 1.00 90.94 322 PHE A O 1
ATOM 2571 N N . THR A 1 323 ? 15.041 -9.731 -12.591 1.00 93.38 323 THR A N 1
ATOM 2572 C CA . THR A 1 323 ? 15.081 -11.133 -12.139 1.00 93.38 323 THR A CA 1
ATOM 2573 C C . THR A 1 323 ? 15.902 -11.299 -10.856 1.00 93.38 323 THR A C 1
ATOM 2575 O O . THR A 1 323 ? 15.455 -11.950 -9.914 1.00 93.38 323 THR A O 1
ATOM 2578 N N . SER A 1 324 ? 17.077 -10.666 -10.790 1.00 95.50 324 SER A N 1
ATOM 2579 C CA . SER A 1 324 ? 17.956 -10.650 -9.613 1.00 95.50 324 SER A CA 1
ATOM 2580 C C . SER A 1 324 ? 17.267 -10.006 -8.407 1.00 95.50 324 SER A C 1
ATOM 2582 O O . SER A 1 324 ? 17.307 -10.530 -7.293 1.00 95.50 324 SER A O 1
ATOM 2584 N N . THR A 1 325 ? 16.562 -8.897 -8.633 1.00 95.38 325 THR A N 1
ATOM 2585 C CA . THR A 1 325 ? 15.806 -8.196 -7.592 1.00 95.38 325 THR A CA 1
ATOM 2586 C C . THR A 1 325 ? 14.642 -9.032 -7.051 1.00 95.38 325 THR A C 1
ATOM 2588 O O . THR A 1 325 ? 14.467 -9.109 -5.834 1.00 95.38 325 THR A O 1
ATOM 2591 N N . LEU A 1 326 ? 13.879 -9.712 -7.914 1.00 93.81 326 LEU A N 1
ATOM 2592 C CA . LEU A 1 326 ? 12.777 -10.579 -7.483 1.00 93.81 326 LEU A CA 1
ATOM 2593 C C . LEU A 1 326 ? 13.270 -11.837 -6.748 1.00 93.81 326 LEU A C 1
ATOM 2595 O O . LEU A 1 326 ? 12.680 -12.210 -5.735 1.00 93.81 326 LEU A O 1
ATOM 2599 N N . GLU A 1 327 ? 14.382 -12.441 -7.174 1.00 96.12 327 GLU A N 1
ATOM 2600 C CA . GLU A 1 327 ? 14.997 -13.571 -6.460 1.00 96.12 327 GLU A CA 1
ATOM 2601 C C . GLU A 1 327 ? 15.527 -13.148 -5.075 1.00 96.12 327 GLU A C 1
ATOM 2603 O O . GLU A 1 327 ? 15.333 -13.863 -4.091 1.00 96.12 327 GLU A O 1
ATOM 2608 N N . ARG A 1 328 ? 16.108 -11.943 -4.943 1.00 97.56 328 ARG A N 1
ATOM 2609 C CA . ARG A 1 328 ? 16.489 -11.373 -3.633 1.00 97.56 328 ARG A CA 1
ATOM 2610 C C . ARG A 1 328 ? 15.280 -11.213 -2.705 1.00 97.56 328 ARG A C 1
ATOM 2612 O O . ARG A 1 328 ? 15.391 -11.520 -1.519 1.00 97.56 328 ARG A O 1
ATOM 2619 N N . VAL A 1 329 ? 14.128 -10.776 -3.225 1.00 96.44 329 VAL A N 1
ATOM 2620 C CA . VAL A 1 329 ? 12.866 -10.690 -2.461 1.00 96.44 329 VAL A CA 1
ATOM 2621 C C . VAL A 1 329 ? 12.356 -12.080 -2.068 1.00 96.44 329 VAL A C 1
ATOM 2623 O O . VAL A 1 329 ? 11.975 -12.274 -0.914 1.00 96.44 329 VAL A O 1
ATOM 2626 N N . ALA A 1 330 ? 12.406 -13.060 -2.974 1.00 95.25 330 ALA A N 1
ATOM 2627 C CA . ALA A 1 330 ? 12.007 -14.436 -2.687 1.00 95.25 330 ALA A CA 1
ATOM 2628 C C . ALA A 1 330 ? 12.848 -15.055 -1.556 1.00 95.25 330 ALA A C 1
ATOM 2630 O O . ALA A 1 330 ? 12.297 -15.479 -0.540 1.00 95.25 330 ALA A O 1
ATOM 2631 N N . VAL A 1 331 ? 14.179 -15.013 -1.681 1.00 97.00 331 VAL A N 1
ATOM 2632 C CA . VAL A 1 331 ? 15.122 -15.526 -0.671 1.00 97.00 331 VAL A CA 1
ATOM 2633 C C . VAL A 1 331 ? 14.961 -14.801 0.671 1.00 97.00 331 VAL A C 1
ATOM 2635 O O . VAL A 1 331 ? 15.051 -15.431 1.725 1.00 97.00 331 VAL A O 1
ATOM 2638 N N . LYS A 1 332 ? 14.663 -13.493 0.666 1.00 96.88 332 LYS A N 1
ATOM 2639 C CA . LYS A 1 332 ? 14.383 -12.727 1.892 1.00 96.88 332 LYS A CA 1
ATOM 2640 C C . LYS A 1 332 ? 13.126 -13.223 2.615 1.00 96.88 332 LYS A C 1
ATOM 2642 O O . LYS A 1 332 ? 13.134 -13.317 3.842 1.00 96.88 332 LYS A O 1
ATOM 2647 N N . ILE A 1 333 ? 12.060 -13.529 1.874 1.00 95.44 333 ILE A N 1
ATOM 2648 C CA . ILE A 1 333 ? 10.792 -14.027 2.427 1.00 95.44 333 ILE A CA 1
ATOM 2649 C C . ILE A 1 333 ? 10.957 -15.465 2.939 1.00 95.44 333 ILE A C 1
ATOM 2651 O O . ILE A 1 333 ? 10.568 -15.747 4.071 1.00 95.44 333 ILE A O 1
ATOM 2655 N N . GLU A 1 334 ? 11.601 -16.345 2.168 1.00 95.56 334 GLU A N 1
ATOM 2656 C CA . GLU A 1 334 ? 11.886 -17.729 2.578 1.00 95.56 334 GLU A CA 1
ATOM 2657 C C . GLU A 1 334 ? 12.779 -17.788 3.826 1.00 95.56 334 GLU A C 1
ATOM 2659 O O . GLU A 1 334 ? 12.463 -18.507 4.775 1.00 95.56 334 GLU A O 1
ATOM 2664 N N . GLY A 1 335 ? 13.846 -16.982 3.874 1.00 96.12 335 GLY A N 1
ATOM 2665 C CA . GLY A 1 335 ? 14.708 -16.860 5.052 1.00 96.12 335 GLY A CA 1
ATOM 2666 C C . GLY A 1 335 ? 13.943 -16.372 6.283 1.00 96.12 335 GLY A C 1
ATOM 2667 O O . GLY A 1 335 ? 14.049 -16.970 7.354 1.00 96.12 335 GLY A O 1
ATOM 2668 N N . ALA A 1 336 ? 13.090 -15.353 6.122 1.00 96.31 336 ALA A N 1
ATOM 2669 C CA . ALA A 1 336 ? 12.258 -14.859 7.214 1.00 96.31 336 ALA A CA 1
ATOM 2670 C C . ALA A 1 336 ? 11.262 -15.917 7.723 1.00 96.31 336 ALA A C 1
ATOM 2672 O O . ALA A 1 336 ? 11.068 -16.031 8.930 1.00 96.31 336 ALA A O 1
ATOM 2673 N N . MET A 1 337 ? 10.661 -16.717 6.837 1.00 94.44 337 MET A N 1
ATOM 2674 C CA . MET A 1 337 ? 9.770 -17.824 7.212 1.00 94.44 337 MET A CA 1
ATOM 2675 C C . MET A 1 337 ? 10.519 -18.961 7.925 1.00 94.44 337 MET A C 1
ATOM 2677 O O . MET A 1 337 ? 10.022 -19.483 8.924 1.00 94.44 337 MET A O 1
ATOM 2681 N N . GLY A 1 338 ? 11.728 -19.303 7.465 1.00 94.88 338 GLY A N 1
ATOM 2682 C CA . GLY A 1 338 ? 12.595 -20.296 8.106 1.00 94.88 338 GLY A CA 1
ATOM 2683 C C . GLY A 1 338 ? 13.031 -19.883 9.515 1.00 94.88 338 GLY A C 1
ATOM 2684 O O . GLY A 1 338 ? 12.913 -20.671 10.451 1.00 94.88 338 GLY A O 1
ATOM 2685 N N . GLU A 1 339 ? 13.455 -18.629 9.696 1.00 95.88 339 GLU A N 1
ATOM 2686 C CA . GLU A 1 339 ? 13.726 -18.061 11.024 1.00 95.88 339 GLU A CA 1
ATOM 2687 C C . GLU A 1 339 ? 12.459 -18.016 11.895 1.00 95.88 339 GLU A C 1
ATOM 2689 O O . GLU A 1 339 ? 12.519 -18.310 13.088 1.00 95.88 339 GLU A O 1
ATOM 2694 N N . GLY A 1 340 ? 11.306 -17.678 11.304 1.00 93.31 340 GLY A N 1
ATOM 2695 C CA . GLY A 1 340 ? 10.010 -17.558 11.979 1.00 93.31 340 GLY A CA 1
ATOM 2696 C C . GLY A 1 340 ? 9.548 -18.829 12.683 1.00 93.31 340 GLY A C 1
ATOM 2697 O O . GLY A 1 340 ? 9.093 -18.768 13.829 1.00 93.31 340 GLY A O 1
ATOM 2698 N N . ALA A 1 341 ? 9.745 -19.985 12.048 1.00 91.19 341 ALA A N 1
ATOM 2699 C CA . ALA A 1 341 ? 9.440 -21.289 12.632 1.00 91.19 341 ALA A CA 1
ATOM 2700 C C . ALA A 1 341 ? 10.297 -21.622 13.875 1.00 91.19 341 ALA A C 1
ATOM 2702 O O . ALA A 1 341 ? 9.874 -22.422 14.705 1.00 91.19 341 ALA A O 1
ATOM 2703 N N . GLY A 1 342 ? 11.476 -21.003 14.018 1.00 91.69 342 GLY A N 1
ATOM 2704 C CA . GLY A 1 342 ? 12.368 -21.150 15.175 1.00 91.69 342 GLY A CA 1
ATOM 2705 C C . GLY A 1 342 ? 12.174 -20.105 16.283 1.00 91.69 342 GLY A C 1
ATOM 2706 O O . GLY A 1 342 ? 12.900 -20.136 17.276 1.00 91.69 342 GLY A O 1
ATOM 2707 N N . MET A 1 343 ? 11.237 -19.160 16.134 1.00 92.75 343 MET A N 1
ATOM 2708 C CA . MET A 1 343 ? 10.970 -18.131 17.149 1.00 92.75 343 MET A CA 1
ATOM 2709 C C . MET A 1 343 ? 10.164 -18.683 18.336 1.00 92.75 343 MET A C 1
ATOM 2711 O O . MET A 1 343 ? 9.568 -19.754 18.275 1.00 92.75 343 MET A O 1
ATOM 2715 N N . THR A 1 344 ? 10.125 -17.940 19.447 1.00 89.31 344 THR A N 1
ATOM 2716 C CA . THR A 1 344 ? 9.288 -18.265 20.616 1.00 89.31 344 THR A CA 1
ATOM 2717 C C . THR A 1 344 ? 8.392 -17.069 20.979 1.00 89.31 344 THR A C 1
ATOM 2719 O O . THR A 1 344 ? 8.917 -16.048 21.431 1.00 89.31 344 THR A O 1
ATOM 2722 N N . PRO A 1 345 ? 7.057 -17.156 20.801 1.00 87.75 345 PRO A N 1
ATOM 2723 C CA . PRO A 1 345 ? 6.348 -18.205 20.058 1.00 87.75 345 PRO A CA 1
ATOM 2724 C C . PRO A 1 345 ? 6.745 -18.216 18.566 1.00 87.75 345 PRO A C 1
ATOM 2726 O O . PRO A 1 345 ? 7.221 -17.184 18.068 1.00 87.75 345 PRO A O 1
ATOM 2729 N N . PRO A 1 346 ? 6.548 -19.342 17.854 1.00 90.00 346 PRO A N 1
ATOM 2730 C CA . PRO A 1 346 ? 6.759 -19.416 16.412 1.00 90.00 346 PRO A CA 1
ATOM 2731 C C . PRO A 1 346 ? 5.903 -18.396 15.657 1.00 90.00 346 PRO A C 1
ATOM 2733 O O . PRO A 1 346 ? 4.839 -17.979 16.125 1.00 90.00 346 PRO A O 1
ATOM 2736 N N . ARG A 1 347 ? 6.370 -17.974 14.480 1.00 90.31 347 ARG A N 1
ATOM 2737 C CA . ARG A 1 347 ? 5.663 -17.014 13.624 1.00 90.31 347 ARG A CA 1
ATOM 2738 C C . ARG A 1 347 ? 5.640 -17.477 12.181 1.00 90.31 347 ARG A C 1
ATOM 2740 O O . ARG A 1 347 ? 6.669 -17.868 11.636 1.00 90.31 347 ARG A O 1
ATOM 2747 N N . TYR A 1 348 ? 4.476 -17.352 11.558 1.00 89.12 348 TYR A N 1
ATOM 2748 C CA . TYR A 1 348 ? 4.221 -17.841 10.207 1.00 89.12 348 TYR A CA 1
ATOM 2749 C C . TYR A 1 348 ? 3.564 -16.760 9.355 1.00 89.12 348 TYR A C 1
ATOM 2751 O O . TYR A 1 348 ? 2.665 -16.048 9.809 1.00 89.12 348 TYR A O 1
ATOM 2759 N N . LEU A 1 349 ? 3.988 -16.670 8.093 1.00 87.06 349 LEU A N 1
ATOM 2760 C CA . LEU A 1 349 ? 3.177 -16.027 7.065 1.00 87.06 349 LEU A CA 1
ATOM 2761 C C . LEU A 1 349 ? 2.061 -16.993 6.624 1.00 87.06 349 LEU A C 1
ATOM 2763 O O . LEU A 1 349 ? 2.255 -18.209 6.680 1.00 87.06 349 LEU A O 1
ATOM 2767 N N . PRO A 1 350 ? 0.903 -16.486 6.166 1.00 83.00 350 PRO A N 1
ATOM 2768 C CA . PRO A 1 350 ? -0.158 -17.325 5.611 1.00 83.00 350 PRO A CA 1
ATOM 2769 C C . PRO A 1 350 ? 0.322 -18.216 4.447 1.00 83.00 350 PRO A C 1
ATOM 2771 O O . PRO A 1 350 ? 1.232 -17.853 3.704 1.00 83.00 350 PRO A O 1
ATOM 2774 N N . SER A 1 351 ? -0.317 -19.371 4.242 1.00 79.94 351 SER A N 1
ATOM 2775 C CA . SER A 1 351 ? 0.173 -20.455 3.361 1.00 79.94 351 SER A CA 1
ATOM 2776 C C . SER A 1 351 ? 0.486 -20.070 1.908 1.00 79.94 351 SER A C 1
ATOM 2778 O O . SER A 1 351 ? 1.361 -20.678 1.297 1.00 79.94 351 SER A O 1
ATOM 2780 N N . MET A 1 352 ? -0.164 -19.042 1.358 1.00 75.00 352 MET A N 1
ATOM 2781 C CA . MET A 1 352 ? 0.155 -18.452 0.045 1.00 75.00 352 MET A CA 1
ATOM 2782 C C . MET A 1 352 ? 1.636 -18.066 -0.119 1.00 75.00 352 MET A C 1
ATOM 2784 O O . MET A 1 352 ? 2.181 -18.170 -1.217 1.00 75.00 352 MET A O 1
ATOM 2788 N N . PHE A 1 353 ? 2.313 -17.656 0.961 1.00 84.62 353 PHE A N 1
ATOM 2789 C CA . PHE A 1 353 ? 3.713 -17.243 0.914 1.00 84.62 353 PHE A CA 1
ATOM 2790 C C . PHE A 1 353 ? 4.655 -18.429 0.650 1.00 84.62 353 PHE A C 1
ATOM 2792 O O . PHE A 1 353 ? 5.727 -18.225 0.089 1.00 84.62 353 PHE A O 1
ATOM 2799 N N . ASN A 1 354 ? 4.215 -19.672 0.892 1.00 83.38 354 ASN A N 1
ATOM 2800 C CA . ASN A 1 354 ? 4.937 -20.885 0.482 1.00 83.38 354 ASN A CA 1
ATOM 2801 C C . ASN A 1 354 ? 5.077 -21.000 -1.051 1.00 83.38 354 ASN A C 1
ATOM 2803 O O . ASN A 1 354 ? 5.965 -21.693 -1.535 1.00 83.38 354 ASN A O 1
ATOM 2807 N N . GLN A 1 355 ? 4.203 -20.340 -1.824 1.00 82.69 355 GLN A N 1
ATOM 2808 C CA . GLN A 1 355 ? 4.257 -20.299 -3.292 1.00 82.69 355 GLN A CA 1
ATOM 2809 C C . GLN A 1 355 ? 4.926 -19.021 -3.834 1.00 82.69 355 GLN A C 1
ATOM 2811 O O . GLN A 1 355 ? 5.086 -18.892 -5.049 1.00 82.69 355 GLN A O 1
ATOM 2816 N N . MET A 1 356 ? 5.324 -18.082 -2.961 1.00 83.06 356 MET A N 1
ATOM 2817 C CA . MET A 1 356 ? 5.827 -16.752 -3.333 1.00 83.06 356 MET A CA 1
ATOM 2818 C C . MET A 1 356 ? 6.958 -16.834 -4.364 1.00 83.06 356 MET A C 1
ATOM 2820 O O . MET A 1 356 ? 6.862 -16.220 -5.424 1.00 83.06 356 MET A O 1
ATOM 2824 N N . ARG A 1 357 ? 7.995 -17.641 -4.102 1.00 88.00 357 ARG A N 1
ATOM 2825 C CA . ARG A 1 357 ? 9.157 -17.772 -4.995 1.00 88.00 357 ARG A CA 1
ATOM 2826 C C . ARG A 1 357 ? 8.793 -18.304 -6.377 1.00 88.00 357 ARG A C 1
ATOM 2828 O O . ARG A 1 357 ? 9.246 -17.743 -7.369 1.00 88.00 357 ARG A O 1
ATOM 2835 N N . GLN A 1 358 ? 7.936 -19.322 -6.458 1.00 84.31 358 GLN A N 1
ATOM 2836 C CA . GLN A 1 358 ? 7.493 -19.868 -7.743 1.00 84.31 358 GLN A CA 1
ATOM 2837 C C . GLN A 1 358 ? 6.730 -18.812 -8.557 1.00 84.31 358 GLN A C 1
ATOM 2839 O O . GLN A 1 358 ? 7.056 -18.583 -9.719 1.00 84.31 358 GLN A O 1
ATOM 2844 N N . LYS A 1 359 ? 5.788 -18.094 -7.930 1.00 81.44 359 LYS A N 1
ATOM 2845 C CA . LYS A 1 359 ? 5.034 -17.027 -8.607 1.00 81.44 359 LYS A CA 1
ATOM 2846 C C . LYS A 1 359 ? 5.936 -15.857 -9.035 1.00 81.44 359 LYS A C 1
ATOM 2848 O O . LYS A 1 359 ? 5.745 -15.324 -10.123 1.00 81.44 359 LYS A O 1
ATOM 2853 N N . LEU A 1 360 ? 6.960 -15.498 -8.250 1.00 84.62 360 LEU A N 1
ATOM 2854 C CA . LEU A 1 360 ? 7.968 -14.501 -8.647 1.00 84.62 360 LEU A CA 1
ATOM 2855 C C . LEU A 1 360 ? 8.821 -14.976 -9.839 1.00 84.62 360 LEU A C 1
ATOM 2857 O O . LEU A 1 360 ? 9.031 -14.206 -10.772 1.00 84.62 360 LEU A O 1
ATOM 2861 N N . ILE A 1 361 ? 9.243 -16.245 -9.866 1.00 84.25 361 ILE A N 1
ATOM 2862 C CA . ILE A 1 361 ? 9.944 -16.852 -11.013 1.00 84.25 361 ILE A CA 1
ATOM 2863 C C . ILE A 1 361 ? 9.074 -16.811 -12.279 1.00 84.25 361 ILE A C 1
ATOM 2865 O O . ILE A 1 361 ? 9.572 -16.500 -13.362 1.00 84.25 361 ILE A O 1
ATOM 2869 N N . ASP A 1 362 ? 7.777 -17.096 -12.164 1.00 81.19 362 ASP A N 1
ATOM 2870 C CA . ASP A 1 362 ? 6.861 -17.088 -13.309 1.00 81.19 362 ASP A CA 1
ATOM 2871 C C . ASP A 1 362 ? 6.527 -15.665 -13.793 1.00 81.19 362 ASP A C 1
ATOM 2873 O O . ASP A 1 362 ? 6.375 -15.452 -14.997 1.00 81.19 362 ASP A O 1
ATOM 2877 N N . ILE A 1 363 ? 6.532 -14.669 -12.899 1.00 82.62 363 ILE A N 1
ATOM 2878 C CA . ILE A 1 363 ? 6.530 -13.243 -13.269 1.00 82.62 363 ILE A CA 1
ATOM 2879 C C . ILE A 1 363 ? 7.803 -12.891 -14.059 1.00 82.62 363 ILE A C 1
ATOM 2881 O O . ILE A 1 363 ? 7.698 -12.284 -15.125 1.00 82.62 363 ILE A O 1
ATOM 2885 N N . CYS A 1 364 ? 8.993 -13.310 -13.609 1.00 83.25 364 CYS A N 1
ATOM 2886 C CA . CYS A 1 364 ? 10.252 -13.067 -14.331 1.00 83.25 364 CYS A CA 1
ATOM 2887 C C . CYS A 1 364 ? 10.241 -13.644 -15.757 1.00 83.25 364 CYS A C 1
ATOM 2889 O O . CYS A 1 364 ? 10.689 -12.971 -16.686 1.00 83.25 364 CYS A O 1
ATOM 2891 N N . LYS A 1 365 ? 9.687 -14.853 -15.950 1.00 82.06 365 LYS A N 1
ATOM 2892 C CA . LYS A 1 365 ? 9.504 -15.455 -17.286 1.00 82.06 365 LYS A CA 1
ATOM 2893 C C . LYS A 1 365 ? 8.594 -14.595 -18.162 1.00 82.06 365 LYS A C 1
ATOM 2895 O O . LYS A 1 365 ? 9.044 -14.130 -19.204 1.00 82.06 365 LYS A O 1
ATOM 2900 N N . LYS A 1 366 ? 7.366 -14.318 -17.703 1.00 84.38 366 LYS A N 1
ATOM 2901 C CA . LYS A 1 366 ? 6.362 -13.560 -18.468 1.00 84.38 366 LYS A CA 1
ATOM 2902 C C . LYS A 1 366 ? 6.861 -12.169 -18.859 1.00 84.38 366 LYS A C 1
ATOM 2904 O O . LYS A 1 366 ? 6.740 -11.776 -20.012 1.00 84.38 366 LYS A O 1
ATOM 2909 N N . VAL A 1 367 ? 7.503 -11.445 -17.941 1.00 83.19 367 VAL A N 1
ATOM 2910 C CA . VAL A 1 367 ? 8.104 -10.131 -18.238 1.00 83.19 367 VAL A CA 1
ATOM 2911 C C . VAL A 1 367 ? 9.256 -10.259 -19.239 1.00 83.19 367 VAL A C 1
ATOM 2913 O O . VAL A 1 367 ? 9.340 -9.470 -20.179 1.00 83.19 367 VAL A O 1
ATOM 2916 N N . GLY A 1 368 ? 10.110 -11.276 -19.096 1.00 82.75 368 GLY A N 1
ATOM 2917 C CA . GLY A 1 368 ? 11.190 -11.577 -20.039 1.00 82.75 368 GLY A CA 1
ATOM 2918 C C . GLY A 1 368 ? 10.727 -12.097 -21.409 1.00 82.75 368 GLY A C 1
ATOM 2919 O O . GLY A 1 368 ? 11.536 -12.140 -22.337 1.00 82.75 368 GLY A O 1
ATOM 2920 N N . GLU A 1 369 ? 9.463 -12.495 -21.552 1.00 84.19 369 GLU A N 1
ATOM 2921 C CA . GLU A 1 369 ? 8.806 -12.865 -22.811 1.00 84.19 369 GLU A CA 1
ATOM 2922 C C . GLU A 1 369 ? 8.137 -11.636 -23.442 1.00 84.19 369 GLU A C 1
ATOM 2924 O O . GLU A 1 369 ? 8.514 -11.247 -24.549 1.00 84.19 369 GLU A O 1
ATOM 2929 N N . SER A 1 370 ? 7.253 -10.944 -22.714 1.00 82.62 370 SER A N 1
ATOM 2930 C CA . SER A 1 370 ? 6.567 -9.734 -23.195 1.00 82.62 370 SER A CA 1
ATOM 2931 C C . SER A 1 370 ? 7.538 -8.628 -23.611 1.00 82.62 370 SER A C 1
ATOM 2933 O O . SER A 1 370 ? 7.356 -8.015 -24.658 1.00 82.62 370 SER A O 1
ATOM 2935 N N . SER A 1 371 ? 8.621 -8.406 -22.856 1.00 79.62 371 SER A N 1
ATOM 2936 C CA . SER A 1 371 ? 9.608 -7.369 -23.203 1.00 79.62 371 SER A CA 1
ATOM 2937 C C . SER A 1 371 ? 10.375 -7.691 -24.495 1.00 79.62 371 SER A C 1
ATOM 2939 O O . SER A 1 371 ? 10.778 -6.775 -25.209 1.00 79.62 371 SER A O 1
ATOM 2941 N N . LYS A 1 372 ? 10.554 -8.980 -24.835 1.00 82.81 372 LYS A N 1
ATOM 2942 C CA . LYS A 1 372 ? 11.135 -9.398 -26.125 1.00 82.81 372 LYS A CA 1
ATOM 2943 C C . LYS A 1 372 ? 10.139 -9.216 -27.263 1.00 82.81 372 LYS A C 1
ATOM 2945 O O . LYS A 1 372 ? 10.536 -8.732 -28.315 1.00 82.81 372 LYS A O 1
ATOM 2950 N N . ALA A 1 373 ? 8.870 -9.568 -27.045 1.00 81.12 373 ALA A N 1
ATOM 2951 C CA . ALA A 1 373 ? 7.815 -9.377 -28.036 1.00 81.12 373 ALA A CA 1
ATOM 2952 C C . ALA A 1 373 ? 7.655 -7.890 -28.403 1.00 81.12 373 ALA A C 1
ATOM 2954 O O . ALA A 1 373 ? 7.653 -7.557 -29.584 1.00 81.12 373 ALA A O 1
ATOM 2955 N N . MET A 1 374 ? 7.645 -6.991 -27.410 1.00 73.06 374 MET A N 1
ATOM 2956 C CA . MET A 1 374 ? 7.638 -5.539 -27.642 1.00 73.06 374 MET A CA 1
ATOM 2957 C C . MET A 1 374 ? 8.883 -5.082 -28.419 1.00 73.06 374 MET A C 1
ATOM 2959 O O . MET A 1 374 ? 8.759 -4.405 -29.437 1.00 73.06 374 MET A O 1
ATOM 2963 N N . ALA A 1 375 ? 10.084 -5.503 -28.002 1.00 72.12 375 ALA A N 1
ATOM 2964 C CA . ALA A 1 375 ? 11.333 -5.152 -28.689 1.00 72.12 375 ALA A CA 1
ATOM 2965 C C . ALA A 1 375 ? 11.413 -5.677 -30.141 1.00 72.12 375 ALA A C 1
ATOM 2967 O O . ALA A 1 375 ? 12.086 -5.071 -30.970 1.00 72.12 375 ALA A O 1
ATOM 2968 N N . GLN A 1 376 ? 10.727 -6.780 -30.458 1.00 70.00 376 GLN A N 1
ATOM 2969 C CA . GLN A 1 376 ? 10.604 -7.313 -31.819 1.00 70.00 376 GLN A CA 1
ATOM 2970 C C . GLN A 1 376 ? 9.529 -6.581 -32.635 1.00 70.00 376 GLN A C 1
ATOM 2972 O O . GLN A 1 376 ? 9.756 -6.304 -33.809 1.00 70.00 376 GLN A O 1
ATOM 2977 N N . GLY A 1 377 ? 8.404 -6.198 -32.021 1.00 58.41 377 GLY A N 1
ATOM 2978 C CA . GLY A 1 377 ? 7.338 -5.434 -32.679 1.00 58.41 377 GLY A CA 1
ATOM 2979 C C . GLY A 1 377 ? 7.798 -4.072 -33.212 1.00 58.41 377 GLY A C 1
ATOM 2980 O O . GLY A 1 377 ? 7.359 -3.657 -34.279 1.00 58.41 377 GLY A O 1
ATOM 2981 N N . TYR A 1 378 ? 8.753 -3.418 -32.541 1.00 51.88 378 TYR A N 1
ATOM 2982 C CA . TYR A 1 378 ? 9.388 -2.183 -33.029 1.00 51.88 378 TYR A CA 1
ATOM 2983 C C . TYR A 1 378 ? 10.277 -2.361 -34.281 1.00 51.88 378 TYR A C 1
ATOM 2985 O O . TYR A 1 378 ? 10.736 -1.361 -34.833 1.00 51.88 378 TYR A O 1
ATOM 2993 N N . ALA A 1 379 ? 10.551 -3.593 -34.729 1.00 45.03 379 ALA A N 1
ATOM 2994 C CA . ALA A 1 379 ? 11.414 -3.872 -35.883 1.00 45.03 379 ALA A CA 1
ATOM 2995 C C . ALA A 1 379 ? 10.652 -4.159 -37.194 1.00 45.03 379 ALA A C 1
ATOM 2997 O O . ALA A 1 379 ? 11.273 -4.173 -38.259 1.00 45.03 379 ALA A O 1
ATOM 2998 N N . GLU A 1 380 ? 9.333 -4.368 -37.144 1.00 36.66 380 GLU A N 1
ATOM 2999 C CA . GLU A 1 380 ? 8.482 -4.561 -38.328 1.00 36.66 380 GLU A CA 1
ATOM 3000 C C . GLU A 1 380 ? 7.597 -3.324 -38.579 1.00 36.66 380 GLU A C 1
ATOM 3002 O O . GLU A 1 380 ? 7.394 -2.488 -37.700 1.00 36.66 380 GLU A O 1
ATOM 3007 N N . THR A 1 381 ? 7.143 -3.123 -39.821 1.00 31.50 381 THR A N 1
ATOM 3008 C CA . THR A 1 381 ? 6.573 -1.823 -40.232 1.00 31.50 381 THR A CA 1
ATOM 3009 C C . THR A 1 381 ? 5.205 -1.542 -39.595 1.00 31.50 381 THR A C 1
ATOM 3011 O O . THR A 1 381 ? 4.342 -2.421 -39.596 1.00 31.50 381 THR A O 1
ATOM 3014 N N . PRO A 1 382 ? 4.956 -0.312 -39.101 1.00 38.38 382 PRO A N 1
ATOM 3015 C CA . PRO A 1 382 ? 3.737 -0.003 -38.365 1.00 38.38 382 PRO A CA 1
ATOM 3016 C C . PRO A 1 382 ? 2.519 0.069 -39.293 1.00 38.38 382 PRO A C 1
ATOM 3018 O O . PRO A 1 382 ? 2.288 1.067 -39.979 1.00 38.38 382 PRO A O 1
ATOM 3021 N N . THR A 1 383 ? 1.678 -0.963 -39.263 1.00 29.86 383 THR A N 1
ATOM 3022 C CA . THR A 1 383 ? 0.258 -0.804 -39.599 1.00 29.86 383 THR A CA 1
ATOM 3023 C C . THR A 1 383 ? -0.414 -0.014 -38.481 1.00 29.86 383 THR A C 1
ATOM 3025 O O . THR A 1 383 ? -0.270 -0.370 -37.313 1.00 29.86 383 THR A O 1
ATOM 3028 N N . ALA A 1 384 ? -1.119 1.065 -38.827 1.00 31.47 384 ALA A N 1
ATOM 3029 C CA . ALA A 1 384 ? -1.685 1.986 -37.845 1.00 31.47 384 ALA A CA 1
ATOM 3030 C C . ALA A 1 384 ? -2.653 1.265 -36.880 1.00 31.47 384 ALA A C 1
ATOM 3032 O O . ALA A 1 384 ? -3.598 0.631 -37.360 1.00 31.47 384 ALA A O 1
ATOM 3033 N N . PRO A 1 385 ? -2.451 1.353 -35.551 1.00 32.59 385 PRO A N 1
ATOM 3034 C CA . PRO A 1 385 ? -3.400 0.808 -34.591 1.00 32.59 385 PRO A CA 1
ATOM 3035 C C . PRO A 1 385 ? -4.697 1.622 -34.607 1.00 32.59 385 PRO A C 1
ATOM 3037 O O . PRO A 1 385 ? -4.684 2.845 -34.773 1.00 32.59 385 PRO A O 1
ATOM 3040 N N . GLU A 1 386 ? -5.823 0.940 -34.405 1.00 27.86 386 GLU A N 1
ATOM 3041 C CA . GLU A 1 386 ? -7.103 1.597 -34.137 1.00 27.86 386 GLU A CA 1
ATOM 3042 C C . GLU A 1 386 ? -7.014 2.410 -32.833 1.00 27.86 386 GLU A C 1
ATOM 3044 O O . GLU A 1 386 ? -6.187 2.126 -31.963 1.00 27.86 386 GLU A O 1
ATOM 3049 N N . SER A 1 387 ? -7.838 3.454 -32.701 1.00 27.75 387 SER A N 1
ATOM 3050 C CA . SER A 1 387 ? -7.758 4.411 -31.590 1.00 27.75 387 SER A CA 1
ATOM 3051 C C . SER A 1 387 ? -7.944 3.724 -30.233 1.00 27.75 387 SER A C 1
ATOM 3053 O O . SER A 1 387 ? -9.068 3.383 -29.859 1.00 27.75 387 SER A O 1
ATOM 3055 N N . PHE A 1 388 ? -6.844 3.538 -29.500 1.00 28.27 388 PHE A N 1
ATOM 3056 C CA . PHE A 1 388 ? -6.841 2.849 -28.215 1.00 28.27 388 PHE A CA 1
ATOM 3057 C C . PHE A 1 388 ? -7.603 3.652 -27.154 1.00 28.27 388 PHE A C 1
ATOM 3059 O O . PHE A 1 388 ? -7.206 4.759 -26.783 1.00 28.27 388 PHE A O 1
ATOM 3066 N N . ASP A 1 389 ? -8.689 3.071 -26.640 1.00 25.12 389 ASP A N 1
ATOM 3067 C CA . ASP A 1 389 ? -9.395 3.608 -25.480 1.00 25.12 389 ASP A CA 1
ATOM 3068 C C . ASP A 1 389 ? -8.496 3.486 -24.242 1.00 25.12 389 ASP A C 1
ATOM 3070 O O . ASP A 1 389 ? -8.314 2.414 -23.658 1.00 25.12 389 ASP A O 1
ATOM 3074 N N . THR A 1 390 ? -7.920 4.618 -23.844 1.00 28.72 390 THR A N 1
ATOM 3075 C CA . THR A 1 390 ? -7.014 4.727 -22.693 1.00 28.72 390 THR A CA 1
ATOM 3076 C C . THR A 1 390 ? -7.707 4.516 -21.340 1.00 28.72 390 THR A C 1
ATOM 3078 O O . THR A 1 390 ? -7.018 4.370 -20.332 1.00 28.72 390 THR A O 1
ATOM 3081 N N . GLY A 1 391 ? -9.040 4.389 -21.292 1.00 24.86 391 GLY A N 1
ATOM 3082 C CA . GLY A 1 391 ? -9.747 3.848 -20.127 1.00 24.86 391 GLY A CA 1
ATOM 3083 C C . GLY A 1 391 ? -9.477 2.354 -19.890 1.00 24.86 391 GLY A C 1
ATOM 3084 O O . GLY A 1 391 ? -9.627 1.870 -18.762 1.00 24.86 391 GLY A O 1
ATOM 3085 N N . ASN A 1 392 ? -9.035 1.628 -20.926 1.00 27.03 392 ASN A N 1
ATOM 3086 C CA . ASN A 1 392 ? -8.970 0.169 -20.934 1.00 27.03 392 ASN A CA 1
ATOM 3087 C C . ASN A 1 392 ? -7.570 -0.431 -20.699 1.00 27.03 392 ASN A C 1
ATOM 3089 O O . ASN A 1 392 ? -7.403 -1.641 -20.831 1.00 27.03 392 ASN A O 1
ATOM 3093 N N . MET A 1 393 ? -6.601 0.353 -20.198 1.00 27.36 393 MET A N 1
ATOM 3094 C CA . MET A 1 393 ? -5.491 -0.198 -19.393 1.00 27.36 393 MET A CA 1
ATOM 3095 C C . MET A 1 393 ? -5.976 -0.622 -17.990 1.00 27.36 393 MET A C 1
ATOM 3097 O O . MET A 1 393 ? -5.405 -0.278 -16.952 1.00 27.36 393 MET A O 1
ATOM 3101 N N . MET A 1 394 ? -7.028 -1.442 -17.963 1.00 29.20 394 MET A N 1
ATOM 3102 C CA . MET A 1 394 ? -7.044 -2.569 -17.040 1.00 29.20 394 MET A CA 1
ATOM 3103 C C . MET A 1 394 ? -5.746 -3.359 -17.268 1.00 29.20 394 MET A C 1
ATOM 3105 O O . MET A 1 394 ? -5.296 -3.513 -18.406 1.00 29.20 394 MET A O 1
ATOM 3109 N N . MET A 1 395 ? -5.153 -3.907 -16.210 1.00 33.44 395 MET A N 1
ATOM 3110 C CA . MET A 1 395 ? -4.434 -5.159 -16.439 1.00 33.44 395 MET A CA 1
ATOM 3111 C C . MET A 1 395 ? -5.493 -6.155 -16.905 1.00 33.44 395 MET A C 1
ATOM 3113 O O . MET A 1 395 ? -6.564 -6.173 -16.304 1.00 33.44 395 MET A O 1
ATOM 3117 N N . ASP A 1 396 ? -5.247 -6.914 -17.978 1.00 32.38 396 ASP A N 1
ATOM 3118 C CA . ASP A 1 396 ? -6.265 -7.845 -18.486 1.00 32.38 396 ASP A CA 1
ATOM 3119 C C . ASP A 1 396 ? -6.770 -8.742 -17.343 1.00 32.38 396 ASP A C 1
ATOM 3121 O O . ASP A 1 396 ? -6.039 -8.965 -16.378 1.00 32.38 396 ASP A O 1
ATOM 3125 N N . GLU A 1 397 ? -7.998 -9.250 -17.416 1.00 34.84 397 GLU A N 1
ATOM 3126 C CA . GLU A 1 397 ? -8.602 -9.960 -16.282 1.00 34.84 397 GLU A CA 1
ATOM 3127 C C . GLU A 1 397 ? -7.741 -11.157 -15.814 1.00 34.84 397 GLU A C 1
ATOM 3129 O O . GLU A 1 397 ? -7.708 -11.454 -14.621 1.00 34.84 397 GLU A O 1
ATOM 3134 N N . GLN A 1 398 ? -6.922 -11.753 -16.696 1.00 33.28 398 GLN A N 1
ATOM 3135 C CA . GLN A 1 398 ? -5.880 -12.718 -16.327 1.00 33.28 398 GLN A CA 1
ATOM 3136 C C . GLN A 1 398 ? -4.656 -12.080 -15.653 1.00 33.28 398 GLN A C 1
ATOM 3138 O O . GLN A 1 398 ? -4.149 -12.639 -14.690 1.00 33.28 398 GLN A O 1
ATOM 3143 N N . THR A 1 399 ? -4.140 -10.939 -16.113 1.00 35.66 399 THR A N 1
ATOM 3144 C CA . THR A 1 399 ? -3.012 -10.223 -15.484 1.00 35.66 399 THR A CA 1
ATOM 3145 C C . THR A 1 399 ? -3.392 -9.597 -14.138 1.00 35.66 399 THR A C 1
ATOM 3147 O O . THR A 1 399 ? -2.595 -9.641 -13.195 1.00 35.66 399 THR A O 1
ATOM 3150 N N . GLU A 1 400 ? -4.621 -9.100 -13.988 1.00 37.59 400 GLU A N 1
ATOM 3151 C CA . GLU A 1 400 ? -5.165 -8.712 -12.688 1.00 37.59 400 GLU A CA 1
ATOM 3152 C C . GLU A 1 400 ? -5.396 -9.951 -11.805 1.00 37.59 400 GLU A C 1
ATOM 3154 O O . GLU A 1 400 ? -4.974 -9.952 -10.646 1.00 37.59 400 GLU A O 1
ATOM 3159 N N . ALA A 1 401 ? -5.863 -11.078 -12.358 1.00 38.78 401 ALA A N 1
ATOM 3160 C CA . ALA A 1 401 ? -5.844 -12.370 -11.664 1.00 38.78 401 ALA A CA 1
ATOM 3161 C C . ALA A 1 401 ? -4.429 -12.960 -11.437 1.00 38.78 401 ALA A C 1
ATOM 3163 O O . ALA A 1 401 ? -4.262 -13.812 -10.575 1.00 38.78 401 ALA A O 1
ATOM 3164 N N . LEU A 1 402 ? -3.363 -12.492 -12.087 1.00 36.69 402 LEU A N 1
ATOM 3165 C CA . LEU A 1 402 ? -1.992 -12.960 -11.816 1.00 36.69 402 LEU A CA 1
ATOM 3166 C C . LEU A 1 402 ? -1.333 -12.188 -10.668 1.00 36.69 402 LEU A C 1
ATOM 3168 O O . LEU A 1 402 ? -0.517 -12.752 -9.938 1.00 36.69 402 LEU A O 1
ATOM 3172 N N . LEU A 1 403 ? -1.712 -10.922 -10.468 1.00 37.56 403 LEU A N 1
ATOM 3173 C CA . LEU A 1 403 ? -1.253 -10.095 -9.346 1.00 37.56 403 LEU A CA 1
ATOM 3174 C C . LEU A 1 403 ? -2.185 -10.149 -8.123 1.00 37.56 403 LEU A C 1
ATOM 3176 O O . LEU A 1 403 ? -1.690 -10.054 -7.000 1.00 37.56 403 LEU A O 1
ATOM 3180 N N . PHE A 1 404 ? -3.490 -10.388 -8.299 1.00 41.38 404 PHE A N 1
ATOM 3181 C CA . PHE A 1 404 ? -4.449 -10.564 -7.197 1.00 41.38 404 PHE A CA 1
ATOM 3182 C C . PHE A 1 404 ? -4.908 -12.019 -6.990 1.00 41.38 404 PHE A C 1
ATOM 3184 O O . PHE A 1 404 ? -5.013 -12.445 -5.843 1.00 41.38 404 PHE A O 1
ATOM 3191 N N . GLY A 1 405 ? -5.059 -12.838 -8.037 1.00 36.50 405 GLY A N 1
ATOM 3192 C CA . GLY A 1 405 ? -5.147 -14.312 -7.911 1.00 36.50 405 GLY A CA 1
ATOM 3193 C C . GLY A 1 405 ? -3.800 -14.963 -7.544 1.00 36.50 405 GLY A C 1
ATOM 3194 O O . GLY A 1 405 ? -3.720 -16.148 -7.214 1.00 36.50 405 GLY A O 1
ATOM 3195 N N . PHE A 1 406 ? -2.749 -14.149 -7.372 1.00 38.56 406 PHE A N 1
ATOM 3196 C CA . PHE A 1 406 ? -1.629 -14.470 -6.483 1.00 38.56 406 PHE A CA 1
ATOM 3197 C C . PHE A 1 406 ? -2.114 -15.021 -5.121 1.00 38.56 406 PHE A C 1
ATOM 3199 O O . PHE A 1 406 ? -1.470 -15.919 -4.571 1.00 38.56 406 PHE A O 1
ATOM 3206 N N . LEU A 1 407 ? -3.264 -14.546 -4.619 1.00 37.66 407 LEU A N 1
ATOM 3207 C CA . LEU A 1 407 ? -3.883 -14.960 -3.350 1.00 37.66 407 LEU A CA 1
ATOM 3208 C C . LEU A 1 407 ? -4.950 -16.074 -3.531 1.00 37.66 407 LEU A C 1
ATOM 3210 O O . LEU A 1 407 ? -5.339 -16.679 -2.530 1.00 37.66 407 LEU A O 1
ATOM 3214 N N . GLY A 1 408 ? -5.430 -16.361 -4.750 1.00 36.16 408 GLY A N 1
ATOM 3215 C CA . GLY A 1 408 ? -6.631 -17.179 -4.965 1.00 36.16 408 GLY A CA 1
ATOM 3216 C C . GLY A 1 408 ? -6.702 -17.885 -6.318 1.00 36.16 408 GLY A C 1
ATOM 3217 O O . GLY A 1 408 ? -7.369 -17.397 -7.219 1.00 36.16 408 GLY A O 1
ATOM 3218 N N . ASP A 1 409 ? -6.089 -19.067 -6.392 1.00 27.23 409 ASP A N 1
ATOM 3219 C CA . ASP A 1 409 ? -6.363 -20.081 -7.416 1.00 27.23 409 ASP A CA 1
ATOM 3220 C C . ASP A 1 409 ? -6.394 -21.463 -6.747 1.00 27.23 409 ASP A C 1
ATOM 3222 O O . ASP A 1 409 ? -5.371 -22.101 -6.488 1.00 27.23 409 ASP A O 1
ATOM 3226 N N . GLY A 1 410 ? -7.605 -21.891 -6.402 1.00 29.75 410 GLY A N 1
ATOM 3227 C CA . GLY A 1 410 ? -7.941 -23.268 -6.072 1.00 29.75 410 GLY A CA 1
ATOM 3228 C C . GLY A 1 410 ? -9.174 -23.621 -6.892 1.00 29.75 410 GLY A C 1
ATOM 3229 O O . GLY A 1 410 ? -10.206 -22.987 -6.703 1.00 29.75 410 GLY A O 1
ATOM 3230 N N . ASN A 1 411 ? -9.023 -24.569 -7.822 1.00 28.19 411 ASN A N 1
ATOM 3231 C CA . ASN A 1 411 ? -9.989 -24.939 -8.865 1.00 28.19 411 ASN A CA 1
ATOM 3232 C C . ASN A 1 411 ? -11.468 -24.782 -8.471 1.00 28.19 411 ASN A C 1
ATOM 3234 O O . ASN A 1 411 ? -11.872 -25.396 -7.488 1.00 28.19 411 ASN A O 1
ATOM 3238 N N . PHE A 1 412 ? -12.289 -24.186 -9.346 1.00 24.75 412 PHE A N 1
ATOM 3239 C CA . PHE A 1 412 ? -13.559 -24.802 -9.762 1.00 24.75 412 PHE A CA 1
ATOM 3240 C C . PHE A 1 412 ? -14.052 -24.280 -11.124 1.00 24.75 412 PHE A C 1
ATOM 3242 O O . PHE A 1 412 ? -14.383 -23.107 -11.238 1.00 24.75 412 PHE A O 1
ATOM 3249 N N . LEU A 1 413 ? -14.130 -25.223 -12.079 1.00 27.34 413 LEU A N 1
ATOM 3250 C CA . LEU A 1 413 ? -14.968 -25.283 -13.297 1.00 27.34 413 LEU A CA 1
ATOM 3251 C C . LEU A 1 413 ? -15.162 -23.997 -14.124 1.00 27.34 413 LEU A C 1
ATOM 3253 O O . LEU A 1 413 ? -16.174 -23.300 -13.896 1.00 27.34 413 LEU A O 1
#

Organism: NCBI:txid44412